Protein AF-A0A3M6WK58-F1 (afdb_monomer_lite)

InterPro domains:
  IPR018483 Carbohydrate kinase, FGGY, conserved site [PS00933] (231-243)
  IPR018484 Carbohydrate kinase FGGY, N-terminal [PF00370] (97-352)
  IPR043129 ATPase, nucleotide binding domain [SSF53067] (97-353)

Organism: Hortaea werneckii (NCBI:txid91943)

Sequence (387 aa):
MAVPSNTFLESTEDTSRTMPAQDNPLPTRPAAKDTESTLKEAGAGTVEVEKDPKHQQPNITAPGPDGHTPPGTKPAERPGMPRFTTSKENVLSDIFIGSIDQGTTSTRFIIFDGVGQPVASHQHEFRQHYPESGWHEHDPNELVASMETCVKKATALFQELGHNIKDIKAIGLTNQRETALVWDWETGEPLHNAIAWPDTRTKGLVRDLKHKEEEMGLDLAKETGLPLSTYPSCVKLVWLLEHVPKIKETYEAGRLAFGTVDTWLLYNMNGKNRDYFVTDSSNASRTMFVNLHTLQWDDKLLNFFGLDRNKLHLPRIVPSSDPKSYGHMASGPLEGLKIAGCMGDQSAALVGQQGFRPGSAKNTYGTGCFLLYNVGSKPVVSTHGLL

Structure (mmCIF, N/CA/C/O backbone):
data_AF-A0A3M6WK58-F1
#
_entry.id   AF-A0A3M6WK58-F1
#
loop_
_atom_site.group_PDB
_atom_site.id
_atom_site.type_symbol
_atom_site.label_atom_id
_atom_site.label_alt_id
_atom_site.label_comp_id
_atom_site.label_asym_id
_atom_site.label_entity_id
_atom_site.label_seq_id
_atom_site.pdbx_PDB_ins_code
_atom_site.Cartn_x
_atom_site.Cartn_y
_atom_site.Cartn_z
_atom_site.occupancy
_atom_site.B_iso_or_equiv
_atom_site.auth_seq_id
_atom_site.auth_comp_id
_atom_site.auth_asym_id
_atom_site.auth_atom_id
_atom_site.pdbx_PDB_model_num
ATOM 1 N N . MET A 1 1 ? -9.871 52.392 -26.232 1.00 32.09 1 MET A N 1
ATOM 2 C CA . MET A 1 1 ? -9.070 53.498 -25.659 1.00 32.09 1 MET A CA 1
ATOM 3 C C . MET A 1 1 ? -8.749 53.065 -24.235 1.00 32.09 1 MET A C 1
ATOM 5 O O . MET A 1 1 ? -9.691 52.789 -23.513 1.00 32.09 1 MET A O 1
ATOM 9 N N . ALA A 1 2 ? -7.537 52.599 -23.934 1.00 29.12 2 ALA A N 1
ATOM 10 C CA . ALA A 1 2 ? -6.264 53.331 -23.819 1.00 29.12 2 ALA A CA 1
ATOM 11 C C . ALA A 1 2 ? -5.990 53.724 -22.348 1.00 29.12 2 ALA A C 1
ATOM 13 O O . ALA A 1 2 ? -6.811 54.384 -21.723 1.00 29.12 2 ALA A O 1
ATOM 14 N N . VAL A 1 3 ? -4.852 53.250 -21.827 1.00 31.67 3 VAL A N 1
ATOM 15 C CA . VAL A 1 3 ? -4.288 53.495 -20.477 1.00 31.67 3 VAL A CA 1
ATOM 16 C C . VAL A 1 3 ? -3.691 54.922 -20.402 1.00 31.67 3 VAL A C 1
ATOM 18 O O . VAL A 1 3 ? -3.530 55.521 -21.469 1.00 31.67 3 VAL A O 1
ATOM 21 N N . PRO A 1 4 ? -3.400 55.509 -19.215 1.00 44.72 4 PRO A N 1
ATOM 22 C CA . PRO A 1 4 ? -2.165 55.239 -18.431 1.00 44.72 4 PRO A CA 1
ATOM 23 C C . PRO A 1 4 ? -2.423 55.131 -16.897 1.00 44.72 4 PRO A C 1
ATOM 25 O O . PRO A 1 4 ? -3.351 55.736 -16.378 1.00 44.72 4 PRO A O 1
ATOM 28 N N . SER A 1 5 ? -1.797 54.243 -16.114 1.00 30.75 5 SER A N 1
ATOM 29 C CA . SER A 1 5 ? -0.423 54.274 -15.559 1.00 30.75 5 SER A CA 1
ATOM 30 C C . SER A 1 5 ? 0.006 55.591 -14.891 1.00 30.75 5 SER A C 1
ATOM 32 O O . SER A 1 5 ? 0.214 56.579 -15.589 1.00 30.75 5 SER A O 1
ATOM 34 N N . ASN A 1 6 ? 0.292 55.570 -13.581 1.00 26.42 6 ASN A N 1
ATOM 35 C CA . ASN A 1 6 ? 1.396 56.370 -13.042 1.00 26.42 6 ASN A CA 1
ATOM 36 C C . ASN A 1 6 ? 1.965 55.826 -11.721 1.00 26.42 6 ASN A C 1
ATOM 38 O O . ASN A 1 6 ? 1.245 55.277 -10.888 1.00 26.42 6 ASN A O 1
ATOM 42 N N . THR A 1 7 ? 3.273 56.004 -11.573 1.00 26.77 7 THR A N 1
ATOM 43 C CA . THR A 1 7 ? 4.132 55.580 -10.456 1.00 26.77 7 THR A CA 1
ATOM 44 C C . THR A 1 7 ? 4.458 56.787 -9.569 1.00 26.77 7 THR A C 1
ATOM 46 O O . THR A 1 7 ? 4.432 57.910 -10.064 1.00 26.77 7 THR A O 1
ATOM 49 N N . PHE A 1 8 ? 4.862 56.578 -8.312 1.00 26.72 8 PHE A N 1
ATOM 50 C CA . PHE A 1 8 ? 5.641 57.571 -7.555 1.00 26.72 8 PHE A CA 1
ATOM 51 C C . PHE A 1 8 ? 6.734 56.896 -6.709 1.00 26.72 8 PHE A C 1
ATOM 53 O O . PHE A 1 8 ? 6.592 55.745 -6.300 1.00 26.72 8 PHE A O 1
ATOM 60 N N . LEU A 1 9 ? 7.837 57.622 -6.518 1.00 23.98 9 LEU A N 1
ATOM 61 C CA . LEU A 1 9 ? 9.110 57.233 -5.893 1.00 23.98 9 LEU A CA 1
ATOM 62 C C . LEU A 1 9 ? 9.629 58.408 -5.031 1.00 23.98 9 LEU A C 1
ATOM 64 O O . LEU A 1 9 ? 9.048 59.486 -5.111 1.00 23.98 9 LEU A O 1
ATOM 68 N N . GLU A 1 10 ? 10.749 58.179 -4.320 1.00 25.91 10 GLU A N 1
ATOM 69 C CA . GLU A 1 10 ? 11.544 59.078 -3.430 1.00 25.91 10 GLU A CA 1
ATOM 70 C C . GLU A 1 10 ? 11.228 58.898 -1.923 1.00 25.91 10 GLU A C 1
ATOM 72 O O . GLU A 1 10 ? 10.081 59.030 -1.512 1.00 25.91 10 GLU A O 1
ATOM 77 N N . SER A 1 11 ? 12.119 58.347 -1.072 1.00 24.89 11 SER A N 1
ATOM 78 C CA . SER A 1 11 ? 13.498 58.729 -0.635 1.00 24.89 11 SER A CA 1
ATOM 79 C C . SER A 1 11 ? 13.506 59.876 0.392 1.00 24.89 11 SER A C 1
ATOM 81 O O . SER A 1 11 ? 12.660 60.752 0.293 1.00 24.89 11 SER A O 1
ATOM 83 N N . THR A 1 12 ? 14.418 59.991 1.364 1.00 26.06 12 THR A N 1
ATOM 84 C CA . THR A 1 12 ? 15.697 59.298 1.675 1.00 26.06 12 THR A CA 1
ATOM 85 C C . THR A 1 12 ? 15.564 58.448 2.980 1.00 26.06 12 THR A C 1
ATOM 87 O O . THR A 1 12 ? 14.445 58.035 3.272 1.00 26.06 12 THR A O 1
ATOM 90 N N . GLU A 1 13 ? 16.554 58.020 3.791 1.00 27.55 13 GLU A N 1
ATOM 91 C CA . GLU A 1 13 ? 18.018 58.240 3.885 1.00 27.55 13 GLU A CA 1
ATOM 92 C C . GLU A 1 13 ? 18.749 57.028 4.541 1.00 27.55 13 GLU A C 1
ATOM 94 O O . GLU A 1 13 ? 18.248 55.907 4.480 1.00 27.55 13 GLU A O 1
ATOM 99 N N . ASP A 1 14 ? 19.944 57.223 5.122 1.00 28.27 14 ASP A N 1
ATOM 100 C CA . ASP A 1 14 ? 20.926 56.183 5.496 1.00 28.27 14 ASP A CA 1
ATOM 101 C C . ASP A 1 14 ? 21.252 56.148 7.011 1.00 28.27 14 ASP A C 1
ATOM 103 O O . ASP A 1 14 ? 21.207 57.169 7.697 1.00 28.27 14 ASP A O 1
ATOM 107 N N . THR A 1 15 ? 21.643 54.980 7.539 1.00 27.23 15 THR A N 1
ATOM 108 C CA . THR A 1 15 ? 22.846 54.865 8.396 1.00 27.23 15 THR A CA 1
ATOM 109 C C . THR A 1 15 ? 23.268 53.406 8.613 1.00 27.23 15 THR A C 1
ATOM 111 O O . THR A 1 15 ? 22.673 52.648 9.380 1.00 27.23 15 THR A O 1
ATOM 114 N N . SER A 1 16 ? 24.387 53.026 8.000 1.00 26.98 16 SER A N 1
ATOM 115 C CA . SER A 1 16 ? 25.072 51.751 8.238 1.00 26.98 16 SER A CA 1
ATOM 116 C C . SER A 1 16 ? 25.614 51.591 9.670 1.00 26.98 16 SER A C 1
ATOM 118 O O . SER A 1 16 ? 26.287 52.491 10.181 1.00 26.98 16 SER A O 1
ATOM 120 N N . ARG A 1 17 ? 25.476 50.393 10.263 1.00 28.89 17 ARG A N 1
ATOM 121 C CA . ARG A 1 17 ? 26.414 49.881 11.283 1.00 28.89 17 ARG A CA 1
ATOM 122 C C . ARG A 1 17 ? 26.468 48.350 11.306 1.00 28.89 17 ARG A C 1
ATOM 124 O O . ARG A 1 17 ? 25.572 47.681 11.807 1.00 28.89 17 ARG A O 1
ATOM 131 N N . THR A 1 18 ? 27.557 47.812 10.771 1.00 28.92 18 THR A N 1
ATOM 132 C CA . THR A 1 18 ? 27.986 46.418 10.934 1.00 28.92 18 THR A CA 1
ATOM 133 C C . THR A 1 18 ? 28.479 46.165 12.361 1.00 28.92 18 THR A C 1
ATOM 135 O O . THR A 1 18 ? 29.104 47.045 12.941 1.00 28.92 18 THR A O 1
ATOM 138 N N . MET A 1 19 ? 28.229 44.966 12.904 1.00 29.41 19 MET A N 1
ATOM 139 C CA . MET A 1 19 ? 28.953 44.276 13.996 1.00 29.41 19 MET A CA 1
ATOM 140 C C . MET A 1 19 ? 28.474 42.794 14.012 1.00 29.41 19 MET A C 1
ATOM 142 O O . MET A 1 19 ? 27.473 42.491 13.360 1.00 29.41 19 MET A O 1
ATOM 146 N N . PRO A 1 20 ? 29.235 41.841 14.585 1.00 30.61 20 PRO A N 1
ATOM 147 C CA . PRO A 1 20 ? 29.574 40.617 13.849 1.00 30.61 20 PRO A CA 1
ATOM 148 C C . PRO A 1 20 ? 28.751 39.369 14.192 1.00 30.61 20 PRO A C 1
ATOM 150 O O . PRO A 1 20 ? 28.081 39.287 15.219 1.00 30.61 20 PRO A O 1
ATOM 153 N N . ALA A 1 21 ? 28.901 38.352 13.337 1.00 30.88 21 ALA A N 1
ATOM 154 C CA . ALA A 1 21 ? 28.478 36.986 13.617 1.00 30.88 21 ALA A CA 1
ATOM 155 C C . ALA A 1 21 ? 29.148 36.450 14.894 1.00 30.88 21 ALA A C 1
ATOM 157 O O . ALA A 1 21 ? 30.362 36.574 15.065 1.00 30.88 21 ALA A O 1
ATOM 158 N N . GLN A 1 22 ? 28.355 35.827 15.766 1.00 28.53 22 GLN A N 1
ATOM 159 C CA . GLN A 1 22 ? 28.859 35.000 16.858 1.00 28.53 22 GLN A CA 1
ATOM 160 C C . GLN A 1 22 ? 28.777 33.532 16.442 1.00 28.53 22 GLN A C 1
ATOM 162 O O . GLN A 1 22 ? 27.686 33.017 16.190 1.00 28.53 22 GLN A O 1
ATOM 167 N N . ASP A 1 23 ? 29.932 32.868 16.394 1.00 29.94 23 ASP A N 1
ATOM 168 C CA . ASP A 1 23 ? 30.018 31.415 16.275 1.00 29.94 23 ASP A CA 1
ATOM 169 C C . ASP A 1 23 ? 29.330 30.768 17.479 1.00 29.94 23 ASP A C 1
ATOM 171 O O . ASP A 1 23 ? 29.797 30.876 18.615 1.00 29.94 23 ASP A O 1
ATOM 175 N N . ASN A 1 24 ? 28.214 30.086 17.230 1.00 31.09 24 ASN A N 1
ATOM 176 C CA . ASN A 1 24 ? 27.503 29.335 18.253 1.00 31.09 24 ASN A CA 1
ATOM 177 C C . ASN A 1 24 ? 27.928 27.858 18.133 1.00 31.09 24 ASN A C 1
ATOM 179 O O . ASN A 1 24 ? 27.599 27.221 17.126 1.00 31.09 24 ASN A O 1
ATOM 183 N N . PRO A 1 25 ? 28.703 27.302 19.084 1.00 32.00 25 PRO A N 1
ATOM 184 C CA . PRO A 1 25 ? 29.223 25.947 18.959 1.00 32.00 25 PRO A CA 1
ATOM 185 C C . PRO A 1 25 ? 28.094 24.910 18.989 1.00 32.00 25 PRO A C 1
ATOM 187 O O . PRO A 1 25 ? 27.153 25.004 19.778 1.00 32.00 25 PRO A O 1
ATOM 190 N N . LEU A 1 26 ? 28.222 23.894 18.130 1.00 30.56 26 LEU A N 1
ATOM 191 C CA . LEU A 1 26 ? 27.312 22.749 18.047 1.00 30.56 26 LEU A CA 1
ATOM 192 C C . LEU A 1 26 ? 27.070 22.132 19.440 1.00 30.56 26 LEU A C 1
ATOM 194 O O . LEU A 1 26 ? 28.049 21.845 20.139 1.00 30.56 26 LEU A O 1
ATOM 198 N N . PRO A 1 27 ? 25.811 21.864 19.844 1.00 31.27 27 PRO A N 1
ATOM 199 C CA . PRO A 1 27 ? 25.535 21.221 21.121 1.00 31.27 27 PRO A CA 1
ATOM 200 C C . PRO A 1 27 ? 26.147 19.818 21.143 1.00 31.27 27 PRO A C 1
ATOM 202 O O . PRO A 1 27 ? 25.846 18.958 20.311 1.00 31.27 27 PRO A O 1
ATOM 205 N N . THR A 1 28 ? 27.035 19.591 22.107 1.00 33.81 28 THR A N 1
ATOM 206 C CA . THR A 1 28 ? 27.738 18.324 22.276 1.00 33.81 28 THR A CA 1
ATOM 207 C C . THR A 1 28 ? 26.791 17.217 22.737 1.00 33.81 28 THR A C 1
ATOM 209 O O . THR A 1 28 ? 25.885 17.411 23.546 1.00 33.81 28 THR A O 1
ATOM 212 N N . ARG A 1 29 ? 27.026 16.019 22.196 1.00 29.47 29 ARG A N 1
ATOM 213 C CA . ARG A 1 29 ? 26.272 14.788 22.460 1.00 29.47 29 ARG A CA 1
ATOM 214 C C . ARG A 1 29 ? 26.185 14.511 23.975 1.00 29.47 29 ARG A C 1
ATOM 216 O O . ARG A 1 29 ? 27.240 14.350 24.592 1.00 29.47 29 ARG A O 1
ATOM 223 N N . PRO A 1 30 ? 24.985 14.395 24.578 1.00 31.12 30 PRO A N 1
ATOM 224 C CA . PRO A 1 30 ? 24.861 13.988 25.974 1.00 31.12 30 PRO A CA 1
ATOM 225 C C . PRO A 1 30 ? 25.481 12.605 26.195 1.00 31.12 30 PRO A C 1
ATOM 227 O O . PRO A 1 30 ? 25.288 11.690 25.389 1.00 31.12 30 PRO A O 1
ATOM 230 N N . ALA A 1 31 ? 26.233 12.457 27.285 1.00 29.94 31 ALA A N 1
ATOM 231 C CA . ALA A 1 31 ? 26.809 11.176 27.679 1.00 29.94 31 ALA A CA 1
ATOM 232 C C . ALA A 1 31 ? 25.704 10.153 27.989 1.00 29.94 31 ALA A C 1
ATOM 234 O O . ALA A 1 31 ? 24.655 10.505 28.532 1.00 29.94 31 ALA A O 1
ATOM 235 N N . ALA A 1 32 ? 25.957 8.884 27.659 1.00 35.31 32 ALA A N 1
ATOM 236 C CA . ALA A 1 32 ? 25.025 7.797 27.927 1.00 35.31 32 ALA A CA 1
ATOM 237 C C . ALA A 1 32 ? 24.718 7.691 29.430 1.00 35.31 32 ALA A C 1
ATOM 239 O O . ALA A 1 32 ? 25.635 7.635 30.250 1.00 35.31 32 ALA A O 1
ATOM 240 N N . LYS A 1 33 ? 23.427 7.633 29.769 1.00 28.66 33 LYS A N 1
ATOM 241 C CA . LYS A 1 33 ? 22.929 7.262 31.095 1.00 28.66 33 LYS A CA 1
ATOM 242 C C . LYS A 1 33 ? 21.872 6.170 30.954 1.00 28.66 33 LYS A C 1
ATOM 244 O O . LYS A 1 33 ? 20.855 6.379 30.303 1.00 28.66 33 LYS A O 1
ATOM 249 N N . ASP A 1 34 ? 22.172 5.031 31.566 1.00 30.67 34 ASP A N 1
ATOM 250 C CA . ASP A 1 34 ? 21.265 4.035 32.142 1.00 30.67 34 ASP A CA 1
ATOM 251 C C . ASP A 1 34 ? 20.000 3.678 31.338 1.00 30.67 34 ASP A C 1
ATOM 253 O O . ASP A 1 34 ? 18.874 4.045 31.677 1.00 30.67 34 ASP A O 1
ATOM 257 N N . THR A 1 35 ? 20.184 2.829 30.324 1.00 30.94 35 THR A N 1
ATOM 258 C CA . THR A 1 35 ? 19.120 2.182 29.527 1.00 30.94 35 THR A CA 1
ATOM 259 C C . THR A 1 35 ? 18.309 1.112 30.284 1.00 30.94 35 THR A C 1
ATOM 261 O O . THR A 1 35 ? 17.650 0.287 29.658 1.00 30.94 35 THR A O 1
ATOM 264 N N . GLU A 1 36 ? 18.344 1.095 31.619 1.00 33.06 36 GLU A N 1
ATOM 265 C CA . GLU A 1 36 ? 17.670 0.086 32.457 1.00 33.06 36 GLU A CA 1
ATOM 266 C C . GLU A 1 36 ? 16.316 0.550 33.029 1.00 33.06 36 GLU A C 1
ATOM 268 O O . GLU A 1 36 ? 15.548 -0.263 33.542 1.00 33.06 36 GLU A O 1
ATOM 273 N N . SER A 1 37 ? 15.983 1.843 32.925 1.00 32.97 37 SER A N 1
ATOM 274 C CA . SER A 1 37 ? 14.753 2.411 33.508 1.00 32.97 37 SER A CA 1
ATOM 275 C C . SER A 1 37 ? 13.553 2.484 32.550 1.00 32.97 37 SER A C 1
ATOM 277 O O . SER A 1 37 ? 12.416 2.533 33.010 1.00 32.97 37 SER A O 1
ATOM 279 N N . THR A 1 38 ? 13.766 2.427 31.231 1.00 32.06 38 THR A N 1
ATOM 280 C CA . THR A 1 38 ? 12.718 2.599 30.199 1.00 32.06 38 THR A CA 1
ATOM 281 C C . THR A 1 38 ? 12.088 1.300 29.681 1.00 32.06 38 THR A C 1
ATOM 283 O O . THR A 1 38 ? 11.190 1.351 28.844 1.00 32.06 38 THR A O 1
ATOM 286 N N . LEU A 1 39 ? 12.509 0.131 30.176 1.00 30.58 39 LEU A N 1
ATOM 287 C CA . LEU A 1 39 ? 12.017 -1.181 29.720 1.00 30.58 39 LEU A CA 1
ATOM 288 C C . LEU A 1 39 ? 10.876 -1.775 30.571 1.00 30.58 39 LEU A C 1
ATOM 290 O O . LEU A 1 39 ? 10.407 -2.865 30.266 1.00 30.58 39 LEU A O 1
ATOM 294 N N . LYS A 1 40 ? 10.405 -1.081 31.619 1.00 30.61 40 LYS A N 1
ATOM 295 C CA . LYS A 1 40 ? 9.356 -1.593 32.531 1.00 30.61 40 LYS A CA 1
ATOM 296 C C . LYS A 1 40 ? 7.911 -1.197 32.191 1.00 30.61 40 LYS A C 1
ATOM 298 O O . LYS A 1 40 ? 7.003 -1.722 32.825 1.00 30.61 40 LYS A O 1
ATOM 303 N N . GLU A 1 41 ? 7.681 -0.335 31.199 1.00 34.75 41 GLU A N 1
ATOM 304 C CA . GLU A 1 41 ? 6.321 0.065 30.772 1.00 34.75 41 GLU A CA 1
ATOM 305 C C . GLU A 1 41 ? 5.825 -0.648 29.499 1.00 34.75 41 GLU A C 1
ATOM 307 O O . GLU A 1 41 ? 4.646 -0.564 29.159 1.00 34.75 41 GLU A O 1
ATOM 312 N N . ALA A 1 42 ? 6.685 -1.413 28.821 1.00 32.31 42 ALA A N 1
ATOM 313 C CA . ALA A 1 42 ? 6.278 -2.370 27.796 1.00 32.31 42 ALA A CA 1
ATOM 314 C C . ALA A 1 42 ? 6.321 -3.776 28.410 1.00 32.31 42 ALA A C 1
ATOM 316 O O . ALA A 1 42 ? 7.394 -4.245 28.775 1.00 32.31 42 ALA A O 1
ATOM 317 N N . GLY A 1 43 ? 5.161 -4.425 28.559 1.00 32.62 43 GLY A N 1
ATOM 318 C CA . GLY A 1 43 ? 4.976 -5.664 29.333 1.00 32.62 43 GLY A CA 1
ATOM 319 C C . GLY A 1 43 ? 5.644 -6.921 28.761 1.00 32.62 43 GLY A C 1
ATOM 320 O O . GLY A 1 43 ? 4.959 -7.876 28.405 1.00 32.62 43 GLY A O 1
ATOM 321 N N . ALA A 1 44 ? 6.974 -6.940 28.695 1.00 33.53 44 ALA A N 1
ATOM 322 C CA . ALA A 1 44 ? 7.783 -8.102 28.360 1.00 33.53 44 ALA A CA 1
ATOM 323 C C . ALA A 1 44 ? 8.214 -8.823 29.648 1.00 33.53 44 ALA A C 1
ATOM 325 O O . ALA A 1 44 ? 9.032 -8.318 30.417 1.00 33.53 44 ALA A O 1
ATOM 326 N N . GLY A 1 45 ? 7.664 -10.015 29.886 1.00 29.77 45 GLY A N 1
ATOM 327 C CA . GLY A 1 45 ? 8.100 -10.870 30.989 1.00 29.77 45 GLY A CA 1
ATOM 328 C C . GLY A 1 45 ? 9.536 -11.355 30.780 1.00 29.77 45 GLY A C 1
ATOM 329 O O . GLY A 1 45 ? 9.867 -11.900 29.728 1.00 29.77 45 GLY A O 1
ATOM 330 N N . THR A 1 46 ? 10.389 -11.183 31.788 1.00 28.33 46 THR A N 1
ATOM 331 C CA . THR A 1 46 ? 11.746 -11.740 31.802 1.00 28.33 46 THR A CA 1
ATOM 332 C C . THR A 1 46 ? 11.691 -13.257 31.963 1.00 28.33 46 THR A C 1
ATOM 334 O O . THR A 1 46 ? 11.257 -13.751 33.002 1.00 28.33 46 THR A O 1
ATOM 337 N N . VAL A 1 47 ? 12.161 -13.995 30.957 1.00 30.47 47 VAL A N 1
ATOM 338 C CA . VAL A 1 47 ? 12.375 -15.444 31.056 1.00 30.47 47 VAL A CA 1
ATOM 339 C C . VAL A 1 47 ? 13.752 -15.691 31.668 1.00 30.47 47 VAL A C 1
ATOM 341 O O . VAL A 1 47 ? 14.771 -15.422 31.032 1.00 30.47 47 VAL A O 1
ATOM 344 N N . GLU A 1 48 ? 13.793 -16.208 32.895 1.00 27.03 48 GLU A N 1
ATOM 345 C CA . GLU A 1 48 ? 15.031 -16.736 33.471 1.00 27.03 48 GLU A CA 1
ATOM 346 C C . GLU A 1 48 ? 15.381 -18.069 32.796 1.00 27.03 48 GLU A C 1
ATOM 348 O O . GLU A 1 48 ? 14.574 -18.997 32.760 1.00 27.03 48 GLU A O 1
ATOM 353 N N . VAL A 1 49 ? 16.589 -18.162 32.234 1.00 30.73 49 VAL A N 1
ATOM 354 C CA . VAL A 1 49 ? 17.086 -19.390 31.600 1.00 30.73 49 VAL A CA 1
ATOM 355 C C . VAL A 1 49 ? 17.897 -20.184 32.618 1.00 30.73 49 VAL A C 1
ATOM 357 O O . VAL A 1 49 ? 19.025 -19.820 32.962 1.00 30.73 49 VAL A O 1
ATOM 360 N N . GLU A 1 50 ? 17.322 -21.291 33.078 1.00 27.56 50 GLU A N 1
ATOM 361 C CA . GLU A 1 50 ? 17.995 -22.268 33.930 1.00 27.56 50 GLU A CA 1
ATOM 362 C C . GLU A 1 50 ? 19.154 -22.938 33.159 1.00 27.56 50 GLU A C 1
ATOM 364 O O . GLU A 1 50 ? 19.006 -23.355 32.007 1.00 27.56 50 GLU A O 1
ATOM 369 N N . LYS A 1 51 ? 20.350 -22.994 33.759 1.00 31.70 51 LYS A N 1
ATOM 370 C CA . LYS A 1 51 ? 21.571 -23.469 33.084 1.00 31.70 51 LYS A CA 1
ATOM 371 C C . LYS A 1 51 ? 21.737 -24.985 33.221 1.00 31.70 51 LYS A C 1
ATOM 373 O O . LYS A 1 51 ? 22.217 -25.450 34.252 1.00 31.70 51 LYS A O 1
ATOM 378 N N . ASP A 1 52 ? 21.447 -25.733 32.158 1.00 30.88 52 ASP A N 1
ATOM 379 C CA . ASP A 1 52 ? 21.769 -27.167 32.062 1.00 30.88 52 ASP A CA 1
ATOM 380 C C . ASP A 1 52 ? 23.299 -27.383 31.901 1.00 30.88 52 ASP A C 1
ATOM 382 O O . ASP A 1 52 ? 23.891 -26.921 30.917 1.00 30.88 52 ASP A O 1
ATOM 386 N N . PRO A 1 53 ? 23.993 -28.053 32.845 1.00 32.69 53 PRO A N 1
ATOM 387 C CA . PRO A 1 53 ? 25.454 -28.096 32.898 1.00 32.69 53 PRO A CA 1
ATOM 388 C C . PRO A 1 53 ? 26.085 -29.202 32.027 1.00 32.69 53 PRO A C 1
ATOM 390 O O . PRO A 1 53 ? 27.031 -29.868 32.459 1.00 32.69 53 PRO A O 1
ATOM 393 N N . LYS A 1 54 ? 25.598 -29.426 30.796 1.00 34.62 54 LYS A N 1
ATOM 394 C CA . LYS A 1 54 ? 26.154 -30.444 29.877 1.00 34.62 54 LYS A CA 1
ATOM 395 C C . LYS A 1 54 ? 26.172 -30.048 28.396 1.00 34.62 54 LYS A C 1
ATOM 397 O O . LYS A 1 54 ? 25.583 -30.750 27.584 1.00 34.62 54 LYS A O 1
ATOM 402 N N . HIS A 1 55 ? 26.949 -29.035 28.007 1.00 34.56 55 HIS A N 1
ATOM 403 C CA . HIS A 1 55 ? 27.558 -28.956 26.662 1.00 34.56 55 HIS A CA 1
ATOM 404 C C . HIS A 1 55 ? 28.852 -28.123 26.713 1.00 34.56 55 HIS A C 1
ATOM 406 O O . HIS A 1 55 ? 28.830 -26.955 27.095 1.00 34.56 55 HIS A O 1
ATOM 412 N N . GLN A 1 56 ? 29.992 -28.713 26.337 1.00 33.91 56 GLN A N 1
ATOM 413 C CA . GLN A 1 56 ? 31.262 -27.987 26.211 1.00 33.91 56 GLN A CA 1
ATOM 414 C C . GLN A 1 56 ? 31.293 -27.234 24.875 1.00 33.91 56 GLN A C 1
ATOM 416 O O . GLN A 1 56 ? 31.236 -27.855 23.815 1.00 33.91 56 GLN A O 1
ATOM 421 N N . GLN A 1 57 ? 31.415 -25.906 24.917 1.00 33.00 57 GLN A N 1
ATOM 422 C CA . GLN A 1 57 ? 31.729 -25.116 23.723 1.00 33.00 57 GLN A CA 1
ATOM 423 C C . GLN A 1 57 ? 33.231 -25.234 23.400 1.00 33.00 57 GLN A C 1
ATOM 425 O O . GLN A 1 57 ? 34.051 -25.141 24.317 1.00 33.00 57 GLN A O 1
ATOM 430 N N . PRO A 1 58 ? 33.626 -25.415 22.126 1.00 31.97 58 PRO A N 1
ATOM 431 C CA . PRO A 1 58 ? 35.029 -25.357 21.738 1.00 31.97 58 PRO A CA 1
ATOM 432 C C . PRO A 1 58 ? 35.549 -23.913 21.808 1.00 31.97 58 PRO A C 1
ATOM 434 O O . PRO A 1 58 ? 34.939 -22.996 21.261 1.00 31.97 58 PRO A O 1
ATOM 437 N N . ASN A 1 59 ? 36.702 -23.718 22.454 1.00 31.06 59 ASN A N 1
ATOM 438 C CA . ASN A 1 59 ? 37.392 -22.427 22.498 1.00 31.06 59 ASN A CA 1
ATOM 439 C C . ASN A 1 59 ? 37.786 -21.969 21.085 1.00 31.06 59 ASN A C 1
ATOM 441 O O . ASN A 1 59 ? 38.590 -22.627 20.425 1.00 31.06 59 ASN A O 1
ATOM 445 N N . ILE A 1 60 ? 37.296 -20.799 20.668 1.00 34.78 60 ILE A N 1
ATOM 446 C CA . ILE A 1 60 ? 37.808 -20.066 19.506 1.00 34.78 60 ILE A CA 1
ATOM 447 C C . ILE A 1 60 ? 38.456 -18.782 20.027 1.00 34.78 60 ILE A C 1
ATOM 449 O O . ILE A 1 60 ? 37.774 -17.832 20.407 1.00 34.78 60 ILE A O 1
ATOM 453 N N . THR A 1 61 ? 39.785 -18.763 20.073 1.00 34.53 61 THR A N 1
ATOM 454 C CA . THR A 1 61 ? 40.573 -17.574 20.412 1.00 34.53 61 THR A CA 1
ATOM 455 C C . THR A 1 61 ? 40.621 -16.606 19.231 1.00 34.53 61 THR A C 1
ATOM 457 O O . THR A 1 61 ? 41.003 -16.981 18.123 1.00 34.53 61 THR A O 1
ATOM 460 N N . ALA A 1 62 ? 40.272 -15.341 19.468 1.00 31.41 62 ALA A N 1
ATOM 461 C CA . ALA A 1 62 ? 40.463 -14.272 18.491 1.00 31.41 62 ALA A CA 1
ATOM 462 C C . ALA A 1 62 ? 41.948 -13.843 18.440 1.00 31.41 62 ALA A C 1
ATOM 464 O O . ALA A 1 62 ? 42.559 -13.687 19.501 1.00 31.41 62 ALA A O 1
ATOM 465 N N . PRO A 1 63 ? 42.546 -13.635 17.251 1.00 37.41 63 PRO A N 1
ATOM 466 C CA . PRO A 1 63 ? 43.903 -13.106 17.134 1.00 37.41 63 PRO A CA 1
ATOM 467 C C . PRO A 1 63 ? 43.944 -11.590 17.395 1.00 37.41 63 PRO A C 1
ATOM 469 O O . PRO A 1 63 ? 43.024 -10.857 17.030 1.00 37.41 63 PRO A O 1
ATOM 472 N N . GLY A 1 64 ? 45.024 -11.133 18.035 1.00 37.31 64 GLY A N 1
ATOM 473 C CA . GLY A 1 64 ? 45.261 -9.725 18.371 1.00 37.31 64 GLY A CA 1
ATOM 474 C C . GLY A 1 64 ? 45.762 -8.862 17.197 1.00 37.31 64 GLY A C 1
ATOM 475 O O . GLY A 1 64 ? 46.030 -9.383 16.112 1.00 37.31 64 GLY A O 1
ATOM 476 N N . P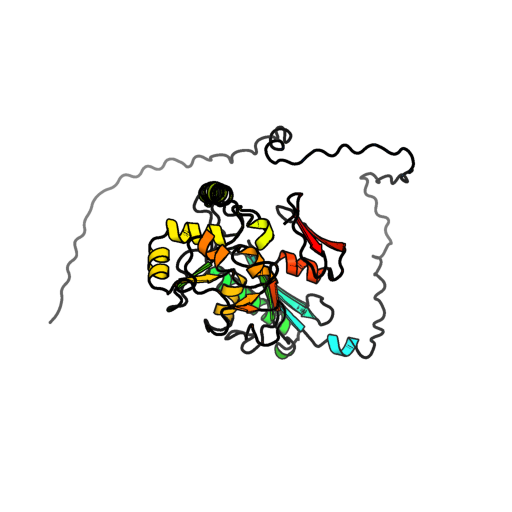RO A 1 65 ? 45.885 -7.537 17.400 1.00 38.19 65 PRO A N 1
ATOM 477 C CA . PRO A 1 65 ? 46.068 -6.572 16.322 1.00 38.19 65 PRO A CA 1
ATOM 478 C C . PRO A 1 65 ? 47.547 -6.237 16.058 1.00 38.19 65 PRO A C 1
ATOM 480 O O . PRO A 1 65 ? 47.990 -5.142 16.385 1.00 38.19 65 PRO A O 1
ATOM 483 N N . ASP A 1 66 ? 48.289 -7.135 15.406 1.00 35.91 66 ASP A N 1
ATOM 484 C CA . ASP A 1 66 ? 49.629 -6.827 14.879 1.00 35.91 66 ASP A CA 1
ATOM 485 C C . ASP A 1 66 ? 49.762 -7.260 13.413 1.00 35.91 66 ASP A C 1
ATOM 487 O O . ASP A 1 66 ? 49.617 -8.431 13.055 1.00 35.91 66 ASP A O 1
ATOM 491 N N . GLY A 1 67 ? 49.997 -6.284 12.533 1.00 45.75 67 GLY A N 1
ATOM 492 C CA . GLY A 1 67 ? 49.973 -6.474 11.085 1.00 45.75 67 GLY A CA 1
ATOM 493 C C . GLY A 1 67 ? 51.339 -6.807 10.491 1.00 45.75 67 GLY A C 1
ATOM 494 O O . GLY A 1 67 ? 52.170 -5.916 10.321 1.00 45.75 67 GLY A O 1
ATOM 495 N N . HIS A 1 68 ? 51.533 -8.056 10.060 1.00 35.88 68 HIS A N 1
ATOM 496 C CA . HIS A 1 68 ? 52.608 -8.456 9.144 1.00 35.88 68 HIS A CA 1
ATOM 497 C C . HIS A 1 68 ? 52.067 -9.398 8.059 1.00 35.88 68 HIS A C 1
ATOM 499 O O . HIS A 1 68 ? 51.750 -10.557 8.319 1.00 35.88 68 HIS A O 1
ATOM 505 N N . THR A 1 69 ? 51.984 -8.898 6.824 1.00 37.09 69 THR A N 1
ATOM 506 C CA . THR A 1 69 ? 51.550 -9.669 5.649 1.00 37.09 69 THR A CA 1
ATOM 507 C C . THR A 1 69 ? 52.776 -10.229 4.915 1.00 37.09 69 THR A C 1
ATOM 509 O O . THR A 1 69 ? 53.596 -9.435 4.448 1.00 37.09 69 THR A O 1
ATOM 512 N N . PRO A 1 70 ? 52.933 -11.558 4.763 1.00 36.06 70 PRO A N 1
ATOM 513 C CA . PRO A 1 70 ? 54.035 -12.127 3.989 1.00 36.06 70 PRO A CA 1
ATOM 514 C C . PRO A 1 70 ? 53.880 -11.826 2.486 1.00 36.06 70 PRO A C 1
ATOM 516 O O . PRO A 1 70 ? 52.768 -11.927 1.959 1.00 36.06 70 PRO A O 1
ATOM 519 N N . PRO A 1 71 ? 54.962 -11.508 1.753 1.00 37.69 71 PRO A N 1
ATOM 520 C CA . PRO A 1 71 ? 54.885 -11.291 0.313 1.00 37.69 71 PRO A CA 1
ATOM 521 C C . PRO A 1 71 ? 54.768 -12.633 -0.429 1.00 37.69 71 PRO A C 1
ATOM 523 O O . PRO A 1 71 ? 55.685 -13.449 -0.374 1.00 37.69 71 PRO A O 1
ATOM 526 N N . GLY A 1 72 ? 53.670 -12.857 -1.161 1.00 46.06 72 GLY A N 1
ATOM 527 C CA . GLY A 1 72 ? 53.582 -13.982 -2.108 1.00 46.06 72 GLY A CA 1
ATOM 528 C C . GLY A 1 72 ? 52.222 -14.661 -2.295 1.00 46.06 72 GLY A C 1
ATOM 529 O O . GLY A 1 72 ? 52.106 -15.520 -3.166 1.00 46.06 72 GLY A O 1
ATOM 530 N N . THR A 1 73 ? 51.180 -14.306 -1.541 1.00 35.47 73 THR A N 1
ATOM 531 C CA . THR A 1 73 ? 49.840 -14.884 -1.733 1.00 35.47 73 THR A CA 1
ATOM 532 C C . THR A 1 73 ? 49.013 -14.075 -2.732 1.00 35.47 73 THR A C 1
ATOM 534 O O . THR A 1 73 ? 48.565 -12.964 -2.451 1.00 35.47 73 THR A O 1
ATOM 537 N N . LYS A 1 74 ? 48.760 -14.655 -3.915 1.00 40.56 74 LYS A N 1
ATOM 538 C CA . LYS A 1 74 ? 47.661 -14.196 -4.781 1.00 40.56 74 LYS A CA 1
ATOM 539 C C . LYS A 1 74 ? 46.337 -14.289 -4.001 1.00 40.56 74 LYS A C 1
ATOM 541 O O . LYS A 1 74 ? 46.186 -15.237 -3.223 1.00 40.56 74 LYS A O 1
ATOM 546 N N . PRO A 1 75 ? 45.365 -13.384 -4.225 1.00 38.09 75 PRO A N 1
ATOM 547 C CA . PRO A 1 75 ? 44.008 -13.590 -3.735 1.00 38.09 75 PRO A CA 1
ATOM 548 C C . PRO A 1 75 ? 43.506 -14.955 -4.205 1.00 38.09 75 PRO A C 1
ATOM 550 O O . PRO A 1 75 ? 43.700 -15.314 -5.367 1.00 38.09 75 PRO A O 1
ATOM 553 N N . ALA A 1 76 ? 42.877 -15.716 -3.312 1.00 38.03 76 ALA A N 1
ATOM 554 C CA . ALA A 1 76 ? 42.237 -16.960 -3.702 1.00 38.03 76 ALA A CA 1
ATOM 555 C C . ALA A 1 76 ? 41.056 -16.630 -4.624 1.00 38.03 76 ALA A C 1
ATOM 557 O O . ALA A 1 76 ? 39.994 -16.209 -4.158 1.00 38.03 76 ALA A O 1
ATOM 558 N N . GLU A 1 77 ? 41.245 -16.813 -5.932 1.00 37.75 77 GLU A N 1
ATOM 559 C CA . GLU A 1 77 ? 40.133 -16.901 -6.869 1.00 37.75 77 GLU A CA 1
ATOM 560 C C . GLU A 1 77 ? 39.195 -17.990 -6.349 1.00 37.75 77 GLU A C 1
ATOM 562 O O . GLU A 1 77 ? 39.574 -19.159 -6.234 1.00 37.75 77 GLU A O 1
ATOM 567 N N . ARG A 1 78 ? 37.967 -17.603 -5.988 1.00 37.81 78 ARG A N 1
ATOM 568 C CA . ARG A 1 78 ? 36.914 -18.587 -5.735 1.00 37.81 78 ARG A CA 1
ATOM 569 C C . ARG A 1 78 ? 36.784 -19.401 -7.022 1.00 37.81 78 ARG A C 1
ATOM 571 O O . ARG A 1 78 ? 36.609 -18.769 -8.065 1.00 37.81 78 ARG A O 1
ATOM 578 N N . PRO A 1 79 ? 36.853 -20.744 -6.983 1.00 37.38 79 PRO A N 1
ATOM 579 C CA . PRO A 1 79 ? 36.670 -21.542 -8.183 1.00 37.38 79 PRO A CA 1
ATOM 580 C C . PRO A 1 79 ? 35.334 -21.166 -8.816 1.00 37.38 79 PRO A C 1
ATOM 582 O O . PRO A 1 79 ? 34.278 -21.390 -8.218 1.00 37.38 79 PRO A O 1
ATOM 585 N N . GLY A 1 80 ? 35.380 -20.544 -9.995 1.00 40.78 80 GLY A N 1
ATOM 586 C CA . GLY A 1 80 ? 34.176 -20.286 -10.765 1.00 40.78 80 GLY A CA 1
ATOM 587 C C . GLY A 1 80 ? 33.529 -21.634 -11.037 1.00 40.78 80 GLY A C 1
ATOM 588 O O . GLY A 1 80 ? 34.149 -22.480 -11.683 1.00 40.78 80 GLY A O 1
ATOM 589 N N . MET A 1 81 ? 32.327 -21.864 -10.500 1.00 36.16 81 MET A N 1
ATOM 590 C CA . MET A 1 81 ? 31.605 -23.101 -10.785 1.00 36.16 81 MET A CA 1
ATOM 591 C C . MET A 1 81 ? 31.486 -23.231 -12.306 1.00 36.16 81 MET A C 1
ATOM 593 O O . MET A 1 81 ? 31.025 -22.281 -12.951 1.00 36.16 81 MET A O 1
ATOM 597 N N . PRO A 1 82 ? 31.897 -24.366 -12.900 1.00 37.84 82 PRO A N 1
ATOM 598 C CA . PRO A 1 82 ? 31.708 -24.566 -14.323 1.00 37.84 82 PRO A CA 1
ATOM 599 C C . PRO A 1 82 ? 30.210 -24.481 -14.615 1.00 37.84 82 PRO A C 1
ATOM 601 O O . PRO A 1 82 ? 29.420 -25.204 -14.003 1.00 37.84 82 PRO A O 1
ATOM 604 N N . ARG A 1 83 ? 29.816 -23.596 -15.537 1.00 46.38 83 ARG A N 1
ATOM 605 C CA . ARG A 1 83 ? 28.437 -23.502 -16.032 1.00 46.38 83 ARG A CA 1
ATOM 606 C C . ARG A 1 83 ? 28.098 -24.759 -16.840 1.00 46.38 83 ARG A C 1
ATOM 608 O O . ARG A 1 83 ? 28.115 -24.742 -18.067 1.00 46.38 83 ARG A O 1
ATOM 615 N N . PHE A 1 84 ? 27.778 -25.847 -16.149 1.00 39.00 84 PHE A N 1
ATOM 616 C CA . PHE A 1 84 ? 27.095 -26.998 -16.727 1.00 39.00 84 PHE A CA 1
ATOM 617 C C . PHE A 1 84 ? 25.612 -26.659 -16.869 1.00 39.00 84 PHE A C 1
ATOM 619 O O . PHE A 1 84 ? 24.790 -27.136 -16.092 1.00 39.00 84 PHE A O 1
ATOM 626 N N . THR A 1 85 ? 25.275 -25.793 -17.831 1.00 43.41 85 THR A N 1
ATOM 627 C CA . THR A 1 85 ? 23.881 -25.407 -18.047 1.00 43.41 85 THR A CA 1
ATOM 628 C C . THR A 1 85 ? 23.080 -26.597 -18.553 1.00 43.41 85 THR A C 1
ATOM 630 O O . THR A 1 85 ? 23.300 -27.140 -19.638 1.00 43.41 85 THR A O 1
ATOM 633 N N . THR A 1 86 ? 22.101 -27.003 -17.757 1.00 48.50 86 THR A N 1
ATOM 634 C CA . THR A 1 86 ? 21.012 -27.841 -18.239 1.00 48.50 86 THR A CA 1
ATOM 635 C C . THR A 1 86 ? 20.142 -27.021 -19.191 1.00 48.50 86 THR A C 1
ATOM 637 O O . THR A 1 86 ? 20.034 -25.798 -19.079 1.00 48.50 86 THR A O 1
ATOM 640 N N . SER A 1 87 ? 19.458 -27.680 -20.128 1.00 54.81 87 SER A N 1
ATOM 641 C CA . SER A 1 87 ? 18.636 -27.001 -21.144 1.00 54.81 87 SER A CA 1
ATOM 642 C C . SER A 1 87 ? 17.475 -26.161 -20.586 1.00 54.81 87 SER A C 1
ATOM 644 O O . SER A 1 87 ? 16.865 -25.409 -21.340 1.00 54.81 87 SER A O 1
ATOM 646 N N . LYS A 1 88 ? 17.177 -26.255 -19.281 1.00 48.69 88 LYS A N 1
ATOM 647 C CA . LYS A 1 88 ? 16.209 -25.399 -18.578 1.00 48.69 88 LYS A CA 1
ATOM 648 C C . LYS A 1 88 ? 16.809 -24.088 -18.061 1.00 48.69 88 LYS A C 1
ATOM 650 O O . LYS A 1 88 ? 16.093 -23.096 -18.014 1.00 48.69 88 LYS A O 1
ATOM 655 N N . GLU A 1 89 ? 18.092 -24.048 -17.704 1.00 49.97 89 GLU A N 1
ATOM 656 C CA . GLU A 1 89 ? 18.741 -22.819 -17.211 1.00 49.97 89 GLU A CA 1
ATOM 657 C C . GLU A 1 89 ? 18.919 -21.790 -18.334 1.00 49.97 89 GLU A C 1
ATOM 659 O O . GLU A 1 89 ? 18.703 -20.602 -18.113 1.00 49.97 89 GLU A O 1
ATOM 664 N N . ASN A 1 90 ? 19.156 -22.252 -19.567 1.00 56.69 90 ASN A N 1
ATOM 665 C CA . ASN A 1 90 ? 19.159 -21.408 -20.771 1.00 56.69 90 ASN A CA 1
ATOM 666 C C . ASN A 1 90 ? 17.784 -20.775 -21.096 1.00 56.69 90 ASN A C 1
ATOM 668 O O . ASN A 1 90 ? 17.703 -19.952 -21.997 1.00 56.69 90 ASN A O 1
ATOM 672 N N . VAL A 1 91 ? 16.693 -21.167 -20.422 1.00 59.84 91 VAL A N 1
ATOM 673 C CA . VAL A 1 91 ? 15.372 -20.520 -20.573 1.00 59.84 91 VAL A CA 1
ATOM 674 C C . VAL A 1 91 ? 15.199 -19.372 -19.571 1.00 59.84 91 VAL A C 1
ATOM 676 O O . VAL A 1 91 ? 14.393 -18.476 -19.796 1.00 59.84 91 VAL A O 1
ATOM 679 N N . LEU A 1 92 ? 15.954 -19.382 -18.467 1.00 72.75 92 LEU A N 1
ATOM 680 C CA . LEU A 1 92 ? 15.867 -18.385 -17.395 1.00 72.75 92 LEU A CA 1
ATOM 681 C C . LEU A 1 92 ? 16.830 -17.202 -17.586 1.00 72.75 92 LEU A C 1
ATOM 683 O O . LEU A 1 92 ? 16.613 -16.161 -16.972 1.00 72.75 92 LEU A O 1
ATOM 687 N N . SER A 1 93 ? 17.853 -17.329 -18.438 1.00 70.06 93 SER A N 1
ATOM 688 C CA . SER A 1 93 ? 18.808 -16.246 -18.736 1.00 70.06 93 SER A CA 1
ATOM 689 C C . SER A 1 93 ? 18.177 -15.035 -19.430 1.00 70.06 93 SER A C 1
ATOM 691 O O . SER A 1 93 ? 18.681 -13.924 -19.292 1.00 70.06 93 SER A O 1
ATOM 693 N N . ASP A 1 94 ? 17.071 -15.256 -20.146 1.00 81.69 94 ASP A N 1
ATOM 694 C CA . ASP A 1 94 ? 16.448 -14.285 -21.056 1.00 81.69 94 ASP A CA 1
ATOM 695 C C . ASP A 1 94 ? 15.063 -13.824 -20.534 1.00 81.69 94 ASP A C 1
ATOM 697 O O . ASP A 1 94 ? 14.249 -13.236 -21.254 1.00 81.69 94 ASP A O 1
ATOM 701 N N . ILE A 1 95 ? 14.760 -14.136 -19.269 1.00 90.19 95 ILE A N 1
ATOM 702 C CA . ILE A 1 95 ? 13.523 -13.769 -18.577 1.00 90.19 95 ILE A CA 1
ATOM 703 C C . ILE A 1 95 ? 13.881 -12.841 -17.426 1.00 90.19 95 ILE A C 1
ATOM 705 O O . ILE A 1 95 ? 14.607 -13.237 -16.518 1.00 90.19 95 ILE A O 1
ATOM 709 N N . PHE A 1 96 ? 13.305 -11.640 -17.428 1.00 97.81 96 PHE A N 1
ATOM 710 C CA . PHE A 1 96 ? 13.496 -10.672 -16.354 1.00 97.81 96 PHE A CA 1
ATOM 711 C C . PHE A 1 96 ? 12.167 -10.263 -15.721 1.00 97.81 96 PHE A C 1
ATOM 713 O O . PHE A 1 96 ? 11.117 -10.264 -16.372 1.00 97.81 96 PHE A O 1
ATOM 720 N N . ILE A 1 97 ? 12.208 -9.894 -14.444 1.00 98.25 97 ILE A N 1
ATOM 721 C CA . ILE A 1 97 ? 11.059 -9.403 -13.678 1.00 98.25 97 ILE A CA 1
ATOM 722 C C . ILE A 1 97 ? 11.454 -8.093 -13.002 1.00 98.25 97 ILE A C 1
ATOM 724 O O . ILE A 1 97 ? 12.454 -8.029 -12.288 1.00 98.25 97 ILE A O 1
ATOM 728 N N . GLY A 1 98 ? 10.665 -7.044 -13.226 1.00 98.62 98 GLY A N 1
ATOM 729 C CA . GLY A 1 98 ? 10.800 -5.789 -12.495 1.00 98.62 98 GLY A CA 1
ATOM 730 C C . GLY A 1 98 ? 10.133 -5.883 -11.125 1.00 98.62 98 GLY A C 1
ATOM 731 O O . GLY A 1 98 ? 9.071 -6.486 -10.998 1.00 98.62 98 GLY A O 1
ATOM 732 N N . SER A 1 99 ? 10.715 -5.260 -10.109 1.00 98.81 99 SER A N 1
ATOM 733 C CA . SER A 1 99 ? 10.123 -5.124 -8.779 1.00 98.81 99 SER A CA 1
ATOM 734 C C . SER A 1 99 ? 10.229 -3.681 -8.309 1.00 98.81 99 SER A C 1
ATOM 736 O O . SER A 1 99 ? 11.333 -3.138 -8.226 1.00 98.81 99 SER A O 1
ATOM 738 N N . ILE A 1 100 ? 9.087 -3.060 -8.017 1.00 98.88 100 ILE A N 1
ATOM 739 C CA . ILE A 1 100 ? 9.011 -1.779 -7.311 1.00 98.88 100 ILE A CA 1
ATOM 740 C C . ILE A 1 100 ? 9.016 -2.084 -5.816 1.00 98.88 100 ILE A C 1
ATOM 742 O O . ILE A 1 100 ? 8.191 -2.863 -5.352 1.00 98.88 100 ILE A O 1
ATOM 746 N N . ASP A 1 101 ? 9.916 -1.449 -5.072 1.00 98.81 101 ASP A N 1
ATOM 747 C CA . ASP A 1 101 ? 10.009 -1.535 -3.614 1.00 98.81 101 ASP A CA 1
ATOM 748 C C . ASP A 1 101 ? 9.828 -0.132 -3.021 1.00 98.81 101 ASP A C 1
ATOM 750 O O . ASP A 1 101 ? 10.749 0.688 -3.004 1.00 98.81 101 ASP A O 1
ATOM 754 N N . GLN A 1 102 ? 8.590 0.177 -2.630 1.00 98.81 102 GLN A N 1
ATOM 755 C CA . GLN A 1 102 ? 8.172 1.454 -2.051 1.00 98.81 102 GLN A CA 1
ATOM 756 C C . GLN A 1 102 ? 8.362 1.396 -0.525 1.00 98.81 102 GLN A C 1
ATOM 758 O O . GLN A 1 102 ? 7.425 1.120 0.223 1.00 98.81 102 GLN A O 1
ATOM 763 N N . GLY A 1 103 ? 9.588 1.623 -0.055 1.00 97.75 103 GLY A N 1
ATOM 764 C CA . GLY A 1 103 ? 9.908 1.678 1.372 1.00 97.75 103 GLY A CA 1
ATOM 765 C C . GLY A 1 103 ? 9.534 3.014 2.027 1.00 97.75 103 GLY A C 1
ATOM 766 O O . GLY A 1 103 ? 9.173 3.983 1.368 1.00 97.75 103 GLY A O 1
ATOM 767 N N . THR A 1 104 ? 9.671 3.103 3.351 1.00 97.19 104 THR A N 1
ATOM 768 C CA . THR A 1 104 ? 9.291 4.307 4.120 1.00 97.19 104 THR A CA 1
ATOM 769 C C . THR A 1 104 ? 10.149 5.539 3.838 1.00 97.19 104 THR A C 1
ATOM 771 O O . THR A 1 104 ? 9.633 6.648 3.893 1.00 97.19 104 THR A O 1
ATOM 774 N N . THR A 1 105 ? 11.436 5.366 3.530 1.00 97.12 105 THR A N 1
ATOM 775 C CA . THR A 1 105 ? 12.386 6.474 3.293 1.00 97.12 105 THR A CA 1
ATOM 776 C C . THR A 1 105 ? 12.864 6.586 1.847 1.00 97.12 105 THR A C 1
ATOM 778 O O . THR A 1 105 ? 13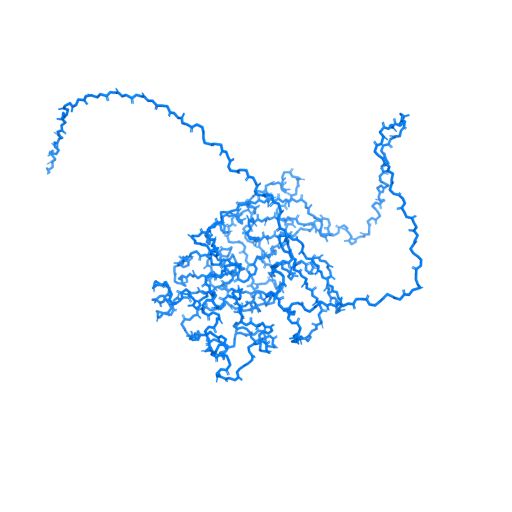.454 7.594 1.462 1.00 97.12 105 THR A O 1
ATOM 781 N N . SER A 1 106 ? 12.648 5.547 1.040 1.00 97.88 106 SER A N 1
ATOM 782 C CA . SER A 1 106 ? 13.103 5.496 -0.345 1.00 97.88 106 SER A CA 1
ATOM 783 C C . SER A 1 106 ? 12.262 4.536 -1.166 1.00 97.88 106 SER A C 1
ATOM 785 O O . SER A 1 106 ? 11.838 3.499 -0.655 1.00 97.88 106 SER A O 1
ATOM 787 N N . THR A 1 107 ? 12.108 4.844 -2.446 1.00 98.81 107 THR A N 1
ATOM 788 C CA . THR A 1 107 ? 11.557 3.929 -3.442 1.00 98.81 107 THR A CA 1
ATOM 789 C C . THR A 1 107 ? 12.703 3.326 -4.250 1.00 98.81 107 THR A C 1
ATOM 791 O O . THR A 1 107 ? 13.681 4.008 -4.566 1.00 98.81 107 THR A O 1
ATOM 794 N N . ARG A 1 108 ? 12.596 2.052 -4.620 1.00 98.75 108 ARG A N 1
ATOM 795 C CA . ARG A 1 108 ? 13.526 1.362 -5.522 1.00 98.75 108 ARG A CA 1
ATOM 796 C C . ARG A 1 108 ? 12.782 0.739 -6.693 1.00 98.75 108 ARG A C 1
ATOM 798 O O . ARG A 1 108 ? 11.629 0.341 -6.560 1.00 98.75 108 ARG A O 1
ATOM 805 N N . PHE A 1 109 ? 13.475 0.596 -7.816 1.00 98.88 109 PHE A N 1
ATOM 806 C CA . PHE A 1 109 ? 13.101 -0.352 -8.863 1.00 98.88 109 PHE A CA 1
ATOM 807 C C . PHE A 1 109 ? 14.295 -1.260 -9.132 1.00 98.88 109 PHE A C 1
ATOM 809 O O . PHE A 1 109 ? 15.418 -0.775 -9.287 1.00 98.88 109 PHE A O 1
ATOM 816 N N . ILE A 1 110 ? 14.058 -2.569 -9.134 1.00 98.81 110 ILE A N 1
ATOM 817 C CA . ILE A 1 110 ? 15.077 -3.606 -9.307 1.00 98.81 110 ILE A CA 1
ATOM 818 C C . ILE A 1 110 ? 14.603 -4.552 -10.406 1.00 98.81 110 ILE A C 1
ATOM 820 O O . ILE A 1 110 ? 13.471 -5.026 -10.365 1.00 98.81 110 ILE A O 1
ATOM 824 N N . ILE A 1 111 ? 15.463 -4.833 -11.379 1.00 98.75 111 ILE A N 1
ATOM 825 C CA . ILE A 1 111 ? 15.216 -5.812 -12.437 1.00 98.75 111 ILE A CA 1
ATOM 826 C C . ILE A 1 111 ? 16.005 -7.071 -12.082 1.00 98.75 111 ILE A C 1
ATOM 828 O O . ILE A 1 111 ? 17.233 -7.027 -11.991 1.00 98.75 111 ILE A O 1
ATOM 832 N N . PHE A 1 112 ? 15.293 -8.171 -11.857 1.00 98.19 112 PHE A N 1
ATOM 833 C CA . PHE A 1 112 ? 15.853 -9.483 -11.539 1.00 98.19 112 PHE A CA 1
ATOM 834 C C . PHE A 1 112 ? 15.872 -10.386 -12.772 1.00 98.19 112 PHE A C 1
ATOM 836 O O . PHE A 1 112 ? 14.964 -10.297 -13.598 1.00 98.19 112 PHE A O 1
ATOM 843 N N . ASP A 1 113 ? 16.863 -11.271 -12.874 1.00 95.81 113 ASP A N 1
ATOM 844 C CA . ASP A 1 113 ? 16.873 -12.375 -13.843 1.00 95.81 113 ASP A CA 1
ATOM 845 C C . ASP A 1 113 ? 15.978 -13.556 -13.406 1.00 95.81 113 ASP A C 1
ATOM 847 O O . ASP A 1 113 ? 15.403 -13.572 -12.311 1.00 95.81 113 ASP A O 1
ATOM 851 N N . GLY A 1 114 ? 15.871 -14.582 -14.255 1.00 90.56 114 GLY A N 1
ATOM 852 C CA . GLY A 1 114 ? 15.060 -15.772 -13.997 1.00 90.56 114 GLY A CA 1
ATOM 853 C C . GLY A 1 114 ? 15.561 -16.676 -12.861 1.00 90.56 114 GLY A C 1
ATOM 854 O O . GLY A 1 114 ? 14.872 -17.639 -12.525 1.00 90.56 114 GLY A O 1
ATOM 855 N N . VAL A 1 115 ? 16.720 -16.386 -12.253 1.00 90.81 115 VAL A N 1
ATOM 856 C CA . VAL A 1 115 ? 17.227 -17.054 -11.038 1.00 90.81 115 VAL A CA 1
ATOM 857 C C . VAL A 1 115 ? 17.229 -16.129 -9.809 1.00 90.81 115 VAL A C 1
ATOM 859 O O . VAL A 1 115 ? 17.719 -16.508 -8.744 1.00 90.81 115 VAL A O 1
ATOM 862 N N . GLY A 1 116 ? 16.628 -14.940 -9.922 1.00 91.69 116 GLY A N 1
ATOM 863 C CA . GLY A 1 116 ? 16.427 -13.999 -8.822 1.00 91.69 116 GLY A CA 1
ATOM 864 C C . GLY A 1 116 ? 17.651 -13.153 -8.464 1.00 91.69 116 GLY A C 1
ATOM 865 O O . GLY A 1 116 ? 17.689 -12.600 -7.365 1.00 91.69 116 GLY A O 1
ATOM 866 N N . GLN A 1 117 ? 18.651 -13.034 -9.344 1.00 94.88 117 GLN A N 1
ATOM 867 C CA . GLN A 1 117 ? 19.761 -12.096 -9.146 1.00 94.88 117 GLN A CA 1
ATOM 868 C C . GLN A 1 117 ? 19.398 -10.699 -9.673 1.00 94.88 117 GLN A C 1
ATOM 870 O O . GLN A 1 117 ? 18.820 -10.591 -10.755 1.00 94.88 117 GLN A O 1
ATOM 875 N N . PRO A 1 118 ? 19.718 -9.614 -8.941 1.00 97.00 118 PRO A N 1
ATOM 876 C CA . PRO A 1 118 ? 19.491 -8.253 -9.416 1.00 97.00 118 PRO A CA 1
ATOM 877 C C . PRO A 1 118 ? 20.504 -7.892 -10.512 1.00 97.00 118 PRO A C 1
ATOM 879 O O . PRO A 1 118 ? 21.713 -7.974 -10.301 1.00 97.00 118 PRO A O 1
ATOM 882 N N . VAL A 1 119 ? 20.005 -7.458 -11.669 1.00 97.31 119 VAL A N 1
ATOM 883 C CA . VAL A 1 119 ? 20.805 -7.131 -12.865 1.00 97.31 119 VAL A CA 1
ATOM 884 C C . VAL A 1 119 ? 20.951 -5.622 -13.049 1.00 97.31 119 VAL A C 1
ATOM 886 O O . VAL A 1 119 ? 22.035 -5.134 -13.354 1.00 97.31 119 VAL A O 1
ATOM 889 N N . ALA A 1 120 ? 19.878 -4.868 -12.808 1.00 98.38 120 ALA A N 1
ATOM 890 C CA . ALA A 1 120 ? 19.890 -3.407 -12.805 1.00 98.38 120 ALA A CA 1
ATOM 891 C C . ALA A 1 120 ? 18.993 -2.879 -11.681 1.00 98.38 120 ALA A C 1
ATOM 893 O O . ALA A 1 120 ? 17.967 -3.482 -11.361 1.00 98.38 120 ALA A O 1
ATOM 894 N N . SER A 1 121 ? 19.361 -1.750 -11.074 1.00 98.56 121 SER A N 1
ATOM 895 C CA . SER A 1 121 ? 18.549 -1.119 -10.033 1.00 98.56 121 SER A CA 1
ATOM 896 C C . SER A 1 121 ? 18.748 0.392 -9.950 1.00 98.56 121 SER A C 1
ATOM 898 O O . SER A 1 121 ? 19.768 0.938 -10.374 1.00 98.56 121 SER A O 1
ATOM 900 N N . HIS A 1 122 ? 17.757 1.079 -9.384 1.00 98.88 122 HIS A N 1
ATOM 901 C CA . HIS A 1 122 ? 17.878 2.463 -8.944 1.00 98.88 122 HIS A CA 1
ATOM 902 C C . HIS A 1 122 ? 17.112 2.666 -7.635 1.00 98.88 122 HIS A C 1
ATOM 904 O O . HIS A 1 122 ? 16.066 2.052 -7.426 1.00 98.88 122 HIS A O 1
ATOM 910 N N . GLN A 1 123 ? 17.634 3.543 -6.776 1.00 98.69 123 GLN A N 1
ATOM 911 C CA . GLN A 1 123 ? 17.010 3.982 -5.530 1.00 98.69 123 GLN A CA 1
ATOM 912 C C . GLN A 1 123 ? 16.853 5.502 -5.557 1.00 98.69 123 GLN A C 1
ATOM 914 O O . GLN A 1 123 ? 17.785 6.216 -5.926 1.00 98.69 123 GLN A O 1
ATOM 919 N N . HIS A 1 124 ? 15.703 5.987 -5.100 1.00 98.19 124 HIS A N 1
ATOM 920 C CA . HIS A 1 124 ? 15.434 7.399 -4.884 1.00 98.19 124 HIS A CA 1
ATOM 921 C C . HIS A 1 124 ? 14.870 7.594 -3.475 1.00 98.19 124 HIS A C 1
ATOM 923 O O . HIS A 1 124 ? 13.842 7.014 -3.126 1.00 98.19 124 HIS A O 1
ATOM 929 N N . GLU A 1 125 ? 15.569 8.371 -2.652 1.00 98.12 125 GLU A N 1
ATOM 930 C CA . GLU A 1 125 ? 15.051 8.832 -1.362 1.00 98.12 125 GLU A CA 1
ATOM 931 C C . GLU A 1 125 ? 14.025 9.942 -1.593 1.00 98.12 125 GLU A C 1
ATOM 933 O O . GLU A 1 125 ? 14.170 10.729 -2.527 1.00 98.12 125 GLU A O 1
ATOM 938 N N . PHE A 1 126 ? 12.991 9.986 -0.756 1.00 97.44 126 PHE A N 1
ATOM 939 C CA . PHE A 1 126 ? 11.910 10.966 -0.847 1.00 97.44 126 PHE A CA 1
ATOM 940 C C . PHE A 1 126 ? 11.635 11.595 0.522 1.00 97.44 126 PHE A C 1
ATOM 942 O O . PHE A 1 126 ? 11.990 11.042 1.574 1.00 97.44 126 PHE A O 1
ATOM 949 N N . ARG A 1 127 ? 11.036 12.785 0.518 1.00 98.12 127 ARG A N 1
ATOM 950 C CA . ARG A 1 127 ? 10.917 13.623 1.704 1.00 98.12 127 ARG A CA 1
ATOM 951 C C . ARG A 1 127 ? 10.054 12.971 2.780 1.00 98.12 127 ARG A C 1
ATOM 953 O O . ARG A 1 127 ? 8.965 12.455 2.554 1.00 98.12 127 ARG A O 1
ATOM 960 N N . GLN A 1 128 ? 10.558 13.049 4.005 1.00 98.25 128 GLN A N 1
ATOM 961 C CA . GLN A 1 128 ? 9.835 12.648 5.202 1.00 98.25 128 GLN A CA 1
ATOM 962 C C . GLN A 1 128 ? 9.251 13.905 5.848 1.00 98.25 128 GLN A C 1
ATOM 964 O O . GLN A 1 128 ? 9.993 14.846 6.146 1.00 98.25 128 GLN A O 1
ATOM 969 N N . HIS A 1 129 ? 7.934 13.944 6.036 1.00 98.62 129 HIS A N 1
ATOM 970 C CA . HIS A 1 129 ? 7.257 15.074 6.661 1.00 98.62 129 HIS A CA 1
ATOM 971 C C . HIS A 1 129 ? 6.947 14.736 8.118 1.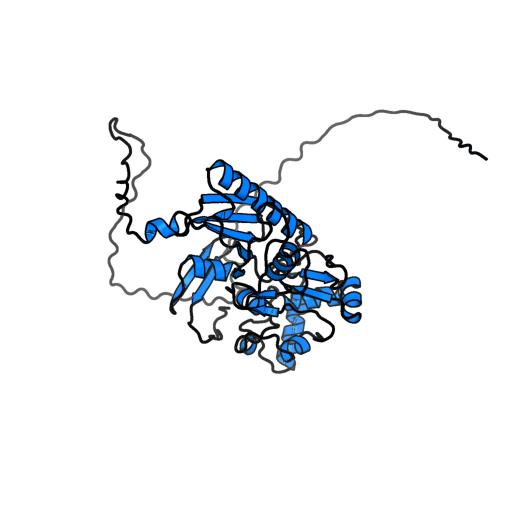00 98.62 129 HIS A C 1
ATOM 973 O O . HIS A 1 129 ? 6.310 13.727 8.405 1.00 98.62 129 HIS A O 1
ATOM 979 N N . TYR A 1 130 ? 7.375 15.602 9.034 1.00 98.38 130 TYR A N 1
ATOM 980 C CA . TYR A 1 130 ? 7.093 15.491 10.465 1.00 98.38 130 TYR A CA 1
ATOM 981 C C . TYR A 1 130 ? 6.494 16.826 10.937 1.00 98.38 130 TYR A C 1
ATOM 983 O O . TYR A 1 130 ? 7.242 17.680 11.413 1.00 98.38 130 TYR A O 1
ATOM 991 N N . PRO A 1 131 ? 5.185 17.075 10.712 1.00 97.56 131 PRO A N 1
ATOM 992 C CA . PRO A 1 131 ? 4.572 18.365 11.041 1.00 97.56 131 PRO A CA 1
ATOM 993 C C . PRO A 1 131 ? 4.605 18.666 12.542 1.00 97.56 131 PRO A C 1
ATOM 995 O O . PRO A 1 131 ? 4.800 19.808 12.939 1.00 97.56 131 PRO A O 1
ATOM 998 N N . GLU A 1 132 ? 4.444 17.621 13.355 1.00 97.81 132 GLU A N 1
ATOM 999 C CA . GLU A 1 132 ? 4.358 17.667 14.812 1.00 97.81 132 GLU A CA 1
ATOM 1000 C C . GLU A 1 132 ? 5.096 16.471 15.432 1.00 97.81 132 GLU A C 1
ATOM 1002 O O . GLU A 1 132 ? 5.418 15.485 14.760 1.00 97.81 132 GLU A O 1
ATOM 1007 N N . SER A 1 133 ? 5.349 16.526 16.742 1.00 97.75 133 SER A N 1
ATOM 1008 C CA . SER A 1 133 ? 6.026 15.436 17.456 1.00 97.75 133 SER A CA 1
ATOM 1009 C C . SER A 1 133 ? 5.245 14.118 17.364 1.00 97.75 133 SER A C 1
ATOM 1011 O O . SER A 1 133 ? 4.094 14.016 17.791 1.00 97.75 133 SER A O 1
ATOM 1013 N N . GLY A 1 134 ? 5.884 13.084 16.809 1.00 97.19 134 GLY A N 1
ATOM 1014 C CA . GLY A 1 134 ? 5.276 11.766 16.614 1.00 97.19 134 GLY A CA 1
ATOM 1015 C C . GLY A 1 134 ? 4.254 11.686 15.473 1.00 97.19 134 GLY A C 1
ATOM 1016 O O . GLY A 1 134 ? 3.560 10.670 15.389 1.00 97.19 134 GLY A O 1
ATOM 1017 N N . TRP A 1 135 ? 4.157 12.718 14.626 1.00 98.69 135 TRP A N 1
ATOM 1018 C CA . TRP A 1 135 ? 3.420 12.696 13.361 1.00 98.69 135 TRP A CA 1
ATOM 1019 C C . TRP A 1 135 ? 4.391 12.404 12.214 1.00 98.69 135 TRP A C 1
ATOM 1021 O O . TRP A 1 135 ? 5.497 12.940 12.196 1.00 98.69 135 TRP A O 1
ATOM 1031 N N . HIS A 1 136 ? 3.988 11.576 11.252 1.00 98.75 136 HIS A N 1
ATOM 1032 C CA . HIS A 1 136 ? 4.806 11.188 10.103 1.00 98.75 136 HIS A CA 1
ATOM 1033 C C . HIS A 1 136 ? 3.941 11.077 8.846 1.00 98.75 136 HIS A C 1
ATOM 1035 O O . HIS A 1 136 ? 2.959 10.336 8.803 1.00 98.75 136 HIS A O 1
ATOM 1041 N N . GLU A 1 137 ? 4.312 11.834 7.821 1.00 98.88 137 GLU A N 1
ATOM 1042 C CA . GLU A 1 137 ? 3.581 11.978 6.568 1.00 98.88 137 GLU A CA 1
ATOM 1043 C C . GLU A 1 137 ? 4.484 11.839 5.337 1.00 98.88 137 GLU A C 1
ATOM 1045 O O . GLU A 1 137 ? 5.686 12.127 5.384 1.00 98.88 137 GLU A O 1
ATOM 1050 N N . HIS A 1 138 ? 3.869 11.452 4.217 1.00 98.81 138 HIS A N 1
ATOM 1051 C CA . HIS A 1 138 ? 4.467 11.432 2.877 1.00 98.81 138 HIS A CA 1
ATOM 1052 C C . HIS A 1 138 ? 3.539 12.133 1.878 1.00 98.81 138 HIS A C 1
ATOM 1054 O O . HIS A 1 138 ? 2.320 11.970 1.965 1.00 98.81 138 HIS A O 1
ATOM 1060 N N . ASP A 1 139 ? 4.086 12.872 0.910 1.00 98.81 139 ASP A N 1
ATOM 1061 C CA . ASP A 1 139 ? 3.302 13.387 -0.221 1.00 98.81 139 ASP A CA 1
ATOM 1062 C C . ASP A 1 139 ? 2.953 12.216 -1.173 1.00 98.81 139 ASP A C 1
ATOM 1064 O O . ASP A 1 139 ? 3.864 11.580 -1.716 1.00 98.81 139 ASP A O 1
ATOM 1068 N N . PRO A 1 140 ? 1.661 11.903 -1.412 1.00 98.81 140 PRO A N 1
ATOM 1069 C CA . PRO A 1 140 ? 1.247 10.827 -2.312 1.00 98.81 140 PRO A CA 1
ATOM 1070 C C . PRO A 1 140 ? 1.811 10.961 -3.732 1.00 98.81 140 PRO A C 1
ATOM 1072 O O . PRO A 1 140 ? 2.107 9.950 -4.373 1.00 98.81 140 PRO A O 1
ATOM 1075 N N . ASN A 1 141 ? 1.993 12.186 -4.228 1.00 98.69 141 ASN A N 1
ATOM 1076 C CA . ASN A 1 141 ? 2.543 12.437 -5.557 1.00 98.69 141 ASN A CA 1
ATOM 1077 C C . ASN A 1 141 ? 4.063 12.214 -5.592 1.00 98.69 141 ASN A C 1
ATOM 1079 O O . ASN A 1 141 ? 4.586 11.749 -6.604 1.00 98.69 141 ASN A O 1
ATOM 1083 N N . GLU A 1 142 ? 4.778 12.453 -4.489 1.00 98.75 142 GLU A N 1
ATOM 1084 C CA . GLU A 1 142 ? 6.212 12.148 -4.381 1.00 98.75 142 GLU A CA 1
ATOM 1085 C C . GLU A 1 142 ? 6.471 10.628 -4.351 1.00 98.75 142 GLU A C 1
ATOM 1087 O O . GLU A 1 142 ? 7.443 10.142 -4.940 1.00 98.75 142 GLU A O 1
ATOM 1092 N N . LEU A 1 143 ? 5.558 9.839 -3.766 1.00 98.81 143 LEU A N 1
ATOM 1093 C CA . LEU A 1 143 ? 5.605 8.371 -3.854 1.00 98.81 143 LEU A CA 1
ATOM 1094 C C . LEU A 1 143 ? 5.513 7.884 -5.314 1.00 98.81 143 LEU A C 1
ATOM 1096 O O . LEU A 1 143 ? 6.252 6.982 -5.709 1.00 98.81 143 LEU A O 1
ATOM 1100 N N . VAL A 1 144 ? 4.659 8.509 -6.135 1.00 98.81 144 VAL A N 1
ATOM 1101 C CA . VAL A 1 144 ? 4.532 8.194 -7.571 1.00 98.81 144 VAL A CA 1
ATOM 1102 C C . VAL A 1 144 ? 5.765 8.674 -8.345 1.00 98.81 144 VAL A C 1
ATOM 1104 O O . VAL A 1 144 ? 6.394 7.882 -9.044 1.00 98.81 144 VAL A O 1
ATOM 1107 N N . ALA A 1 145 ? 6.183 9.930 -8.169 1.00 98.75 145 ALA A N 1
ATOM 1108 C CA . ALA A 1 145 ? 7.330 10.507 -8.877 1.00 98.75 145 ALA A CA 1
ATOM 1109 C C . ALA A 1 145 ? 8.662 9.794 -8.559 1.00 98.75 145 ALA A C 1
ATOM 1111 O O . ALA A 1 145 ? 9.516 9.629 -9.439 1.00 98.75 145 ALA A O 1
ATOM 1112 N N . SER A 1 146 ? 8.847 9.325 -7.318 1.00 98.81 146 SER A N 1
ATOM 1113 C CA . SER A 1 146 ? 10.008 8.514 -6.927 1.00 98.81 146 SER A CA 1
ATOM 1114 C C . SER A 1 146 ? 9.989 7.128 -7.583 1.00 98.81 146 SER A C 1
ATOM 1116 O O . SER A 1 146 ? 11.027 6.673 -8.071 1.00 98.81 146 SER A O 1
ATOM 1118 N N . MET A 1 147 ? 8.817 6.488 -7.679 1.00 98.75 147 MET A N 1
ATOM 1119 C CA . MET A 1 147 ? 8.618 5.233 -8.412 1.00 98.75 147 MET A CA 1
ATOM 1120 C C . MET A 1 147 ? 8.943 5.395 -9.903 1.00 98.75 147 MET A C 1
ATOM 1122 O O . MET A 1 147 ? 9.789 4.662 -10.418 1.00 98.75 147 MET A O 1
ATOM 1126 N N . GLU A 1 148 ? 8.376 6.401 -10.575 1.00 98.75 148 GLU A N 1
ATOM 1127 C CA . GLU A 1 148 ? 8.640 6.686 -11.993 1.00 98.75 148 GLU A CA 1
ATOM 1128 C C . GLU A 1 148 ? 10.125 6.975 -12.260 1.00 98.75 148 GLU A C 1
ATOM 1130 O O . GLU A 1 148 ? 10.706 6.475 -13.228 1.00 98.75 148 GLU A O 1
ATOM 1135 N N . THR A 1 149 ? 10.772 7.735 -11.369 1.00 98.81 149 THR A N 1
ATOM 1136 C CA . THR A 1 149 ? 12.211 8.034 -11.434 1.00 98.81 149 THR A CA 1
ATOM 1137 C C . THR A 1 149 ? 13.058 6.767 -11.327 1.00 98.81 149 THR A C 1
ATOM 1139 O O . THR A 1 149 ? 14.017 6.597 -12.089 1.00 98.81 149 THR A O 1
ATOM 1142 N N . CYS A 1 150 ? 12.711 5.865 -10.406 1.00 98.88 150 CYS A N 1
ATOM 1143 C CA . CYS A 1 150 ? 13.394 4.588 -10.237 1.00 98.88 150 CYS A CA 1
ATOM 1144 C C . CYS A 1 150 ? 13.194 3.664 -11.437 1.00 98.88 150 CYS A C 1
ATOM 1146 O O . CYS A 1 150 ? 14.186 3.148 -11.955 1.00 98.88 150 CYS A O 1
ATOM 1148 N N . VAL A 1 151 ? 11.956 3.521 -11.925 1.00 98.88 151 VAL A N 1
ATOM 1149 C CA . VAL A 1 151 ? 11.644 2.759 -13.142 1.00 98.88 151 VAL A CA 1
ATOM 1150 C C . VAL A 1 151 ? 12.484 3.279 -14.306 1.00 98.88 151 VAL A C 1
ATOM 1152 O O . VAL A 1 151 ? 13.266 2.516 -14.866 1.00 98.88 151 VAL A O 1
ATOM 1155 N N . LYS A 1 152 ? 12.436 4.589 -14.587 1.00 98.81 152 LYS A N 1
ATOM 1156 C CA . LYS A 1 152 ? 13.173 5.228 -15.687 1.00 98.81 152 LYS A CA 1
ATOM 1157 C C . LYS A 1 152 ? 14.680 4.984 -15.653 1.00 98.81 152 LYS A C 1
ATOM 1159 O O . LYS A 1 152 ? 15.280 4.708 -16.692 1.00 98.81 152 LYS A O 1
ATOM 1164 N N . LYS A 1 153 ? 15.307 5.110 -14.483 1.00 98.81 153 LYS A N 1
ATOM 1165 C CA . LYS A 1 153 ? 16.769 5.010 -14.362 1.00 98.81 153 LYS A CA 1
ATOM 1166 C C . LYS A 1 153 ? 17.273 3.570 -14.357 1.00 98.81 153 LYS A C 1
ATOM 1168 O O . LYS A 1 153 ? 18.286 3.299 -14.993 1.00 98.81 153 LYS A O 1
ATOM 1173 N N . ALA A 1 154 ? 16.570 2.640 -13.712 1.00 98.81 154 ALA A N 1
ATOM 1174 C CA . ALA A 1 154 ? 16.951 1.229 -13.760 1.00 98.81 154 ALA A CA 1
ATOM 1175 C C . ALA A 1 154 ? 16.710 0.611 -15.146 1.00 98.81 154 ALA A C 1
ATOM 1177 O O . ALA A 1 154 ? 17.529 -0.191 -15.584 1.00 98.81 154 ALA A O 1
ATOM 1178 N N . THR A 1 155 ? 15.664 1.019 -15.880 1.00 98.62 155 THR A N 1
ATOM 1179 C CA . THR A 1 155 ? 15.487 0.590 -17.280 1.00 98.62 155 THR A CA 1
ATOM 1180 C C . THR A 1 155 ? 16.572 1.138 -18.202 1.00 98.62 155 THR A C 1
ATOM 1182 O O . THR A 1 155 ? 17.048 0.401 -19.058 1.00 98.62 155 THR A O 1
ATOM 1185 N N . ALA A 1 156 ? 17.011 2.388 -18.008 1.00 98.69 156 ALA A N 1
ATOM 1186 C CA . ALA A 1 156 ? 18.128 2.950 -18.771 1.00 98.69 156 ALA A CA 1
ATOM 1187 C C . ALA A 1 156 ? 19.425 2.156 -18.529 1.00 98.69 156 ALA A C 1
ATOM 1189 O O . ALA A 1 156 ? 20.026 1.670 -19.483 1.00 98.69 156 ALA A O 1
ATOM 1190 N N . LEU A 1 157 ? 19.780 1.910 -17.261 1.00 98.69 157 LEU A N 1
ATOM 1191 C CA . LEU A 1 157 ? 20.931 1.078 -16.890 1.00 98.69 157 LEU A CA 1
ATOM 1192 C C . LEU A 1 157 ? 20.836 -0.345 -17.472 1.00 98.69 157 LEU A C 1
ATOM 1194 O O . LEU A 1 157 ? 21.820 -0.888 -17.961 1.00 98.69 157 LEU A O 1
ATOM 1198 N N . PHE A 1 158 ? 19.649 -0.953 -17.462 1.00 98.31 158 PHE A N 1
ATOM 1199 C CA . PHE A 1 158 ? 19.423 -2.281 -18.038 1.00 98.31 158 PHE A CA 1
ATOM 1200 C C . PHE A 1 158 ? 19.699 -2.323 -19.553 1.00 98.31 158 PHE A C 1
ATOM 1202 O O . PHE A 1 158 ? 20.284 -3.286 -20.047 1.00 98.31 158 PHE A O 1
ATOM 1209 N N . GLN A 1 159 ? 19.346 -1.258 -20.281 1.00 98.00 159 GLN A N 1
ATOM 1210 C CA . GLN A 1 159 ? 19.666 -1.113 -21.706 1.00 98.00 159 GLN A CA 1
ATOM 1211 C C . GLN A 1 159 ? 21.153 -0.812 -21.951 1.00 98.00 159 GLN A C 1
ATOM 1213 O O . GLN A 1 159 ? 21.725 -1.341 -22.902 1.00 98.00 159 GLN A O 1
ATOM 1218 N N . GLU A 1 160 ? 21.800 -0.016 -21.093 1.00 98.12 160 GLU A N 1
ATOM 1219 C CA . GLU A 1 160 ? 23.251 0.240 -21.139 1.00 98.12 160 GLU A CA 1
ATOM 1220 C C . GLU A 1 160 ? 24.074 -1.044 -20.934 1.00 98.12 160 GLU A C 1
ATOM 1222 O O . GLU A 1 160 ? 25.120 -1.217 -21.559 1.00 98.12 160 GLU A O 1
ATOM 1227 N N . LEU A 1 161 ? 23.568 -1.982 -20.127 1.00 96.81 161 LEU A N 1
ATOM 1228 C CA . LEU A 1 161 ? 24.124 -3.329 -19.946 1.00 96.81 161 LEU A CA 1
ATOM 1229 C C . LEU A 1 161 ? 23.854 -4.280 -21.135 1.00 96.81 161 LEU A C 1
ATOM 1231 O O . LEU A 1 161 ? 24.297 -5.427 -21.117 1.00 96.81 161 LEU A O 1
ATOM 1235 N N . GLY A 1 162 ? 23.163 -3.815 -22.182 1.00 95.50 162 GLY A N 1
ATOM 1236 C CA . GLY A 1 162 ? 22.924 -4.554 -23.426 1.00 95.50 162 GLY A CA 1
ATOM 1237 C C . GLY A 1 162 ? 21.641 -5.390 -23.464 1.00 95.50 162 GLY A C 1
ATOM 1238 O O . GLY A 1 162 ? 21.424 -6.104 -24.443 1.00 95.50 162 GLY A O 1
ATOM 1239 N N . HIS A 1 163 ? 20.779 -5.310 -22.446 1.00 95.75 163 HIS A N 1
ATOM 1240 C CA . HIS A 1 163 ? 19.512 -6.046 -22.415 1.00 95.75 163 HIS A CA 1
ATOM 1241 C C . HIS A 1 163 ? 18.376 -5.307 -23.142 1.00 95.75 163 HIS A C 1
ATOM 1243 O O . HIS A 1 163 ? 18.385 -4.082 -23.291 1.00 95.75 163 HIS A O 1
ATOM 1249 N N . ASN A 1 164 ? 17.346 -6.045 -23.572 1.00 94.62 164 ASN A N 1
ATOM 1250 C CA . ASN A 1 164 ? 16.155 -5.463 -24.183 1.00 94.62 164 ASN A CA 1
ATOM 1251 C C . ASN A 1 164 ? 15.025 -5.331 -23.153 1.00 94.62 164 ASN A C 1
ATOM 1253 O O . ASN A 1 164 ? 14.697 -6.277 -22.445 1.00 94.62 164 ASN A O 1
ATOM 1257 N N . ILE A 1 165 ? 14.346 -4.182 -23.118 1.00 94.94 165 ILE A N 1
ATOM 1258 C CA . ILE A 1 165 ? 13.175 -3.959 -22.250 1.00 94.94 165 ILE A CA 1
ATOM 1259 C C . ILE A 1 165 ? 12.075 -5.013 -22.472 1.00 94.94 165 ILE A C 1
ATOM 1261 O O . ILE A 1 165 ? 11.389 -5.397 -21.528 1.00 94.94 165 ILE A O 1
ATOM 1265 N N . LYS A 1 166 ? 11.956 -5.552 -23.693 1.00 93.31 166 LYS A N 1
ATOM 1266 C CA . LYS A 1 166 ? 11.018 -6.639 -24.042 1.00 93.31 166 LYS A CA 1
ATOM 1267 C C . LYS A 1 166 ? 11.305 -7.968 -23.323 1.00 93.31 166 LYS A C 1
ATOM 1269 O O . LYS A 1 166 ? 10.475 -8.885 -23.362 1.00 93.31 166 LYS A O 1
ATOM 1274 N N . ASP A 1 167 ? 12.455 -8.088 -22.668 1.00 94.69 167 ASP A N 1
ATOM 1275 C CA . ASP A 1 167 ? 12.845 -9.268 -21.899 1.00 94.69 167 ASP A CA 1
ATOM 1276 C C . ASP A 1 167 ? 12.311 -9.227 -20.460 1.00 94.69 167 ASP A C 1
ATOM 1278 O O . ASP A 1 167 ? 12.167 -10.272 -19.822 1.00 94.69 167 ASP A O 1
ATOM 1282 N N . ILE A 1 168 ? 11.871 -8.053 -19.994 1.00 97.75 168 ILE A N 1
ATOM 1283 C CA . ILE A 1 168 ? 11.106 -7.901 -18.756 1.00 97.75 168 ILE A CA 1
ATOM 1284 C C . ILE A 1 168 ? 9.671 -8.384 -19.011 1.00 97.75 168 ILE A C 1
ATOM 1286 O O . ILE A 1 168 ? 8.967 -7.859 -19.871 1.00 97.75 168 ILE A O 1
ATOM 1290 N N . LYS A 1 169 ? 9.229 -9.423 -18.292 1.00 97.62 169 LYS A N 1
ATOM 1291 C CA . LYS A 1 169 ? 7.953 -10.120 -18.562 1.00 97.62 169 LYS A CA 1
ATOM 1292 C C . LYS A 1 169 ? 6.800 -9.695 -17.651 1.00 97.62 169 LYS A C 1
ATOM 1294 O O . LYS A 1 169 ? 5.645 -9.962 -17.987 1.00 97.62 169 LYS A O 1
ATOM 1299 N N . ALA A 1 170 ? 7.091 -9.073 -16.509 1.00 98.19 170 ALA A N 1
ATOM 1300 C CA . ALA A 1 170 ? 6.106 -8.503 -15.590 1.00 98.19 170 ALA A CA 1
ATOM 1301 C C . ALA A 1 170 ? 6.759 -7.523 -14.604 1.00 98.19 170 ALA A C 1
ATOM 1303 O O . ALA A 1 170 ? 7.981 -7.534 -14.428 1.00 98.19 170 ALA A O 1
ATOM 1304 N N . ILE A 1 171 ? 5.919 -6.749 -13.914 1.00 98.62 171 ILE A N 1
ATOM 1305 C CA . ILE A 1 171 ? 6.273 -5.981 -12.716 1.00 98.62 171 ILE A CA 1
ATOM 1306 C C . ILE A 1 171 ? 5.592 -6.596 -11.483 1.00 98.62 171 ILE A C 1
ATOM 1308 O O . ILE A 1 171 ? 4.410 -6.949 -11.527 1.00 98.62 171 ILE A O 1
ATOM 1312 N N . GLY A 1 172 ? 6.337 -6.709 -10.386 1.00 98.75 172 GLY A N 1
ATOM 1313 C CA . GLY A 1 172 ? 5.822 -6.881 -9.030 1.00 98.75 172 GLY A CA 1
ATOM 1314 C C . GLY A 1 172 ? 5.900 -5.574 -8.235 1.00 98.75 172 GLY A C 1
ATOM 1315 O O . GLY A 1 172 ? 6.771 -4.740 -8.487 1.00 98.75 172 GLY A O 1
ATOM 1316 N N . LEU A 1 173 ? 5.003 -5.402 -7.267 1.00 98.88 173 LEU A N 1
ATOM 1317 C CA . LEU A 1 173 ? 5.001 -4.283 -6.328 1.00 98.88 173 LEU A CA 1
ATOM 1318 C C . LEU A 1 173 ? 5.132 -4.788 -4.888 1.00 98.88 173 LEU A C 1
ATOM 1320 O O . LEU A 1 173 ? 4.384 -5.662 -4.456 1.00 98.88 173 LEU A O 1
ATOM 1324 N N . THR A 1 174 ? 6.047 -4.191 -4.135 1.00 98.94 174 THR A N 1
ATOM 1325 C CA . THR A 1 174 ? 6.116 -4.286 -2.680 1.00 98.94 174 THR A CA 1
ATOM 1326 C C . THR A 1 174 ? 6.177 -2.895 -2.064 1.00 98.94 174 THR A C 1
ATOM 1328 O O . THR A 1 174 ? 6.715 -1.960 -2.656 1.00 98.94 174 THR A O 1
ATOM 1331 N N . ASN A 1 175 ? 5.560 -2.734 -0.897 1.00 98.88 175 ASN A N 1
ATOM 1332 C CA . ASN A 1 175 ? 5.320 -1.433 -0.284 1.00 98.88 175 ASN A CA 1
ATOM 1333 C C . ASN A 1 175 ? 5.350 -1.496 1.244 1.00 98.88 175 ASN A C 1
ATOM 1335 O O . ASN A 1 175 ? 4.949 -2.499 1.838 1.00 98.88 175 ASN A O 1
ATOM 1339 N N . GLN A 1 176 ? 5.722 -0.384 1.880 1.00 98.50 176 GLN A N 1
ATOM 1340 C CA . GLN A 1 176 ? 5.420 -0.150 3.289 1.00 98.50 176 GLN A CA 1
ATOM 1341 C C . GLN A 1 176 ? 3.912 -0.337 3.524 1.00 98.50 176 GLN A C 1
ATOM 1343 O O . GLN A 1 176 ? 3.066 0.269 2.856 1.00 98.50 176 GLN A O 1
ATOM 1348 N N . ARG A 1 177 ? 3.586 -1.237 4.447 1.00 98.56 177 ARG A N 1
ATOM 1349 C CA . ARG A 1 177 ? 2.213 -1.557 4.846 1.00 98.56 177 ARG A CA 1
ATOM 1350 C C . ARG A 1 177 ? 1.662 -0.480 5.787 1.00 98.56 177 ARG A C 1
ATOM 1352 O O . ARG A 1 177 ? 2.388 0.428 6.178 1.00 98.56 177 ARG A O 1
ATOM 1359 N N . GLU A 1 178 ? 0.376 -0.576 6.127 1.00 98.75 178 GLU A N 1
ATOM 1360 C CA . GLU A 1 178 ? -0.355 0.283 7.078 1.00 98.75 178 GLU A CA 1
ATOM 1361 C C . GLU A 1 178 ? -0.484 1.790 6.725 1.00 98.75 178 GLU A C 1
ATOM 1363 O O . GLU A 1 178 ? -1.500 2.393 7.084 1.00 98.75 178 GLU A O 1
ATOM 1368 N N . THR A 1 179 ? 0.475 2.401 6.017 1.00 98.88 179 THR A N 1
ATOM 1369 C CA . THR A 1 179 ? 0.438 3.796 5.539 1.00 98.88 179 THR A CA 1
ATOM 1370 C C . THR A 1 179 ? -0.854 4.067 4.763 1.00 98.88 179 THR A C 1
ATOM 1372 O O . THR A 1 179 ? -1.147 3.391 3.775 1.00 98.88 179 THR A O 1
ATOM 1375 N N . ALA A 1 180 ? -1.630 5.048 5.228 1.00 98.81 180 ALA A N 1
ATOM 1376 C CA . ALA A 1 180 ? -3.001 5.294 4.792 1.00 98.81 180 ALA A CA 1
ATOM 1377 C C . ALA A 1 180 ? -3.090 6.508 3.862 1.00 98.81 180 ALA A C 1
ATOM 1379 O O . ALA A 1 180 ? -2.599 7.587 4.203 1.00 98.81 180 ALA A O 1
ATOM 1380 N N . LEU A 1 181 ? -3.760 6.339 2.720 1.00 98.88 181 LEU A N 1
ATOM 1381 C CA . LEU A 1 181 ? -3.990 7.380 1.723 1.00 98.88 181 LEU A CA 1
ATOM 1382 C C . LEU A 1 181 ? -5.483 7.574 1.470 1.00 98.88 181 LEU A C 1
ATOM 1384 O O . LEU A 1 181 ? -6.272 6.629 1.532 1.00 98.88 181 LEU A O 1
ATOM 1388 N N . VAL A 1 182 ? -5.844 8.813 1.141 1.00 98.88 182 VAL A N 1
ATOM 1389 C CA . VAL A 1 182 ? -7.200 9.196 0.749 1.00 98.88 182 VAL A CA 1
ATOM 1390 C C . VAL A 1 182 ? -7.185 10.195 -0.400 1.00 98.88 182 VAL A C 1
ATOM 1392 O O . VAL A 1 182 ? -6.410 11.156 -0.407 1.00 98.88 182 VAL A O 1
ATOM 1395 N N . TRP A 1 183 ? -8.069 9.980 -1.365 1.00 98.81 183 TRP A N 1
ATOM 1396 C CA . TRP A 1 183 ? -8.230 10.833 -2.537 1.00 98.81 183 TRP A CA 1
ATOM 1397 C C . TRP A 1 183 ? -9.703 10.986 -2.903 1.00 98.81 183 TRP A C 1
ATOM 1399 O O . TRP A 1 183 ? -10.570 10.235 -2.451 1.00 98.81 183 TRP A O 1
ATOM 1409 N N . ASP A 1 184 ? -9.988 12.000 -3.710 1.00 98.62 184 ASP A N 1
ATOM 1410 C CA . ASP A 1 184 ? -11.307 12.190 -4.299 1.00 98.62 184 ASP A CA 1
ATOM 1411 C C . ASP A 1 184 ? -11.466 11.198 -5.461 1.00 98.62 184 ASP A C 1
ATOM 1413 O O . ASP A 1 184 ? -10.667 11.181 -6.400 1.00 98.62 184 ASP A O 1
ATOM 1417 N N . TRP A 1 185 ? -12.479 10.337 -5.383 1.00 98.31 185 TRP A N 1
ATOM 1418 C CA . TRP A 1 185 ? -12.764 9.301 -6.374 1.00 98.31 185 TRP A CA 1
ATOM 1419 C C . TRP A 1 185 ? -13.033 9.880 -7.764 1.00 98.31 185 TRP A C 1
ATOM 1421 O O . TRP A 1 185 ? -12.696 9.245 -8.767 1.00 98.31 185 TRP A O 1
ATOM 1431 N N . GLU A 1 186 ? -13.626 11.076 -7.843 1.00 97.00 186 GLU A N 1
ATOM 1432 C CA . GLU A 1 186 ? -13.974 11.722 -9.106 1.00 97.00 186 GLU A CA 1
ATOM 1433 C C . GLU A 1 186 ? -12.755 12.309 -9.807 1.00 97.00 186 GLU A C 1
ATOM 1435 O O . GLU A 1 186 ? -12.589 12.074 -11.003 1.00 97.00 186 GLU A O 1
ATOM 1440 N N . THR A 1 187 ? -11.904 13.031 -9.074 1.00 97.62 187 THR A N 1
ATOM 1441 C CA . THR A 1 187 ? -10.739 13.725 -9.651 1.00 97.62 187 THR A CA 1
ATOM 1442 C C . THR A 1 187 ? -9.480 12.860 -9.699 1.00 97.62 187 THR A C 1
ATOM 1444 O O . THR A 1 187 ? -8.605 13.104 -10.525 1.00 97.62 187 THR A O 1
ATOM 1447 N N . GLY A 1 188 ? -9.371 11.854 -8.826 1.00 97.94 188 GLY A N 1
ATOM 1448 C CA . GLY A 1 188 ? -8.151 11.071 -8.641 1.00 97.94 188 GLY A CA 1
ATOM 1449 C C . GLY A 1 188 ? -7.031 11.831 -7.918 1.00 97.94 188 GLY A C 1
ATOM 1450 O O . GLY A 1 188 ? -5.880 11.396 -7.975 1.00 97.94 188 GLY A O 1
ATOM 1451 N N . GLU A 1 189 ? -7.331 12.964 -7.273 1.00 98.38 189 GLU A N 1
ATOM 1452 C CA . GLU A 1 189 ? -6.348 13.816 -6.589 1.00 98.38 189 GLU A CA 1
ATOM 1453 C C . GLU A 1 189 ? -6.324 13.585 -5.067 1.00 98.38 189 GLU A C 1
ATOM 1455 O O . GLU A 1 189 ? -7.390 13.464 -4.446 1.00 98.38 189 GLU A O 1
ATOM 1460 N N . PRO A 1 190 ? -5.131 13.551 -4.436 1.00 98.69 190 PRO A N 1
ATOM 1461 C CA . PRO A 1 190 ? -5.004 13.323 -3.002 1.00 98.69 190 PRO A CA 1
ATOM 1462 C C . PRO A 1 190 ? -5.669 14.447 -2.198 1.00 98.69 190 PRO A C 1
ATOM 1464 O O . PRO A 1 190 ? -5.554 15.635 -2.506 1.00 98.69 190 PRO A O 1
ATOM 1467 N N . LEU A 1 191 ? -6.379 14.069 -1.134 1.00 98.75 191 LEU A N 1
ATOM 1468 C CA . LEU A 1 191 ? -7.094 15.020 -0.274 1.00 98.75 191 LEU A CA 1
ATOM 1469 C C . LEU A 1 191 ? -6.233 15.550 0.878 1.00 98.75 191 LEU A C 1
ATOM 1471 O O . LEU A 1 191 ? -6.542 16.607 1.428 1.00 98.75 191 LEU A O 1
ATOM 1475 N N . HIS A 1 192 ? -5.185 14.809 1.231 1.00 98.75 192 HIS A N 1
ATOM 1476 C CA . HIS A 1 192 ? -4.233 15.071 2.305 1.00 98.75 192 HIS A CA 1
ATOM 1477 C C . HIS A 1 192 ? -2.941 14.284 2.021 1.00 98.75 192 HIS A C 1
ATOM 1479 O O . HIS A 1 192 ? -2.940 13.379 1.181 1.00 98.75 192 HIS A O 1
ATOM 1485 N N . ASN A 1 193 ? -1.860 14.582 2.745 1.00 98.88 193 ASN A N 1
ATOM 1486 C CA . ASN A 1 193 ? -0.687 13.710 2.779 1.00 98.88 193 ASN A CA 1
ATOM 1487 C C . ASN A 1 193 ? -1.057 12.294 3.255 1.00 98.88 193 ASN A C 1
ATOM 1489 O O . ASN A 1 193 ? -1.958 12.121 4.082 1.00 98.88 193 ASN A O 1
ATOM 1493 N N . ALA A 1 194 ? -0.314 11.290 2.794 1.00 98.88 194 ALA A N 1
ATOM 1494 C CA . ALA A 1 194 ? -0.398 9.943 3.338 1.00 98.88 194 ALA A CA 1
ATOM 1495 C C . ALA A 1 194 ? 0.061 9.945 4.803 1.00 98.88 194 ALA A C 1
ATOM 1497 O O . ALA A 1 194 ? 1.137 10.464 5.100 1.00 98.88 194 ALA A O 1
ATOM 1498 N N . ILE A 1 195 ? -0.713 9.344 5.711 1.00 98.94 195 ILE A N 1
ATOM 1499 C CA . ILE A 1 195 ? -0.285 9.165 7.106 1.00 98.94 195 ILE A CA 1
ATOM 1500 C C . ILE A 1 195 ? 0.539 7.879 7.181 1.00 98.94 195 ILE A C 1
ATOM 1502 O O . ILE A 1 195 ? 0.002 6.781 7.000 1.00 98.94 195 ILE A O 1
ATOM 1506 N N . ALA A 1 196 ? 1.839 8.012 7.442 1.00 98.69 196 ALA A N 1
ATOM 1507 C CA . ALA A 1 196 ? 2.791 6.907 7.419 1.00 98.69 196 ALA A CA 1
ATOM 1508 C C . ALA A 1 196 ? 2.555 5.911 8.568 1.00 98.69 196 ALA A C 1
ATOM 1510 O O . ALA A 1 196 ? 2.034 6.263 9.628 1.00 98.69 196 ALA A O 1
ATOM 1511 N N . TRP A 1 197 ? 2.960 4.650 8.389 1.00 98.31 197 TRP A N 1
ATOM 1512 C CA . TRP A 1 197 ? 2.731 3.587 9.376 1.00 98.31 197 TRP A CA 1
ATOM 1513 C C . TRP A 1 197 ? 3.153 3.908 10.825 1.00 98.31 197 TRP A C 1
ATOM 1515 O O . TRP A 1 197 ? 2.339 3.592 11.700 1.00 98.31 197 TRP A O 1
ATOM 1525 N N . PRO A 1 198 ? 4.308 4.552 11.127 1.00 97.56 198 PRO A N 1
ATOM 1526 C CA . PRO A 1 198 ? 4.758 4.761 12.503 1.00 97.56 198 PRO A CA 1
ATOM 1527 C C . PRO A 1 198 ? 4.154 6.022 13.142 1.00 97.56 198 PRO A C 1
ATOM 1529 O O . PRO A 1 198 ? 4.496 6.348 14.277 1.00 97.56 198 PRO A O 1
ATOM 1532 N N . ASP A 1 199 ? 3.281 6.741 12.429 1.00 98.69 199 ASP A N 1
ATOM 1533 C CA . ASP A 1 199 ? 2.563 7.900 12.952 1.00 98.69 199 ASP A CA 1
ATOM 1534 C C . ASP A 1 199 ? 1.758 7.535 14.209 1.00 98.69 199 ASP A C 1
ATOM 1536 O O . ASP A 1 199 ? 1.116 6.482 14.292 1.00 98.69 199 ASP A O 1
ATOM 1540 N N . THR A 1 200 ? 1.798 8.424 15.201 1.00 98.56 200 THR A N 1
ATOM 1541 C CA . THR A 1 200 ? 1.165 8.217 16.504 1.00 98.56 200 THR A CA 1
ATOM 1542 C C . THR A 1 200 ? 0.114 9.263 16.878 1.00 98.56 200 THR A C 1
ATOM 1544 O O . THR A 1 200 ? -0.334 9.273 18.027 1.00 98.56 200 THR A O 1
ATOM 1547 N N . ARG A 1 201 ? -0.346 10.105 15.939 1.00 98.62 201 ARG A N 1
ATOM 1548 C CA . ARG A 1 201 ? -1.420 11.092 16.188 1.00 98.62 201 ARG A CA 1
ATOM 1549 C C . ARG A 1 201 ? -2.718 10.439 16.670 1.00 98.62 201 ARG A C 1
ATOM 1551 O O . ARG A 1 201 ? -3.476 11.021 17.437 1.00 98.62 201 ARG A O 1
ATOM 1558 N N . THR A 1 202 ? -2.925 9.181 16.285 1.00 98.69 202 THR A N 1
ATOM 1559 C CA . THR A 1 202 ? -4.089 8.356 16.629 1.00 98.69 202 THR A CA 1
ATOM 1560 C C . THR A 1 202 ? -4.075 7.807 18.062 1.00 98.69 202 THR A C 1
ATOM 1562 O O . THR A 1 202 ? -5.036 7.154 18.451 1.00 98.69 202 THR A O 1
ATOM 1565 N N . LYS A 1 203 ? -3.047 8.078 18.889 1.00 98.19 203 LYS A N 1
ATOM 1566 C CA . LYS A 1 203 ? -2.939 7.590 20.287 1.00 98.19 203 LYS A CA 1
ATOM 1567 C C . LYS A 1 203 ? -4.204 7.809 21.130 1.00 98.19 203 LYS A C 1
ATOM 1569 O O . LYS A 1 203 ? -4.610 6.895 21.841 1.00 98.19 203 LYS A O 1
ATOM 1574 N N . GLY A 1 204 ? -4.808 9.001 21.059 1.00 98.19 204 GLY A N 1
ATOM 1575 C CA . GLY A 1 204 ? -6.042 9.323 21.791 1.00 98.19 204 GLY A CA 1
ATOM 1576 C C . GLY A 1 204 ? -7.224 8.486 21.301 1.00 98.19 204 GLY A C 1
ATOM 1577 O O . GLY A 1 204 ? -7.786 7.708 22.064 1.00 98.19 204 GLY A O 1
ATOM 1578 N N . LEU A 1 205 ? -7.494 8.555 19.996 1.00 98.50 205 LEU A N 1
ATOM 1579 C CA . LEU A 1 205 ? -8.528 7.773 19.315 1.00 98.50 205 LEU A CA 1
ATOM 1580 C C . LEU A 1 205 ? -8.409 6.260 19.587 1.00 98.50 205 LEU A C 1
ATOM 1582 O O . LEU A 1 205 ? -9.409 5.599 19.832 1.00 98.50 205 LEU A O 1
ATOM 1586 N N . VAL A 1 206 ? -7.196 5.700 19.605 1.00 98.69 206 VAL A N 1
ATOM 1587 C CA . VAL A 1 206 ? -6.954 4.275 19.904 1.00 98.69 206 VAL A CA 1
ATOM 1588 C C . VAL A 1 206 ? -7.381 3.895 21.324 1.00 98.69 206 VAL A C 1
ATOM 1590 O O . VAL A 1 206 ? -7.913 2.805 21.513 1.00 98.69 206 VAL A O 1
ATOM 1593 N N . ARG A 1 207 ? -7.161 4.759 22.324 1.00 98.44 207 ARG A N 1
ATOM 1594 C CA . ARG A 1 207 ? -7.641 4.521 23.698 1.00 98.44 207 ARG A CA 1
ATOM 1595 C C . ARG A 1 207 ? -9.168 4.517 23.733 1.00 98.44 207 ARG A C 1
ATOM 1597 O O . ARG A 1 207 ? -9.764 3.617 24.314 1.00 98.44 207 ARG A O 1
ATOM 1604 N N . ASP A 1 208 ? -9.783 5.492 23.079 1.00 98.44 208 ASP A N 1
ATOM 1605 C CA . ASP A 1 208 ? -11.233 5.681 23.118 1.00 98.44 208 ASP A CA 1
ATOM 1606 C C . ASP A 1 208 ? -11.955 4.557 22.336 1.00 98.44 208 ASP A C 1
ATOM 1608 O O . ASP A 1 208 ? -12.979 4.037 22.779 1.00 98.44 208 ASP A O 1
ATOM 1612 N N . LEU A 1 209 ? -11.354 4.066 21.243 1.00 98.44 209 LEU A N 1
ATOM 1613 C CA . LEU A 1 209 ? -11.802 2.867 20.524 1.00 98.44 209 LEU A CA 1
ATOM 1614 C C . LEU A 1 209 ? -11.639 1.573 21.338 1.00 98.44 209 LEU A C 1
ATOM 1616 O O . LEU A 1 209 ? -12.474 0.686 21.198 1.00 98.44 209 LEU A O 1
ATOM 1620 N N . LYS A 1 210 ? -10.617 1.445 22.196 1.00 98.19 210 LYS A N 1
ATOM 1621 C CA . LYS A 1 210 ? -10.479 0.271 23.083 1.00 98.19 210 LYS A CA 1
ATOM 1622 C C . LYS A 1 210 ? -11.583 0.211 24.128 1.00 98.19 210 LYS A C 1
ATOM 1624 O O . LYS A 1 210 ? -12.184 -0.842 24.299 1.00 98.19 210 LYS A O 1
ATOM 1629 N N . HIS A 1 211 ? -11.918 1.341 24.747 1.00 98.06 211 HIS A N 1
ATOM 1630 C CA . HIS A 1 211 ? -13.076 1.400 25.641 1.00 98.06 211 HIS A CA 1
ATOM 1631 C C . HIS A 1 211 ? -14.374 1.039 24.907 1.00 98.06 211 HIS A C 1
ATOM 1633 O O . HIS A 1 211 ? -15.172 0.270 25.430 1.00 98.06 211 HIS A O 1
ATOM 1639 N N . LYS A 1 212 ? -14.549 1.483 23.655 1.00 98.19 212 LYS A N 1
ATOM 1640 C CA . LYS A 1 212 ? -15.685 1.065 22.819 1.00 98.19 212 LYS A CA 1
ATOM 1641 C C . LYS A 1 212 ? -15.693 -0.444 22.516 1.00 98.19 212 LYS A C 1
ATOM 1643 O O . LYS A 1 212 ? -16.758 -1.054 22.518 1.00 98.19 212 LYS A O 1
ATOM 1648 N N . GLU A 1 213 ? -14.539 -1.052 22.234 1.00 97.81 213 GLU A N 1
ATOM 1649 C CA . GLU A 1 213 ? -14.403 -2.505 22.022 1.00 97.81 213 GLU A CA 1
ATOM 1650 C C . GLU A 1 213 ? -14.824 -3.291 23.278 1.00 97.81 213 GLU A C 1
ATOM 1652 O O . GLU A 1 213 ? -15.639 -4.212 23.180 1.00 97.81 213 GLU A O 1
ATOM 1657 N N . GLU A 1 214 ? -14.351 -2.859 24.453 1.00 97.06 214 GLU A N 1
ATOM 1658 C CA . GLU A 1 214 ? -14.700 -3.411 25.770 1.00 97.06 214 GLU A CA 1
ATOM 1659 C C . GLU A 1 214 ? -16.201 -3.260 26.087 1.00 97.06 214 GLU A C 1
ATOM 1661 O O . GLU A 1 214 ? -16.859 -4.243 26.429 1.00 97.06 214 GLU A O 1
ATOM 1666 N N . GLU A 1 215 ? -16.767 -2.057 25.929 1.00 97.38 215 GLU A N 1
ATOM 1667 C CA . GLU A 1 215 ? -18.189 -1.761 26.176 1.00 97.38 215 GLU A CA 1
ATOM 1668 C C . GLU A 1 215 ? -19.132 -2.565 25.270 1.00 97.38 215 GLU A C 1
ATOM 1670 O O . GLU A 1 215 ? -20.212 -2.977 25.699 1.00 97.38 215 GLU A O 1
ATOM 1675 N N . MET A 1 216 ? -18.730 -2.813 24.019 1.00 97.06 216 MET A N 1
ATOM 1676 C CA . MET A 1 216 ? -19.498 -3.624 23.070 1.00 97.06 216 MET A CA 1
ATOM 1677 C C . MET A 1 216 ? -19.280 -5.138 23.248 1.00 97.06 216 MET A C 1
ATOM 1679 O O . MET A 1 216 ? -19.955 -5.922 22.578 1.00 97.06 216 MET A O 1
ATOM 1683 N N . GLY A 1 217 ? -18.360 -5.565 24.123 1.00 95.94 217 GLY A N 1
ATOM 1684 C CA . GLY A 1 217 ? -18.013 -6.975 24.325 1.00 95.94 217 GLY A CA 1
ATOM 1685 C C . GLY A 1 217 ? -17.414 -7.639 23.080 1.00 95.94 217 GLY A C 1
ATOM 1686 O O . GLY A 1 217 ? -17.647 -8.827 22.845 1.00 95.94 217 GLY A O 1
ATOM 1687 N N . LEU A 1 218 ? -16.702 -6.868 22.254 1.00 94.75 218 LEU A N 1
ATOM 1688 C CA . LEU A 1 218 ? -16.104 -7.330 21.003 1.00 94.75 218 LEU A CA 1
ATOM 1689 C C . LEU A 1 218 ? -14.664 -7.822 21.201 1.00 94.75 218 LEU A C 1
ATOM 1691 O O . LEU A 1 218 ? -14.012 -7.546 22.202 1.00 94.75 218 LEU A O 1
ATOM 1695 N N . ASP A 1 219 ? -14.177 -8.563 20.208 1.00 93.25 219 ASP A N 1
ATOM 1696 C CA . ASP A 1 219 ? -12.780 -8.977 20.093 1.00 93.25 219 ASP A CA 1
ATOM 1697 C C . ASP A 1 219 ? -12.375 -8.847 18.620 1.00 93.25 219 ASP A C 1
ATOM 1699 O O . ASP A 1 219 ? -12.552 -9.763 17.811 1.00 93.25 219 ASP A O 1
ATOM 1703 N N . LEU A 1 220 ? -11.896 -7.660 18.248 1.00 95.12 220 LEU A N 1
ATOM 1704 C CA . LEU A 1 220 ? -11.501 -7.344 16.876 1.00 95.12 220 LEU A CA 1
ATOM 1705 C C . LEU A 1 220 ? -10.240 -8.115 16.469 1.00 95.12 220 LEU A C 1
ATOM 1707 O O . LEU A 1 220 ? -10.034 -8.362 15.279 1.00 95.12 220 LEU A O 1
ATOM 1711 N N . ALA A 1 221 ? -9.422 -8.544 17.435 1.00 93.56 221 ALA A N 1
ATOM 1712 C CA . ALA A 1 221 ? -8.236 -9.355 17.188 1.00 93.56 221 ALA A CA 1
ATOM 1713 C C . ALA A 1 221 ? -8.593 -10.777 16.726 1.00 93.56 221 ALA A C 1
ATOM 1715 O O . ALA A 1 221 ? -7.893 -11.319 15.871 1.00 93.56 221 ALA A O 1
ATOM 1716 N N . LYS A 1 222 ? -9.704 -11.364 17.194 1.00 92.75 222 LYS A N 1
ATOM 1717 C CA . LYS A 1 222 ? -10.226 -12.627 16.637 1.00 92.75 222 LYS A CA 1
ATOM 1718 C C . LYS A 1 222 ? -10.656 -12.502 15.174 1.00 92.75 222 LYS A C 1
ATOM 1720 O O . LYS A 1 222 ? -10.382 -13.410 14.399 1.00 92.75 222 LYS A O 1
ATOM 1725 N N . GLU A 1 223 ? -11.310 -11.404 14.796 1.00 94.38 223 GLU A N 1
ATOM 1726 C CA . GLU A 1 223 ? -11.836 -11.221 13.432 1.00 94.38 223 GLU A CA 1
ATOM 1727 C C . GLU A 1 223 ? -10.756 -10.761 12.434 1.00 94.38 223 GLU A C 1
ATOM 1729 O O . GLU A 1 223 ? -10.763 -11.176 11.276 1.00 94.38 223 GLU A O 1
ATOM 1734 N N . THR A 1 224 ? -9.812 -9.915 12.863 1.00 96.00 224 THR A N 1
ATOM 1735 C CA . THR A 1 224 ? -8.800 -9.287 11.983 1.00 96.00 224 THR A CA 1
ATOM 1736 C C . THR A 1 224 ? -7.394 -9.875 12.111 1.00 96.00 224 THR A C 1
ATOM 1738 O O . THR A 1 224 ? -6.554 -9.641 11.246 1.00 96.00 224 THR A O 1
ATOM 1741 N N . GLY A 1 225 ? -7.109 -10.600 13.197 1.00 94.31 225 GLY A N 1
ATOM 1742 C CA . GLY A 1 225 ? -5.751 -10.950 13.627 1.00 94.31 225 GLY A CA 1
ATOM 1743 C C . GLY A 1 225 ? -4.997 -9.822 14.346 1.00 94.31 225 GLY A C 1
ATOM 1744 O O . GLY A 1 225 ? -3.888 -10.054 14.817 1.00 94.31 225 GLY A O 1
ATOM 1745 N N . LEU A 1 226 ? -5.563 -8.611 14.448 1.00 95.38 226 LEU A N 1
ATOM 1746 C CA . LEU A 1 226 ? -4.863 -7.416 14.927 1.00 95.38 226 LEU A CA 1
ATOM 1747 C C . LEU A 1 226 ? -5.561 -6.770 16.138 1.00 95.38 226 LEU A C 1
ATOM 1749 O O . LEU A 1 226 ? -6.769 -6.545 16.103 1.00 95.38 226 LEU A O 1
ATOM 1753 N N . PRO A 1 227 ? -4.818 -6.389 17.193 1.00 95.12 227 PRO A N 1
ATOM 1754 C CA . PRO A 1 227 ? -5.338 -5.558 18.268 1.00 95.12 227 PRO A CA 1
ATOM 1755 C C . PRO A 1 227 ? -5.345 -4.075 17.865 1.00 95.12 227 PRO A C 1
ATOM 1757 O O . PRO A 1 227 ? -4.476 -3.606 17.118 1.00 95.12 227 PRO A O 1
ATOM 1760 N N . LEU A 1 228 ? -6.260 -3.298 18.455 1.00 97.00 228 LEU A N 1
ATOM 1761 C CA . LEU A 1 228 ? -6.266 -1.841 18.309 1.00 97.00 228 LEU A CA 1
ATOM 1762 C C . LEU A 1 228 ? -4.919 -1.229 18.742 1.00 97.00 228 LEU A C 1
ATOM 1764 O O . LEU A 1 228 ? -4.444 -1.395 19.872 1.00 97.00 228 LEU A O 1
ATOM 1768 N N . SER A 1 229 ? -4.301 -0.493 17.823 1.00 97.62 229 SER A N 1
ATOM 1769 C CA . SER A 1 229 ? -3.034 0.222 18.000 1.00 97.62 229 SER A CA 1
ATOM 1770 C C . SER A 1 229 ? -2.954 1.385 17.002 1.00 97.62 229 SER A C 1
ATOM 1772 O O . SER A 1 229 ? -3.858 1.567 16.192 1.00 97.62 229 SER A O 1
ATOM 1774 N N . THR A 1 230 ? -1.893 2.195 17.042 1.00 98.25 230 THR A N 1
ATOM 1775 C CA . THR A 1 230 ? -1.735 3.341 16.123 1.00 98.25 230 THR A CA 1
ATOM 1776 C C . THR A 1 230 ? -1.375 2.939 14.690 1.00 98.25 230 THR A C 1
ATOM 1778 O O . THR A 1 230 ? -1.477 3.766 13.781 1.00 98.25 230 THR A O 1
ATOM 1781 N N . TYR A 1 231 ? -0.944 1.690 14.477 1.00 97.69 231 TYR A N 1
ATOM 1782 C CA . TYR A 1 231 ? -0.434 1.216 13.192 1.00 97.69 231 TYR A CA 1
ATOM 1783 C C . TYR A 1 231 ? -1.526 1.008 12.130 1.00 97.69 231 TYR A C 1
ATOM 1785 O O . TYR A 1 231 ? -1.375 1.617 11.069 1.00 97.69 231 TYR A O 1
ATOM 1793 N N . PRO A 1 232 ? -2.607 0.233 12.364 1.00 98.50 232 PRO A N 1
ATOM 1794 C CA . PRO A 1 232 ? -3.554 -0.139 11.316 1.00 98.50 232 PRO A CA 1
ATOM 1795 C C . PRO A 1 232 ? -4.194 1.057 10.616 1.00 98.50 232 PRO A C 1
ATOM 1797 O O . PRO A 1 232 ? -4.433 2.112 11.208 1.00 98.50 232 PRO A O 1
ATOM 1800 N N . SER A 1 233 ? -4.493 0.888 9.332 1.00 98.69 233 SER A N 1
ATOM 1801 C CA . SER A 1 233 ? -4.954 1.998 8.497 1.00 98.69 233 SER A CA 1
ATOM 1802 C C . SER A 1 233 ? -6.331 2.543 8.905 1.00 98.69 233 SER A C 1
ATOM 1804 O O . SER A 1 233 ? -6.609 3.713 8.638 1.00 98.69 233 SER A O 1
ATOM 1806 N N . CYS A 1 234 ? -7.171 1.754 9.592 1.00 98.38 234 CYS A N 1
ATOM 1807 C CA . CYS A 1 234 ? -8.486 2.198 10.060 1.00 98.38 234 CYS A CA 1
ATOM 1808 C C . CYS A 1 234 ? -8.423 3.432 10.962 1.00 98.38 234 CYS A C 1
ATOM 1810 O O . CYS A 1 234 ? -9.123 4.408 10.704 1.00 98.38 234 CYS A O 1
ATOM 1812 N N . VAL A 1 235 ? -7.552 3.440 11.977 1.00 98.69 235 VAL A N 1
ATOM 1813 C CA . VAL A 1 235 ? -7.478 4.553 12.935 1.00 98.69 235 VAL A CA 1
ATOM 1814 C C . VAL A 1 235 ? -6.930 5.820 12.285 1.00 98.69 235 VAL A C 1
ATOM 1816 O O . VAL A 1 235 ? -7.287 6.920 12.692 1.00 98.69 235 VAL A O 1
ATOM 1819 N N . LYS A 1 236 ? -6.117 5.679 11.230 1.00 98.88 236 LYS A N 1
ATOM 1820 C CA . LYS A 1 236 ? -5.639 6.800 10.412 1.00 98.88 236 LYS A CA 1
ATOM 1821 C C . LYS A 1 236 ? -6.779 7.393 9.571 1.00 98.88 236 LYS A C 1
ATOM 1823 O O . LYS A 1 236 ? -6.930 8.611 9.544 1.00 98.88 236 LYS A O 1
ATOM 1828 N N . LEU A 1 237 ? -7.617 6.554 8.951 1.00 98.88 237 LEU A N 1
ATOM 1829 C CA . LEU A 1 237 ? -8.802 6.996 8.203 1.00 98.88 237 LEU A CA 1
ATOM 1830 C C . LEU A 1 237 ? -9.849 7.670 9.107 1.00 98.88 237 LEU A C 1
ATOM 1832 O O . LEU A 1 237 ? -10.337 8.746 8.771 1.00 98.88 237 LEU A O 1
ATOM 1836 N N . VAL A 1 238 ? -10.169 7.071 10.259 1.00 98.81 238 VAL A N 1
ATOM 1837 C CA . VAL A 1 238 ? -11.118 7.648 11.229 1.00 98.81 238 VAL A CA 1
ATOM 1838 C C . VAL A 1 238 ? -10.611 8.999 11.738 1.00 98.81 238 VAL A C 1
ATOM 1840 O O . VAL A 1 238 ? -11.350 9.978 11.698 1.00 98.81 238 VAL A O 1
ATOM 1843 N N . TRP A 1 239 ? -9.325 9.100 12.095 1.00 98.88 239 TRP A N 1
ATOM 1844 C CA . TRP A 1 239 ? -8.732 10.375 12.502 1.00 98.88 239 TRP A CA 1
ATOM 1845 C C . TRP A 1 239 ? -8.847 11.449 11.409 1.00 98.88 239 TRP A C 1
ATOM 1847 O O . TRP A 1 239 ? -9.225 12.580 11.707 1.00 98.88 239 TRP A O 1
ATOM 1857 N N . LEU A 1 240 ? -8.591 11.104 10.140 1.00 98.81 240 LEU A N 1
ATOM 1858 C CA . LEU A 1 240 ? -8.747 12.029 9.009 1.00 98.81 240 LEU A CA 1
ATOM 1859 C C . LEU A 1 240 ? -10.198 12.515 8.842 1.00 98.81 240 LEU A C 1
ATOM 1861 O O . LEU A 1 240 ? -10.414 13.700 8.592 1.00 98.81 240 LEU A O 1
ATOM 1865 N N . LEU A 1 241 ? -11.187 11.633 9.011 1.00 98.75 241 LEU A N 1
ATOM 1866 C CA . LEU A 1 241 ? -12.616 11.976 8.956 1.00 98.75 241 LEU A CA 1
ATOM 1867 C C . LEU A 1 241 ? -13.065 12.870 10.124 1.00 98.75 241 LEU A C 1
ATOM 1869 O O . LEU A 1 241 ? -13.967 13.692 9.962 1.00 98.75 241 LEU A O 1
ATOM 1873 N N . GLU A 1 242 ? -12.442 12.729 11.292 1.00 98.50 242 GLU A N 1
ATOM 1874 C CA . GLU A 1 242 ? -12.709 13.559 12.470 1.00 98.50 242 GLU A CA 1
ATOM 1875 C C . GLU A 1 242 ? -12.031 14.939 12.397 1.00 98.50 242 GLU A C 1
ATOM 1877 O O . GLU A 1 242 ? -12.628 15.930 12.817 1.00 98.50 242 GLU A O 1
ATOM 1882 N N . HIS A 1 243 ? -10.809 15.016 11.855 1.00 98.50 243 HIS A N 1
ATOM 1883 C CA . HIS A 1 243 ? -9.930 16.187 11.993 1.00 98.50 243 HIS A CA 1
ATOM 1884 C C . HIS A 1 243 ? -9.722 16.996 10.700 1.00 98.50 243 HIS A C 1
ATOM 1886 O O . HIS A 1 243 ? -9.249 18.130 10.776 1.00 98.50 243 HIS A O 1
ATOM 1892 N N . VAL A 1 244 ? -10.073 16.468 9.518 1.00 98.50 244 VAL A N 1
ATOM 1893 C CA . VAL A 1 244 ? -9.880 17.155 8.225 1.00 98.50 244 VAL A CA 1
ATOM 1894 C C . VAL A 1 244 ? -11.232 17.389 7.528 1.00 98.50 244 VAL A C 1
ATOM 1896 O O . VAL A 1 244 ? -11.732 16.496 6.838 1.00 98.50 244 VAL A O 1
ATOM 1899 N N . PRO A 1 245 ? -11.832 18.597 7.635 1.00 98.44 245 PRO A N 1
ATOM 1900 C CA . PRO A 1 245 ? -13.185 18.875 7.135 1.00 98.44 245 PRO A CA 1
ATOM 1901 C C . PRO A 1 245 ? -13.418 18.497 5.667 1.00 98.44 245 PRO A C 1
ATOM 1903 O O . PRO A 1 245 ? -14.402 17.831 5.359 1.00 98.44 245 PRO A O 1
ATOM 1906 N N . LYS A 1 246 ? -12.464 18.802 4.775 1.00 98.25 246 LYS A N 1
ATOM 1907 C CA . LYS A 1 246 ? -12.534 18.454 3.343 1.00 98.25 246 LYS A CA 1
ATOM 1908 C C . LYS A 1 246 ? -12.685 16.943 3.099 1.00 98.25 246 LYS A C 1
ATOM 1910 O O . LYS A 1 246 ? -13.368 16.533 2.161 1.00 98.25 246 LYS A O 1
ATOM 1915 N N . ILE A 1 247 ? -12.053 16.103 3.923 1.00 98.75 247 ILE A N 1
ATOM 1916 C CA . ILE A 1 247 ? -12.152 14.639 3.804 1.00 98.75 247 ILE A CA 1
ATOM 1917 C C . ILE A 1 247 ? -13.533 14.173 4.260 1.00 98.75 247 ILE A C 1
ATOM 1919 O O . ILE A 1 247 ? -14.164 13.382 3.559 1.00 98.75 247 ILE A O 1
ATOM 1923 N N . LYS A 1 248 ? -14.042 14.727 5.367 1.00 98.56 248 LYS A N 1
ATOM 1924 C CA . LYS A 1 248 ? -15.406 14.470 5.840 1.00 98.56 248 LYS A CA 1
ATOM 1925 C C . LYS A 1 248 ? -16.462 14.871 4.808 1.00 98.56 248 LYS A C 1
ATOM 1927 O O . LYS A 1 248 ? -17.329 14.068 4.492 1.00 98.56 248 LYS A O 1
ATOM 1932 N N . GLU A 1 249 ? -16.358 16.063 4.226 1.00 98.56 249 GLU A N 1
ATOM 1933 C CA . GLU A 1 249 ? -17.247 16.529 3.150 1.00 98.56 249 GLU A CA 1
ATOM 1934 C C . GLU A 1 249 ? -17.213 15.597 1.928 1.00 98.56 249 GLU A C 1
ATOM 1936 O O . GLU A 1 249 ? -18.254 15.254 1.369 1.00 98.56 249 GLU A O 1
ATOM 1941 N N . THR A 1 250 ? -16.022 15.130 1.539 1.00 98.69 250 THR A N 1
ATOM 1942 C CA . THR A 1 250 ? -15.852 14.217 0.396 1.00 98.69 250 THR A CA 1
ATOM 1943 C C . THR A 1 250 ? -16.429 12.822 0.679 1.00 98.69 250 THR A C 1
ATOM 1945 O O . THR A 1 250 ? -16.987 12.193 -0.221 1.00 98.69 250 THR A O 1
ATOM 1948 N N . TYR A 1 251 ? -16.360 12.358 1.930 1.00 98.81 251 TYR A N 1
ATOM 1949 C CA . TYR A 1 251 ? -17.000 11.125 2.396 1.00 98.81 251 TYR A CA 1
ATOM 1950 C C . TYR A 1 251 ? -18.525 11.237 2.451 1.00 98.81 251 TYR A C 1
ATOM 1952 O O . TYR A 1 251 ? -19.211 10.380 1.904 1.00 98.81 251 TYR A O 1
ATOM 1960 N N . GLU A 1 252 ? -19.078 12.307 3.026 1.00 98.50 252 GLU A N 1
ATOM 1961 C CA . GLU A 1 252 ? -20.533 12.513 3.058 1.00 98.50 252 GLU A CA 1
ATOM 1962 C C . GLU A 1 252 ? -21.134 12.654 1.648 1.00 98.50 252 GLU A C 1
ATOM 1964 O O . GLU A 1 252 ? -22.272 12.247 1.421 1.00 98.50 252 GLU A O 1
ATOM 1969 N N . ALA A 1 253 ? -20.354 13.146 0.679 1.00 98.38 253 ALA A N 1
ATOM 1970 C CA . ALA A 1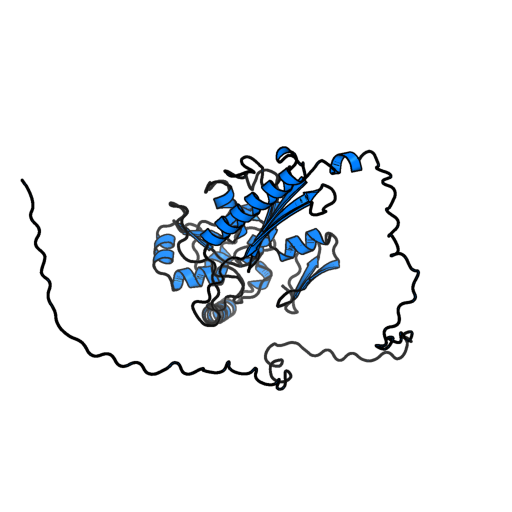 253 ? -20.719 13.168 -0.737 1.00 98.38 253 ALA A CA 1
ATOM 1971 C C . ALA A 1 253 ? -20.633 11.795 -1.448 1.00 98.38 253 ALA A C 1
ATOM 1973 O O . ALA A 1 253 ? -20.982 11.705 -2.623 1.00 98.38 253 ALA A O 1
ATOM 1974 N N . GLY A 1 254 ? -20.145 10.737 -0.789 1.00 98.50 254 GLY A N 1
ATOM 1975 C CA . GLY A 1 254 ? -19.942 9.412 -1.390 1.00 98.50 254 GLY A CA 1
ATOM 1976 C C . GLY A 1 254 ? -18.777 9.340 -2.383 1.00 98.50 254 GLY A C 1
ATOM 1977 O O . GLY A 1 254 ? -18.763 8.487 -3.273 1.00 98.50 254 GLY A O 1
ATOM 1978 N N . ARG A 1 255 ? -17.808 10.258 -2.268 1.00 98.50 255 ARG A N 1
ATOM 1979 C CA . ARG A 1 255 ? -16.688 10.431 -3.210 1.00 98.50 255 ARG A CA 1
ATOM 1980 C C . ARG A 1 255 ? -15.324 10.134 -2.586 1.00 98.50 255 ARG A C 1
ATOM 1982 O O . ARG A 1 255 ? -14.309 10.325 -3.248 1.00 98.50 255 ARG A O 1
ATOM 1989 N N . LEU A 1 256 ? -15.261 9.693 -1.327 1.00 98.88 256 LEU A N 1
ATOM 1990 C CA . LEU A 1 256 ? -13.987 9.384 -0.676 1.00 98.88 256 LEU A CA 1
ATOM 1991 C C . LEU A 1 256 ? -13.477 8.014 -1.123 1.00 98.88 256 LEU A C 1
ATOM 1993 O O . LEU A 1 256 ? -14.130 7.001 -0.879 1.00 98.88 256 LEU A O 1
ATOM 1997 N N . ALA A 1 257 ? -12.290 7.982 -1.719 1.00 98.88 257 ALA A N 1
ATOM 1998 C CA . ALA A 1 257 ? -11.535 6.759 -1.931 1.00 98.88 257 ALA A CA 1
ATOM 1999 C C . ALA A 1 257 ? -10.439 6.626 -0.874 1.00 98.88 257 ALA A C 1
ATOM 2001 O O . ALA A 1 257 ? -9.756 7.598 -0.542 1.00 98.88 257 ALA A O 1
ATOM 2002 N N . PHE A 1 258 ? -10.280 5.414 -0.351 1.00 98.88 258 PHE A N 1
ATOM 2003 C CA . PHE A 1 258 ? -9.243 5.054 0.610 1.00 98.88 258 PHE A CA 1
ATOM 2004 C C . PHE A 1 258 ? -8.373 3.932 0.043 1.00 98.88 258 PHE A C 1
ATOM 2006 O O . PHE A 1 258 ? -8.867 3.043 -0.648 1.00 98.88 258 PHE A O 1
ATOM 2013 N N . GLY A 1 259 ? -7.088 3.929 0.383 1.00 98.75 259 GLY A N 1
ATOM 2014 C CA . GLY A 1 259 ? -6.206 2.813 0.072 1.00 98.75 259 GLY A CA 1
ATOM 2015 C C . GLY A 1 259 ? -4.901 2.844 0.854 1.00 98.75 259 GLY A C 1
ATOM 2016 O O . GLY A 1 259 ? -4.506 3.864 1.421 1.00 98.75 259 GLY A O 1
ATOM 2017 N N . THR A 1 260 ? -4.221 1.705 0.859 1.00 98.88 260 THR A N 1
ATOM 2018 C CA . THR A 1 260 ? -2.812 1.591 1.242 1.00 98.88 260 THR A CA 1
ATOM 2019 C C . THR A 1 260 ? -1.907 1.965 0.059 1.00 98.88 260 THR A C 1
ATOM 2021 O O . THR A 1 260 ? -2.377 2.236 -1.052 1.00 98.88 260 THR A O 1
ATOM 2024 N N . VAL A 1 261 ? -0.592 2.041 0.292 1.00 98.94 261 VAL A N 1
ATOM 2025 C CA . VAL A 1 261 ? 0.393 2.487 -0.716 1.00 98.94 261 VAL A CA 1
ATOM 2026 C C . VAL A 1 261 ? 0.337 1.665 -2.005 1.00 98.94 261 VAL A C 1
ATOM 2028 O O . VAL A 1 261 ? 0.464 2.235 -3.088 1.00 98.94 261 VAL A O 1
ATOM 2031 N N . ASP A 1 262 ? 0.110 0.353 -1.909 1.00 98.94 262 ASP A N 1
ATOM 2032 C CA . ASP A 1 262 ? -0.103 -0.509 -3.070 1.00 98.94 262 ASP A CA 1
ATOM 2033 C C . ASP A 1 262 ? -1.263 -0.028 -3.937 1.00 98.94 262 ASP A C 1
ATOM 2035 O O . ASP A 1 262 ? -1.084 0.169 -5.134 1.00 98.94 262 ASP A O 1
ATOM 2039 N N . THR A 1 263 ? -2.427 0.227 -3.338 1.00 98.94 263 THR A N 1
ATOM 2040 C CA . THR A 1 263 ? -3.616 0.690 -4.060 1.00 98.94 263 THR A CA 1
ATOM 2041 C C . THR A 1 263 ? -3.359 2.011 -4.771 1.00 98.94 263 THR A C 1
ATOM 2043 O O . THR A 1 263 ? -3.723 2.166 -5.936 1.00 98.94 263 THR A O 1
ATOM 2046 N N . TRP A 1 264 ? -2.714 2.959 -4.087 1.00 98.94 264 TRP A N 1
ATOM 2047 C CA . TRP A 1 264 ? -2.397 4.265 -4.660 1.00 98.94 264 TRP A CA 1
ATOM 2048 C C . TRP A 1 264 ? -1.422 4.157 -5.836 1.00 98.94 264 TRP A C 1
ATOM 2050 O O . TRP A 1 264 ? -1.661 4.753 -6.890 1.00 98.94 264 TRP A O 1
ATOM 2060 N N . LEU A 1 265 ? -0.349 3.372 -5.696 1.00 98.88 265 LEU A N 1
ATOM 2061 C CA . LEU A 1 265 ? 0.601 3.165 -6.785 1.00 98.88 265 LEU A CA 1
ATOM 2062 C C . LEU A 1 265 ? -0.029 2.397 -7.948 1.00 98.88 265 LEU A C 1
ATOM 2064 O O . LEU A 1 265 ? 0.098 2.847 -9.078 1.00 98.88 265 LEU A O 1
ATOM 2068 N N . LEU A 1 266 ? -0.763 1.311 -7.700 1.00 98.88 266 LEU A N 1
ATOM 2069 C CA . LEU A 1 266 ? -1.447 0.534 -8.741 1.00 98.88 266 LEU A CA 1
ATOM 2070 C C . LEU A 1 266 ? -2.447 1.388 -9.527 1.00 98.88 266 LEU A C 1
ATOM 2072 O O . LEU A 1 266 ? -2.467 1.328 -10.757 1.00 98.88 266 LEU A O 1
ATOM 2076 N N . TYR A 1 267 ? -3.221 2.229 -8.836 1.00 98.75 267 TYR A N 1
ATOM 2077 C CA . TYR A 1 267 ? -4.142 3.179 -9.456 1.00 98.75 267 TYR A CA 1
ATOM 2078 C C . TYR A 1 267 ? -3.406 4.164 -10.379 1.00 98.75 267 TYR A C 1
ATOM 2080 O O . TYR A 1 267 ? -3.782 4.314 -11.542 1.00 98.75 267 TYR A O 1
ATOM 2088 N N . ASN A 1 268 ? -2.317 4.785 -9.913 1.00 98.81 268 ASN A N 1
ATOM 2089 C CA . ASN A 1 268 ? -1.544 5.744 -10.714 1.00 98.81 268 ASN A CA 1
ATOM 2090 C C . ASN A 1 268 ? -0.753 5.078 -11.856 1.00 98.81 268 ASN A C 1
ATOM 2092 O O . ASN A 1 268 ? -0.769 5.585 -12.975 1.00 98.81 268 ASN A O 1
ATOM 2096 N N . MET A 1 269 ? -0.139 3.912 -11.621 1.00 98.62 269 MET A N 1
ATOM 2097 C CA . MET A 1 269 ? 0.563 3.112 -12.638 1.00 98.62 269 MET A CA 1
ATOM 2098 C C . MET A 1 269 ? -0.360 2.730 -13.800 1.00 98.62 269 MET A C 1
ATOM 2100 O O . MET A 1 269 ? 0.079 2.734 -14.946 1.00 98.62 269 MET A O 1
ATOM 2104 N N . ASN A 1 270 ? -1.642 2.470 -13.522 1.00 98.69 270 ASN A N 1
ATOM 2105 C CA . ASN A 1 270 ? -2.682 2.220 -14.524 1.00 98.69 270 ASN A CA 1
ATOM 2106 C C . ASN A 1 270 ? -3.355 3.511 -15.048 1.00 98.69 270 ASN A C 1
ATOM 2108 O O . ASN A 1 270 ? -4.490 3.471 -15.527 1.00 98.69 270 ASN A O 1
ATOM 2112 N N . GLY A 1 271 ? -2.701 4.673 -14.939 1.00 98.19 271 GLY A N 1
ATOM 2113 C CA . GLY A 1 271 ? -3.202 5.938 -15.489 1.00 98.19 271 GLY A CA 1
ATOM 2114 C C . GLY A 1 271 ? -4.467 6.458 -14.800 1.00 98.19 271 GLY A C 1
ATOM 2115 O O . GLY A 1 271 ? -5.334 7.025 -15.461 1.00 98.19 271 GLY A O 1
ATOM 2116 N N . LYS A 1 272 ? -4.601 6.225 -13.487 1.00 97.81 272 LYS A N 1
ATOM 2117 C CA . LYS A 1 272 ? -5.794 6.531 -12.674 1.00 97.81 272 LYS A CA 1
ATOM 2118 C C . LYS A 1 272 ? -7.070 5.795 -13.140 1.00 97.81 272 LYS A C 1
ATOM 2120 O O . LYS A 1 272 ? -8.189 6.240 -12.867 1.00 97.81 272 LYS A O 1
ATOM 2125 N N . ASN A 1 273 ? -6.934 4.638 -13.803 1.00 97.50 273 ASN A N 1
ATOM 2126 C CA . ASN A 1 273 ? -8.076 3.786 -14.151 1.00 97.50 273 ASN A CA 1
ATOM 2127 C C . ASN A 1 273 ? -8.629 3.044 -12.912 1.00 97.50 273 ASN A C 1
ATOM 2129 O O . ASN A 1 273 ? -7.940 2.249 -12.268 1.00 97.50 273 ASN A O 1
ATOM 2133 N N . ARG A 1 274 ? -9.916 3.273 -12.621 1.00 97.06 274 ARG A N 1
ATOM 2134 C CA . ARG A 1 274 ? -10.672 2.688 -11.501 1.00 97.06 274 ARG A CA 1
ATOM 2135 C C . ARG A 1 274 ? -10.863 1.167 -11.591 1.00 97.06 274 ARG A C 1
ATOM 2137 O O . ARG A 1 274 ? -11.052 0.546 -10.550 1.00 97.06 274 ARG A O 1
ATOM 2144 N N . ASP A 1 275 ? -10.747 0.546 -12.768 1.00 97.38 275 ASP A N 1
ATOM 2145 C CA . ASP A 1 275 ? -10.786 -0.926 -12.913 1.00 97.38 275 ASP A CA 1
ATOM 2146 C C . ASP A 1 275 ? -9.676 -1.626 -12.099 1.00 97.38 275 ASP A C 1
ATOM 2148 O O . ASP A 1 275 ? -9.829 -2.767 -11.639 1.00 97.38 275 ASP A O 1
ATOM 2152 N N . TYR A 1 276 ? -8.571 -0.902 -11.884 1.00 98.12 276 TYR A N 1
ATOM 2153 C CA . TYR A 1 276 ? -7.388 -1.316 -11.132 1.00 98.12 276 TYR A CA 1
ATOM 2154 C C . TYR A 1 276 ? -7.292 -0.635 -9.758 1.00 98.12 276 TYR A C 1
ATOM 2156 O O . TYR A 1 276 ? -6.220 -0.569 -9.158 1.00 98.12 276 TYR A O 1
ATOM 2164 N N . PHE A 1 277 ? -8.424 -0.171 -9.217 1.00 98.69 277 PHE A N 1
ATOM 2165 C CA . PHE A 1 277 ? -8.559 0.172 -7.802 1.00 98.69 277 PHE A CA 1
ATOM 2166 C C . PHE A 1 277 ? -8.603 -1.117 -6.961 1.00 98.69 277 PHE A C 1
ATOM 2168 O O . PHE A 1 277 ? -9.663 -1.632 -6.591 1.00 98.69 277 PHE A O 1
ATOM 2175 N N . VAL A 1 278 ? -7.421 -1.690 -6.734 1.00 98.88 278 VAL A N 1
ATOM 2176 C CA . VAL A 1 278 ? -7.227 -3.006 -6.113 1.00 98.88 278 VAL A CA 1
ATOM 2177 C C . VAL A 1 278 ? -6.168 -2.969 -5.012 1.00 98.88 278 VAL A C 1
ATOM 2179 O O . VAL A 1 278 ? -5.313 -2.087 -4.977 1.00 98.88 278 VAL A O 1
ATOM 2182 N N . THR A 1 279 ? -6.222 -3.952 -4.120 1.00 98.94 279 THR A N 1
ATOM 2183 C CA . THR A 1 279 ? -5.209 -4.201 -3.085 1.00 98.94 279 THR A CA 1
ATOM 2184 C C . THR A 1 279 ? -4.961 -5.699 -2.972 1.00 98.94 279 THR A C 1
ATOM 2186 O O . THR A 1 279 ? -5.861 -6.498 -3.247 1.00 98.94 279 THR A O 1
ATOM 2189 N N . ASP A 1 280 ? -3.755 -6.111 -2.592 1.00 98.81 280 ASP A N 1
ATOM 2190 C CA . ASP A 1 280 ? -3.501 -7.523 -2.312 1.00 98.81 280 ASP A CA 1
ATOM 2191 C C . ASP A 1 280 ? -3.989 -7.939 -0.913 1.00 98.81 280 ASP A C 1
ATOM 2193 O O . ASP A 1 280 ? -4.100 -7.121 0.001 1.00 98.81 280 ASP A O 1
ATOM 2197 N N . SER A 1 281 ? -4.255 -9.231 -0.716 1.00 98.38 281 SER A N 1
ATOM 2198 C CA . SER A 1 281 ? -4.707 -9.756 0.580 1.00 98.38 281 SER A CA 1
ATOM 2199 C C . SER A 1 281 ? -3.752 -9.449 1.741 1.00 98.38 281 SER A C 1
ATOM 2201 O O . SER A 1 281 ? -4.215 -9.254 2.867 1.00 98.38 281 SER A O 1
ATOM 2203 N N . SER A 1 282 ? -2.438 -9.364 1.499 1.00 98.44 282 SER A N 1
ATOM 2204 C CA . SER A 1 282 ? -1.465 -9.047 2.545 1.00 98.44 282 SER A CA 1
ATOM 2205 C C . SER A 1 282 ? -1.541 -7.588 2.997 1.00 98.44 282 SER A C 1
ATOM 2207 O O . SER A 1 282 ? -1.564 -7.371 4.207 1.00 98.44 282 SER A O 1
ATOM 2209 N N . ASN A 1 283 ? -1.664 -6.609 2.092 1.00 98.81 283 ASN A N 1
ATOM 2210 C CA . ASN A 1 283 ? -1.929 -5.211 2.447 1.00 98.81 283 ASN A CA 1
ATOM 2211 C C . ASN A 1 283 ? -3.317 -5.030 3.078 1.00 98.81 283 ASN A C 1
ATOM 2213 O O . ASN A 1 283 ? -3.428 -4.439 4.154 1.00 98.81 283 ASN A O 1
ATOM 2217 N N . ALA A 1 284 ? -4.359 -5.618 2.484 1.00 98.69 284 ALA A N 1
ATOM 2218 C CA . ALA A 1 284 ? -5.729 -5.512 2.980 1.00 98.69 284 ALA A CA 1
ATOM 2219 C C . ALA A 1 284 ? -5.870 -6.006 4.435 1.00 98.69 284 ALA A C 1
ATOM 2221 O O . ALA A 1 284 ? -6.539 -5.360 5.247 1.00 98.69 284 ALA A O 1
ATOM 2222 N N . SER A 1 285 ? -5.165 -7.087 4.805 1.00 98.06 285 SER A N 1
ATOM 2223 C CA . SER A 1 285 ? -5.123 -7.616 6.182 1.00 98.06 285 SER A CA 1
ATOM 2224 C C . SER A 1 285 ? -4.649 -6.606 7.238 1.00 98.06 285 SER A C 1
ATOM 2226 O O . SER A 1 285 ? -4.956 -6.753 8.416 1.00 98.06 285 SER A O 1
ATOM 2228 N N . ARG A 1 286 ? -3.922 -5.552 6.839 1.00 98.44 286 ARG A N 1
ATOM 2229 C CA . ARG A 1 286 ? -3.317 -4.560 7.749 1.00 98.44 286 ARG A CA 1
ATOM 2230 C C . ARG A 1 286 ? -4.241 -3.389 8.085 1.00 98.44 286 ARG A C 1
ATOM 2232 O O . ARG A 1 286 ? -3.886 -2.507 8.863 1.00 98.44 286 ARG A O 1
ATOM 2239 N N . THR A 1 287 ? -5.429 -3.367 7.489 1.00 98.50 287 THR A N 1
ATOM 2240 C CA . THR A 1 287 ? -6.387 -2.265 7.629 1.00 98.50 287 THR A CA 1
ATOM 2241 C C . THR A 1 287 ? -7.237 -2.342 8.895 1.00 98.50 287 THR A C 1
ATOM 2243 O O . THR A 1 287 ? -7.708 -1.302 9.333 1.00 98.50 287 THR A O 1
ATOM 2246 N N . MET A 1 288 ? -7.444 -3.542 9.463 1.00 98.31 288 MET A N 1
ATOM 2247 C CA . MET A 1 288 ? -8.544 -3.887 10.390 1.00 98.31 288 MET A CA 1
ATOM 2248 C C . MET A 1 288 ? -9.971 -3.705 9.824 1.00 98.31 288 MET A C 1
ATOM 2250 O O . MET A 1 288 ? -10.935 -3.719 10.582 1.00 98.31 288 MET A O 1
ATOM 2254 N N . PHE A 1 289 ? -10.139 -3.594 8.503 1.00 98.25 289 PHE A N 1
ATOM 2255 C CA . PHE A 1 289 ? -11.456 -3.663 7.843 1.00 98.25 289 PHE A CA 1
ATOM 2256 C C . PHE A 1 289 ? -11.741 -5.032 7.204 1.00 98.25 289 PHE A C 1
ATOM 2258 O O . PHE A 1 289 ? -12.822 -5.246 6.658 1.00 98.25 289 PHE A O 1
ATOM 2265 N N . VAL A 1 290 ? -10.772 -5.951 7.239 1.00 97.69 290 VAL A N 1
ATOM 2266 C CA . VAL A 1 290 ? -10.846 -7.278 6.614 1.00 97.69 290 VAL A CA 1
ATOM 2267 C C . VAL A 1 290 ? -11.032 -8.357 7.668 1.00 97.69 290 VAL A C 1
ATOM 2269 O O . VAL A 1 290 ? -10.275 -8.410 8.636 1.00 97.69 290 VAL A O 1
ATOM 2272 N N . ASN A 1 291 ? -11.984 -9.258 7.432 1.00 96.56 291 ASN A N 1
ATOM 2273 C CA . ASN A 1 291 ? -12.089 -10.496 8.194 1.00 96.56 291 ASN A CA 1
ATOM 2274 C C . ASN A 1 291 ? -11.012 -11.485 7.719 1.00 96.56 291 ASN A C 1
ATOM 2276 O O . ASN A 1 291 ? -10.988 -11.882 6.550 1.00 96.56 291 ASN A O 1
ATOM 2280 N N . LEU A 1 292 ? -10.118 -11.892 8.619 1.00 95.38 292 LEU A N 1
ATOM 2281 C CA . LEU A 1 292 ? -8.947 -12.718 8.311 1.00 95.38 292 LEU A CA 1
ATOM 2282 C C . LEU A 1 292 ? -9.320 -14.122 7.801 1.00 95.38 292 LEU A C 1
ATOM 2284 O O . LEU A 1 292 ? -8.538 -14.748 7.085 1.00 95.38 292 LEU A O 1
ATOM 2288 N N . HIS A 1 293 ? -10.515 -14.616 8.134 1.00 92.69 293 HIS A N 1
ATOM 2289 C CA . HIS A 1 293 ? -10.993 -15.930 7.704 1.00 92.69 293 HIS A CA 1
ATOM 2290 C C . HIS A 1 293 ? -11.624 -15.923 6.306 1.00 92.69 293 HIS A C 1
ATOM 2292 O O . HIS A 1 293 ? -11.566 -16.940 5.615 1.00 92.69 293 HIS A O 1
ATOM 2298 N N . THR A 1 294 ? -12.226 -14.807 5.882 1.00 95.38 294 THR A N 1
ATOM 2299 C CA . THR A 1 294 ? -12.888 -14.692 4.566 1.00 95.38 294 THR A CA 1
ATOM 2300 C C . THR A 1 294 ? -12.052 -13.937 3.532 1.00 95.38 294 THR A C 1
ATOM 2302 O O . THR A 1 294 ? -12.298 -14.090 2.336 1.00 95.38 294 THR A O 1
ATOM 2305 N N . LEU A 1 295 ? -11.072 -13.142 3.983 1.00 95.38 295 LEU A N 1
ATOM 2306 C CA . LEU A 1 295 ? -10.279 -12.197 3.187 1.00 95.38 295 LEU A CA 1
ATOM 2307 C C . LEU A 1 295 ? -11.143 -11.165 2.436 1.00 95.38 295 LEU A C 1
ATOM 2309 O O . LEU A 1 295 ? -10.818 -10.755 1.322 1.00 95.38 295 LEU A O 1
ATOM 2313 N N . GLN A 1 296 ? -12.250 -10.741 3.053 1.00 97.38 296 GLN A N 1
ATOM 2314 C CA . GLN A 1 296 ? -13.176 -9.738 2.520 1.00 97.38 296 GLN A CA 1
ATOM 2315 C C . GLN A 1 296 ? -13.368 -8.572 3.494 1.00 97.38 296 GLN A C 1
ATOM 2317 O O . GLN A 1 296 ? -13.226 -8.736 4.707 1.00 97.38 296 GLN A O 1
ATOM 2322 N N . TRP A 1 297 ? -13.736 -7.405 2.953 1.00 98.06 297 TRP A N 1
ATOM 2323 C CA . TRP A 1 297 ? -14.203 -6.260 3.737 1.00 98.06 297 TRP A CA 1
ATOM 2324 C C . TRP A 1 297 ? -15.449 -6.641 4.546 1.00 98.06 297 TRP A C 1
ATOM 2326 O O . TRP A 1 297 ? -16.460 -7.046 3.959 1.00 98.06 297 TRP A O 1
ATOM 2336 N N . ASP A 1 298 ? -15.374 -6.500 5.868 1.00 97.75 298 ASP A N 1
ATOM 2337 C CA . ASP A 1 298 ? -16.418 -6.913 6.807 1.00 97.75 298 ASP A CA 1
ATOM 2338 C C . ASP A 1 298 ? -17.222 -5.701 7.294 1.00 97.75 298 ASP A C 1
ATOM 2340 O O . ASP A 1 298 ? -16.681 -4.751 7.869 1.00 97.75 298 ASP A O 1
ATOM 2344 N N . ASP A 1 299 ? -18.537 -5.745 7.084 1.00 96.31 299 ASP A N 1
ATOM 2345 C CA . ASP A 1 299 ? -19.431 -4.649 7.452 1.00 96.31 299 ASP A CA 1
ATOM 2346 C C . ASP A 1 299 ? -19.487 -4.429 8.967 1.00 96.31 299 ASP A C 1
ATOM 2348 O O . ASP A 1 299 ? -19.705 -3.303 9.404 1.00 96.31 299 ASP A O 1
ATOM 2352 N N . LYS A 1 300 ? -19.261 -5.453 9.803 1.00 96.38 300 LYS A N 1
ATOM 2353 C CA . LYS A 1 300 ? -19.212 -5.276 11.264 1.00 96.38 300 LYS A CA 1
ATOM 2354 C C . LYS A 1 300 ? -18.000 -4.443 11.671 1.00 96.38 300 LYS A C 1
ATOM 2356 O O . LYS A 1 300 ? -18.127 -3.571 12.527 1.00 96.38 300 LYS A O 1
ATOM 2361 N N . LEU A 1 301 ? -16.851 -4.692 11.038 1.00 98.00 301 LEU A N 1
ATOM 2362 C CA . LEU A 1 301 ? -15.620 -3.940 11.279 1.00 98.00 301 LEU A CA 1
ATOM 2363 C C . LEU A 1 301 ? -15.787 -2.487 10.818 1.00 98.00 301 LEU A C 1
ATOM 2365 O O . LEU A 1 301 ? -15.525 -1.568 11.589 1.00 98.00 301 LEU A O 1
ATOM 2369 N N . LEU A 1 302 ? -16.310 -2.264 9.607 1.00 98.31 302 LEU A N 1
ATOM 2370 C CA . LEU A 1 302 ? -16.601 -0.915 9.103 1.00 98.31 302 LEU A CA 1
ATOM 2371 C C . LEU A 1 302 ? -17.578 -0.158 10.022 1.00 98.31 302 LEU A C 1
ATOM 2373 O O . LEU A 1 302 ? -17.281 0.962 10.438 1.00 98.31 302 LEU A O 1
ATOM 2377 N N . ASN A 1 303 ? -18.678 -0.797 10.434 1.00 97.56 303 ASN A N 1
ATOM 2378 C CA . ASN A 1 303 ? -19.649 -0.217 11.367 1.00 97.56 303 ASN A CA 1
ATOM 2379 C C . ASN A 1 303 ? -19.041 0.091 12.748 1.00 97.56 303 ASN A C 1
ATOM 2381 O O . ASN A 1 303 ? -19.371 1.120 13.341 1.00 97.56 303 ASN A O 1
ATOM 2385 N N . PHE A 1 304 ? -18.125 -0.742 13.263 1.00 98.38 304 PHE A N 1
ATOM 2386 C CA . PHE A 1 304 ? -17.409 -0.450 14.510 1.00 98.38 304 PHE A CA 1
ATOM 2387 C C . PHE A 1 304 ? -16.618 0.865 14.414 1.00 98.38 304 PHE A C 1
ATOM 2389 O O . PHE A 1 304 ? -16.669 1.679 15.339 1.00 98.38 304 PHE A O 1
ATOM 2396 N N . PHE A 1 305 ? -15.967 1.127 13.280 1.00 98.25 305 PHE A N 1
ATOM 2397 C CA . PHE A 1 305 ? -15.258 2.385 13.018 1.00 98.25 305 PHE A CA 1
ATOM 2398 C C . PHE A 1 305 ? -16.170 3.537 12.543 1.00 98.25 305 PHE A C 1
ATOM 2400 O O . PHE A 1 305 ? -15.673 4.619 12.245 1.00 98.25 305 PHE A O 1
ATOM 2407 N N . GLY A 1 306 ? -17.495 3.344 12.496 1.00 97.69 306 GLY A N 1
ATOM 2408 C CA . GLY A 1 306 ? -18.459 4.370 12.074 1.00 97.69 306 GLY A CA 1
ATOM 2409 C C . GLY A 1 306 ? -18.490 4.631 10.562 1.00 97.69 306 GLY A C 1
ATOM 2410 O O . GLY A 1 306 ? -18.908 5.708 10.136 1.00 97.69 306 GLY A O 1
ATOM 2411 N N . LEU A 1 307 ? -18.034 3.668 9.755 1.00 98.25 307 LEU A N 1
ATOM 2412 C CA . LEU A 1 307 ? -17.890 3.798 8.307 1.00 98.25 307 LEU A CA 1
ATOM 2413 C C . LEU A 1 307 ? -19.053 3.135 7.557 1.00 98.25 307 LEU A C 1
ATOM 2415 O O . LEU A 1 307 ? -19.312 1.942 7.701 1.00 98.25 307 LEU A O 1
ATOM 2419 N N . ASP A 1 308 ? -19.708 3.915 6.701 1.00 96.31 308 ASP A N 1
ATOM 2420 C CA . ASP A 1 308 ? -20.734 3.472 5.761 1.00 96.31 308 ASP A CA 1
ATOM 2421 C C . ASP A 1 308 ? -20.067 3.022 4.455 1.00 96.31 308 ASP A C 1
ATOM 2423 O O . ASP A 1 308 ? -19.462 3.814 3.724 1.00 96.31 308 ASP A O 1
ATOM 2427 N N . ARG A 1 309 ? -20.210 1.731 4.143 1.00 93.19 309 ARG A N 1
ATOM 2428 C CA . ARG A 1 309 ? -19.659 1.092 2.940 1.00 93.19 309 ARG A CA 1
ATOM 2429 C C . ARG A 1 309 ? -20.177 1.693 1.627 1.00 93.19 309 ARG A C 1
ATOM 2431 O O . ARG A 1 309 ? -19.537 1.514 0.598 1.00 93.19 309 ARG A O 1
ATOM 2438 N N . ASN A 1 310 ? -21.300 2.411 1.645 1.00 94.56 310 ASN A N 1
ATOM 2439 C CA . ASN A 1 310 ? -21.846 3.085 0.463 1.00 94.56 310 ASN A CA 1
ATOM 2440 C C . ASN A 1 310 ? -21.215 4.467 0.218 1.00 94.56 310 ASN A C 1
ATOM 2442 O O . ASN A 1 310 ? -21.338 5.006 -0.880 1.00 94.56 310 ASN A O 1
ATOM 2446 N N . LYS A 1 311 ? -20.550 5.043 1.229 1.00 97.12 311 LYS A N 1
ATOM 2447 C CA . LYS A 1 311 ? -19.900 6.365 1.167 1.00 97.12 311 LYS A CA 1
ATOM 2448 C C . LYS A 1 311 ? -18.393 6.301 0.910 1.00 97.12 311 LYS A C 1
ATOM 2450 O O . LYS A 1 311 ? -17.796 7.289 0.481 1.00 97.12 311 LYS A O 1
ATOM 2455 N N . LEU A 1 312 ? -17.786 5.149 1.190 1.00 98.25 312 LEU A N 1
ATOM 2456 C CA . LEU A 1 312 ? -16.350 4.911 1.109 1.00 98.25 312 LEU A CA 1
ATOM 2457 C C . LEU A 1 312 ? -16.022 3.924 -0.015 1.00 98.25 312 LEU A C 1
ATOM 2459 O O . LEU A 1 312 ? -16.368 2.745 0.063 1.00 98.25 312 LEU A O 1
ATOM 2463 N N . HIS A 1 313 ? -15.281 4.378 -1.025 1.00 98.56 313 HIS A N 1
ATOM 2464 C CA . HIS A 1 313 ? -14.715 3.486 -2.034 1.00 98.56 313 HIS A CA 1
ATOM 2465 C C . HIS A 1 313 ? -13.527 2.743 -1.416 1.00 98.56 313 HIS A C 1
ATOM 2467 O O . HIS A 1 313 ? -12.525 3.357 -1.042 1.00 98.56 313 HIS A O 1
ATOM 2473 N N . LEU A 1 314 ? -13.659 1.418 -1.302 1.00 98.50 314 LEU A N 1
ATOM 2474 C CA . LEU A 1 314 ? -12.620 0.492 -0.843 1.00 98.50 314 LEU A CA 1
ATOM 2475 C C . LEU A 1 314 ? -12.102 -0.350 -2.020 1.00 98.50 314 LEU A C 1
ATOM 2477 O O . LEU A 1 314 ? -12.911 -0.799 -2.839 1.00 98.50 314 LEU A O 1
ATOM 2481 N N . PRO A 1 315 ? -10.787 -0.607 -2.113 1.00 98.56 315 PRO A N 1
ATOM 2482 C CA . PRO A 1 315 ? -10.217 -1.315 -3.248 1.00 98.56 315 PRO A CA 1
ATOM 2483 C C . PRO A 1 315 ? -10.657 -2.775 -3.276 1.00 98.56 315 PRO A C 1
ATOM 2485 O O . PRO A 1 315 ? -10.861 -3.414 -2.243 1.00 98.56 315 PRO A O 1
ATOM 2488 N N . ARG A 1 316 ? -10.785 -3.351 -4.470 1.00 98.56 316 ARG A N 1
ATOM 2489 C CA . ARG A 1 316 ? -11.100 -4.778 -4.601 1.00 98.56 316 ARG A CA 1
ATOM 2490 C C . ARG A 1 316 ? -9.894 -5.607 -4.147 1.00 98.56 316 ARG A C 1
ATOM 2492 O O . ARG A 1 316 ? -8.814 -5.494 -4.724 1.00 98.56 316 ARG A O 1
ATOM 2499 N N . ILE A 1 317 ? -10.094 -6.449 -3.133 1.00 98.69 317 ILE A N 1
ATOM 2500 C CA . ILE A 1 317 ? -9.066 -7.373 -2.636 1.00 98.69 317 ILE A CA 1
ATOM 2501 C C . ILE A 1 317 ? -8.831 -8.463 -3.688 1.00 98.69 317 ILE A C 1
ATOM 2503 O O . ILE A 1 317 ? -9.784 -9.058 -4.198 1.00 98.69 317 ILE A O 1
ATOM 2507 N N . VAL A 1 318 ? -7.566 -8.710 -4.024 1.00 98.56 318 VAL A N 1
ATOM 2508 C CA . VAL A 1 318 ? -7.140 -9.687 -5.037 1.00 98.56 318 VAL A CA 1
ATOM 2509 C C . VAL A 1 318 ? -5.956 -10.536 -4.542 1.00 98.56 318 VAL A C 1
ATOM 2511 O O . VAL A 1 318 ? -5.277 -10.147 -3.588 1.00 98.56 318 VAL A O 1
ATOM 2514 N N . PRO A 1 319 ? -5.694 -11.716 -5.139 1.00 98.44 319 PRO A N 1
ATOM 2515 C CA . PRO A 1 319 ? -4.557 -12.552 -4.750 1.00 98.44 319 PRO A CA 1
ATOM 2516 C C . PRO A 1 319 ? -3.220 -11.874 -5.062 1.00 98.44 319 PRO A C 1
ATOM 2518 O O . PRO A 1 319 ? -3.047 -11.366 -6.165 1.00 98.44 319 PRO A O 1
ATOM 2521 N N . SER A 1 320 ? -2.247 -11.973 -4.147 1.00 98.69 320 SER A N 1
ATOM 2522 C CA . SER A 1 320 ? -0.913 -11.346 -4.241 1.00 98.69 320 SER A CA 1
ATOM 2523 C C . SER A 1 320 ? -0.093 -11.688 -5.496 1.00 98.69 320 SER A C 1
ATOM 2525 O O . SER A 1 320 ? 0.914 -11.040 -5.778 1.00 98.69 320 SER A O 1
ATOM 2527 N N . SER A 1 321 ? -0.506 -12.694 -6.271 1.00 98.62 321 SER A N 1
ATOM 2528 C CA . SER A 1 321 ? -0.085 -12.868 -7.660 1.00 98.62 321 SER A CA 1
ATOM 2529 C C . SER A 1 321 ? -1.287 -13.240 -8.523 1.00 98.62 321 SER A C 1
ATOM 2531 O O . SER A 1 321 ? -1.947 -14.250 -8.282 1.00 98.62 321 SER A O 1
ATOM 2533 N N . ASP A 1 322 ? -1.552 -12.419 -9.537 1.00 98.38 322 ASP A N 1
ATOM 2534 C CA . ASP A 1 322 ? -2.603 -12.629 -10.529 1.00 98.38 322 ASP A CA 1
ATOM 2535 C C . ASP A 1 322 ? -2.201 -11.946 -11.851 1.00 98.38 322 ASP A C 1
ATOM 2537 O O . ASP A 1 322 ? -1.730 -10.808 -11.831 1.00 98.38 322 ASP A O 1
ATOM 2541 N N . PRO A 1 323 ? -2.362 -12.598 -13.019 1.00 96.38 323 PRO A N 1
ATOM 2542 C CA . PRO A 1 323 ? -1.849 -12.084 -14.289 1.00 96.38 323 PRO A CA 1
ATOM 2543 C C . PRO A 1 323 ? -2.682 -10.958 -14.925 1.00 96.38 323 PRO A C 1
ATOM 2545 O O . PRO A 1 323 ? -2.327 -10.529 -16.024 1.00 96.38 323 PRO A O 1
ATOM 2548 N N . LYS A 1 324 ? -3.806 -10.539 -14.320 1.00 96.56 324 LYS A N 1
ATOM 2549 C CA . LYS A 1 324 ? -4.752 -9.569 -14.911 1.00 96.56 324 LYS A CA 1
ATOM 2550 C C . LYS A 1 324 ? -5.210 -8.478 -13.944 1.00 96.56 324 LYS A C 1
ATOM 2552 O O . LYS A 1 324 ? -5.440 -7.351 -14.367 1.00 96.56 324 LYS A O 1
ATOM 2557 N N . SER A 1 325 ? -5.366 -8.806 -12.666 1.00 97.88 325 SER A N 1
ATOM 2558 C CA . SER A 1 325 ? -6.065 -7.982 -11.675 1.00 97.88 325 SER A CA 1
ATOM 2559 C C . SER A 1 325 ? -5.386 -6.654 -11.362 1.00 97.88 325 SER A C 1
ATOM 2561 O O . SER A 1 325 ? -6.068 -5.733 -10.926 1.00 97.88 325 SER A O 1
ATOM 2563 N N . TYR A 1 326 ? -4.079 -6.563 -11.603 1.00 98.62 326 TYR A N 1
ATOM 2564 C CA . TYR A 1 326 ? -3.255 -5.380 -11.358 1.00 98.62 326 TYR A CA 1
ATOM 2565 C C . TYR A 1 326 ? -3.006 -4.526 -12.610 1.00 98.62 326 TYR A C 1
ATOM 2567 O O . TYR A 1 326 ? -2.405 -3.460 -12.503 1.00 98.62 326 TYR A O 1
ATOM 2575 N N . GLY A 1 327 ? -3.451 -4.978 -13.787 1.00 98.38 327 GLY A N 1
ATOM 2576 C CA . GLY A 1 327 ? -3.343 -4.228 -15.036 1.00 98.38 327 GLY A CA 1
ATOM 2577 C C . GLY A 1 327 ? -1.921 -4.106 -15.581 1.00 98.38 327 GLY A C 1
ATOM 2578 O O . GLY A 1 327 ? -1.201 -5.101 -15.689 1.00 98.38 327 GLY A O 1
ATOM 2579 N N . HIS A 1 328 ? -1.543 -2.907 -16.017 1.00 98.56 328 HIS A N 1
ATOM 2580 C CA . HIS A 1 328 ? -0.294 -2.623 -16.723 1.00 98.56 328 HIS A CA 1
ATOM 2581 C C . HIS A 1 328 ? 0.165 -1.175 -16.514 1.00 98.56 328 HIS A C 1
ATOM 2583 O O . HIS A 1 328 ? -0.626 -0.302 -16.171 1.00 98.56 328 HIS A O 1
ATOM 2589 N N . MET A 1 329 ? 1.448 -0.912 -16.765 1.00 98.31 329 MET A N 1
ATOM 2590 C CA . MET A 1 329 ? 1.966 0.457 -16.824 1.00 98.31 329 MET A CA 1
ATOM 2591 C C . MET A 1 329 ? 1.311 1.215 -17.984 1.00 98.31 329 MET A C 1
ATOM 2593 O O . MET A 1 329 ? 1.467 0.829 -19.142 1.00 98.31 329 MET A O 1
ATOM 2597 N N . ALA A 1 330 ? 0.614 2.307 -17.684 1.00 98.44 330 ALA A N 1
ATOM 2598 C CA . ALA A 1 330 ? -0.057 3.148 -18.673 1.00 98.44 330 ALA A CA 1
ATOM 2599 C C . ALA A 1 330 ? 0.888 4.123 -19.402 1.00 98.44 330 ALA A C 1
ATOM 2601 O O . ALA A 1 330 ? 0.472 4.772 -20.357 1.00 98.44 330 ALA A O 1
ATOM 2602 N N . SER A 1 331 ? 2.137 4.268 -18.946 1.00 98.00 331 SER A N 1
ATOM 2603 C CA . SER A 1 331 ? 3.117 5.197 -19.518 1.00 98.00 331 SER A CA 1
ATOM 2604 C C . SER A 1 331 ? 4.562 4.829 -19.144 1.00 98.00 331 SER A C 1
ATOM 2606 O O . SER A 1 331 ? 4.823 3.923 -18.344 1.00 98.00 331 SER A O 1
ATOM 2608 N N . GLY A 1 332 ? 5.521 5.564 -19.714 1.00 97.62 332 GLY A N 1
ATOM 2609 C CA . GLY A 1 332 ? 6.942 5.457 -19.382 1.00 97.62 332 GLY A CA 1
ATOM 2610 C C . GLY A 1 332 ? 7.673 4.345 -20.150 1.00 97.62 332 GLY A C 1
ATOM 2611 O O . GLY A 1 332 ? 7.142 3.783 -21.103 1.00 97.62 332 GLY A O 1
ATOM 2612 N N . PRO A 1 333 ? 8.916 3.999 -19.769 1.00 98.00 333 PRO A N 1
ATOM 2613 C CA . PRO A 1 333 ? 9.735 3.040 -20.522 1.00 98.00 333 PRO A CA 1
ATOM 2614 C C . PRO A 1 333 ? 9.208 1.600 -20.469 1.00 98.00 333 PRO A C 1
ATOM 2616 O O . PRO A 1 333 ? 9.688 0.758 -21.220 1.00 98.00 333 PRO A O 1
ATOM 2619 N N . LEU A 1 334 ? 8.249 1.315 -19.583 1.00 98.25 334 LEU A N 1
ATOM 2620 C CA . LEU A 1 334 ? 7.596 0.015 -19.425 1.00 98.25 334 LEU A CA 1
ATOM 2621 C C . LEU A 1 334 ? 6.121 0.046 -19.861 1.00 98.25 334 LEU A C 1
ATOM 2623 O O . LEU A 1 334 ? 5.371 -0.842 -19.473 1.00 98.25 334 LEU A O 1
ATOM 2627 N N . GLU A 1 335 ? 5.689 1.049 -20.633 1.00 98.38 335 GLU A N 1
ATOM 2628 C CA . GLU A 1 335 ? 4.311 1.171 -21.130 1.00 98.38 335 GLU A CA 1
ATOM 2629 C C . GLU A 1 335 ? 3.790 -0.147 -21.743 1.00 98.38 335 GLU A C 1
ATOM 2631 O O . GLU A 1 335 ? 4.476 -0.823 -22.513 1.00 98.38 335 GLU A O 1
ATOM 2636 N N . GLY A 1 336 ? 2.575 -0.544 -21.358 1.00 98.00 336 GLY A N 1
ATOM 2637 C CA . GLY A 1 336 ? 1.953 -1.810 -21.751 1.00 98.00 336 GLY A CA 1
ATOM 2638 C C . GLY A 1 336 ? 2.443 -3.046 -20.983 1.00 98.00 336 GLY A C 1
ATOM 2639 O O . GLY A 1 336 ? 1.826 -4.109 -21.096 1.00 98.00 336 GLY A O 1
ATOM 2640 N N . LEU A 1 337 ? 3.508 -2.954 -20.176 1.00 98.31 337 LEU A N 1
ATOM 2641 C CA . LEU A 1 337 ? 3.995 -4.086 -19.387 1.00 98.31 337 LEU A CA 1
ATOM 2642 C C . LEU A 1 337 ? 3.048 -4.384 -18.220 1.00 98.31 337 LEU A C 1
ATOM 2644 O O . LEU A 1 337 ? 2.750 -3.517 -17.395 1.00 98.31 337 LEU A O 1
ATOM 2648 N N . LYS A 1 338 ? 2.605 -5.642 -18.137 1.00 98.19 338 LYS A N 1
ATOM 2649 C CA . LYS A 1 338 ? 1.691 -6.109 -17.091 1.00 98.19 338 LYS A CA 1
ATOM 2650 C C . LYS A 1 338 ? 2.299 -6.024 -15.690 1.00 98.19 338 LYS A C 1
ATOM 2652 O O . LYS A 1 338 ? 3.468 -6.356 -15.471 1.00 98.19 338 LYS A O 1
ATOM 2657 N N . ILE A 1 339 ? 1.448 -5.701 -14.730 1.00 98.75 339 ILE A N 1
ATOM 2658 C CA . ILE A 1 339 ? 1.709 -5.845 -13.302 1.00 98.75 339 ILE A CA 1
ATOM 2659 C C . ILE A 1 339 ? 1.077 -7.184 -12.892 1.00 98.75 339 ILE A C 1
ATOM 2661 O O . ILE A 1 339 ? -0.052 -7.477 -13.281 1.00 98.75 339 ILE A O 1
ATOM 2665 N N . ALA A 1 340 ? 1.821 -8.049 -12.199 1.00 98.44 340 ALA A N 1
ATOM 2666 C CA . ALA A 1 340 ? 1.411 -9.446 -11.964 1.00 98.44 340 ALA A CA 1
ATOM 2667 C C . ALA A 1 340 ? 1.612 -9.945 -10.522 1.00 98.44 340 ALA A C 1
ATOM 2669 O O . ALA A 1 340 ? 1.337 -11.111 -10.216 1.00 98.44 340 ALA A O 1
ATOM 2670 N N . GLY A 1 341 ? 2.095 -9.077 -9.634 1.00 98.50 341 GLY A N 1
ATOM 2671 C CA . GLY A 1 341 ? 2.212 -9.368 -8.214 1.00 98.50 341 GLY A CA 1
ATOM 2672 C C . GLY A 1 341 ? 2.187 -8.099 -7.378 1.00 98.50 341 GLY A C 1
ATOM 2673 O O . GLY A 1 341 ? 2.703 -7.063 -7.795 1.00 98.50 341 GLY A O 1
ATOM 2674 N N . CYS A 1 342 ? 1.591 -8.195 -6.200 1.00 98.88 342 CYS A N 1
ATOM 2675 C CA . CYS A 1 342 ? 1.566 -7.139 -5.203 1.00 98.88 342 CYS A CA 1
ATOM 2676 C C . CYS A 1 342 ? 1.589 -7.781 -3.816 1.00 98.88 342 CYS A C 1
ATOM 2678 O O . CYS A 1 342 ? 0.845 -8.730 -3.578 1.00 98.88 342 CYS A O 1
ATOM 2680 N N . MET A 1 343 ? 2.460 -7.314 -2.925 1.00 98.56 343 MET A N 1
ATOM 2681 C CA . MET A 1 343 ? 2.568 -7.850 -1.571 1.00 98.56 343 MET A CA 1
ATOM 2682 C C . MET A 1 343 ? 3.220 -6.838 -0.633 1.00 98.56 343 MET A C 1
ATOM 2684 O O . MET A 1 343 ? 4.251 -6.267 -0.967 1.00 98.56 343 MET A O 1
ATOM 2688 N N . GLY A 1 344 ? 2.679 -6.662 0.569 1.00 98.62 344 GLY A N 1
ATOM 2689 C CA . GLY A 1 344 ? 3.276 -5.785 1.571 1.00 98.62 344 GLY A CA 1
ATOM 2690 C C . GLY A 1 344 ? 4.686 -6.228 1.996 1.00 98.62 344 GLY A C 1
ATOM 2691 O O . GLY A 1 344 ? 4.953 -7.423 2.148 1.00 98.62 344 GLY A O 1
ATOM 2692 N N . ASP A 1 345 ? 5.566 -5.256 2.235 1.00 97.88 345 ASP A N 1
ATOM 2693 C CA . ASP A 1 345 ? 7.019 -5.381 2.448 1.00 97.88 345 ASP A CA 1
ATOM 2694 C C . ASP A 1 345 ? 7.488 -6.589 3.268 1.00 97.88 345 ASP A C 1
ATOM 2696 O O . ASP A 1 345 ? 8.337 -7.371 2.833 1.00 97.88 345 ASP A O 1
ATOM 2700 N N . GLN A 1 346 ? 6.934 -6.780 4.463 1.00 97.31 346 GLN A N 1
ATOM 2701 C CA . GLN A 1 346 ? 7.386 -7.842 5.353 1.00 97.31 346 GLN A CA 1
ATOM 2702 C C . GLN A 1 346 ? 6.955 -9.229 4.852 1.00 97.31 346 GLN A C 1
ATOM 2704 O O . GLN A 1 346 ? 7.710 -10.191 5.015 1.00 97.31 346 GLN A O 1
ATOM 2709 N N . SER A 1 347 ? 5.798 -9.332 4.196 1.00 97.94 347 SER A N 1
ATOM 2710 C CA . SER A 1 347 ? 5.337 -10.564 3.545 1.00 97.94 347 SER A CA 1
ATOM 2711 C C . SER A 1 347 ? 6.160 -10.857 2.287 1.00 97.94 347 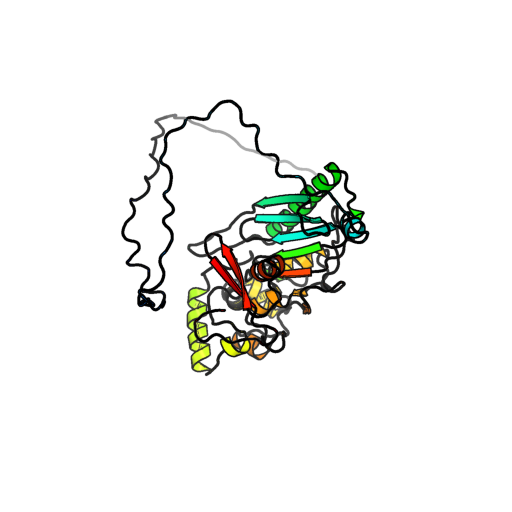SER A C 1
ATOM 2713 O O . SER A 1 347 ? 6.605 -11.991 2.101 1.00 97.94 347 SER A O 1
ATOM 2715 N N . ALA A 1 348 ? 6.469 -9.830 1.486 1.00 98.06 348 ALA A N 1
ATOM 2716 C CA . ALA A 1 348 ? 7.350 -9.946 0.325 1.00 98.06 348 ALA A CA 1
ATOM 2717 C C . ALA A 1 348 ? 8.754 -10.431 0.730 1.00 98.06 348 ALA A C 1
ATOM 2719 O O . ALA A 1 348 ? 9.320 -11.312 0.082 1.00 98.06 348 ALA A O 1
ATOM 2720 N N . ALA A 1 349 ? 9.284 -9.951 1.860 1.00 97.50 349 ALA A N 1
ATOM 2721 C CA . ALA A 1 349 ? 10.542 -10.439 2.423 1.00 97.50 349 ALA A CA 1
ATOM 2722 C C . ALA A 1 349 ? 10.485 -11.923 2.844 1.00 97.50 349 ALA A C 1
ATOM 2724 O O . ALA A 1 349 ? 11.470 -12.637 2.669 1.00 97.50 349 ALA A O 1
ATOM 2725 N N . LEU A 1 350 ? 9.352 -12.424 3.357 1.00 98.00 350 LEU A N 1
ATOM 2726 C CA . LEU A 1 350 ? 9.184 -13.855 3.667 1.00 98.00 350 LEU A CA 1
ATOM 2727 C C . LEU A 1 350 ? 9.143 -14.716 2.396 1.00 98.00 350 LEU A C 1
ATOM 2729 O O . LEU A 1 350 ? 9.757 -15.782 2.360 1.00 98.00 350 LEU A O 1
ATOM 2733 N N . VAL A 1 351 ? 8.482 -14.232 1.341 1.00 97.81 351 VAL A N 1
ATOM 2734 C CA . VAL A 1 351 ? 8.468 -14.870 0.013 1.00 97.81 351 VAL A CA 1
ATOM 2735 C C . VAL A 1 351 ? 9.865 -14.887 -0.614 1.00 97.81 351 VAL A C 1
ATOM 2737 O O . VAL A 1 351 ? 10.298 -15.932 -1.097 1.00 97.81 351 VAL A O 1
ATOM 2740 N N . GLY A 1 352 ? 10.605 -13.777 -0.546 1.00 96.19 352 GLY A N 1
ATOM 2741 C CA . GLY A 1 352 ? 11.986 -13.684 -1.034 1.00 96.19 352 GLY A CA 1
ATOM 2742 C C . GLY A 1 352 ? 12.958 -14.621 -0.306 1.00 96.19 352 GLY A C 1
ATOM 2743 O O . GLY A 1 352 ? 13.876 -15.152 -0.922 1.00 96.19 352 GLY A O 1
ATOM 2744 N N . GLN A 1 353 ? 12.710 -14.904 0.977 1.00 96.81 353 GLN A N 1
ATOM 2745 C CA . GLN A 1 353 ? 13.434 -15.910 1.771 1.00 96.81 353 GLN A CA 1
ATOM 2746 C C . GLN A 1 353 ? 12.915 -17.349 1.567 1.00 96.81 353 GLN A C 1
ATOM 2748 O O . GLN A 1 353 ? 13.256 -18.248 2.332 1.00 96.81 353 GLN A O 1
ATOM 2753 N N . GLN A 1 354 ? 12.069 -17.583 0.556 1.00 96.56 354 GLN A N 1
ATOM 2754 C CA . GLN A 1 354 ? 11.461 -18.882 0.240 1.00 96.56 354 GLN A CA 1
ATOM 2755 C C . GLN A 1 354 ? 10.681 -19.511 1.412 1.00 96.56 354 GLN A C 1
ATOM 2757 O O . GLN A 1 354 ? 10.564 -20.736 1.519 1.00 96.56 354 GLN A O 1
ATOM 2762 N N . GLY A 1 355 ? 10.116 -18.677 2.293 1.00 97.00 355 GLY A N 1
ATOM 2763 C CA . GLY A 1 355 ? 9.428 -19.064 3.526 1.00 97.00 355 GLY A CA 1
ATOM 2764 C C . GLY A 1 355 ? 8.042 -19.684 3.320 1.00 97.00 355 GLY A C 1
ATOM 2765 O O . GLY A 1 355 ? 7.087 -19.306 3.993 1.00 97.00 355 GLY A O 1
ATOM 2766 N N . PHE A 1 356 ? 7.910 -20.618 2.377 1.00 96.56 356 PHE A N 1
ATOM 2767 C CA . PHE A 1 356 ? 6.642 -21.182 1.902 1.00 96.56 356 PHE A CA 1
ATOM 2768 C C . PHE A 1 356 ? 6.105 -22.355 2.733 1.00 96.56 356 PHE A C 1
ATOM 2770 O O . PHE A 1 356 ? 5.009 -22.843 2.458 1.00 96.56 356 PHE A O 1
ATOM 2777 N N . ARG A 1 357 ? 6.863 -22.849 3.717 1.00 96.50 357 ARG A N 1
ATOM 2778 C CA . ARG A 1 357 ? 6.474 -24.001 4.543 1.00 96.50 357 ARG A CA 1
ATOM 2779 C C . ARG A 1 357 ? 6.052 -23.543 5.941 1.00 96.50 357 ARG A C 1
ATOM 2781 O O . ARG A 1 357 ? 6.685 -22.634 6.475 1.00 96.50 357 ARG A O 1
ATOM 2788 N N . PRO A 1 358 ? 5.049 -24.184 6.569 1.00 96.88 358 PRO A N 1
ATOM 2789 C CA . PRO A 1 358 ? 4.773 -23.972 7.985 1.00 96.88 358 PRO A CA 1
ATOM 2790 C C . PRO A 1 358 ? 6.047 -24.193 8.809 1.00 96.88 358 PRO A C 1
ATOM 2792 O O . PRO A 1 358 ? 6.771 -25.163 8.581 1.00 96.88 358 PRO A O 1
ATOM 2795 N N . GLY A 1 359 ? 6.340 -23.278 9.728 1.00 95.00 359 GLY A N 1
ATOM 2796 C CA . GLY A 1 359 ? 7.581 -23.26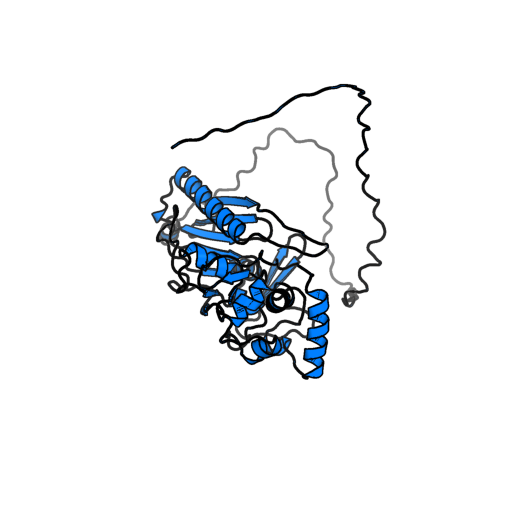5 10.502 1.00 95.00 359 GLY A CA 1
ATOM 2797 C C . GLY A 1 359 ? 8.718 -22.428 9.904 1.00 95.00 359 GLY A C 1
ATOM 2798 O O . GLY A 1 359 ? 9.680 -22.129 10.610 1.00 95.00 359 GLY A O 1
ATOM 2799 N N . SER A 1 360 ? 8.626 -22.005 8.637 1.00 96.19 360 SER A N 1
ATOM 2800 C CA . SER A 1 360 ? 9.558 -21.025 8.071 1.00 96.19 360 SER A CA 1
ATOM 2801 C C . SER A 1 360 ? 9.358 -19.656 8.718 1.00 96.19 360 SER A C 1
ATOM 2803 O O . SER A 1 360 ? 8.235 -19.162 8.801 1.00 96.19 360 SER A O 1
ATOM 2805 N N . ALA A 1 361 ? 10.454 -19.010 9.105 1.00 95.44 361 ALA A N 1
ATOM 2806 C CA . ALA A 1 361 ? 10.449 -17.661 9.649 1.00 95.44 361 ALA A CA 1
ATOM 2807 C C . ALA A 1 361 ? 11.474 -16.781 8.931 1.00 95.44 361 ALA A C 1
ATOM 2809 O O . ALA A 1 361 ? 12.476 -17.275 8.413 1.00 95.44 361 ALA A O 1
ATOM 2810 N N . LYS A 1 362 ? 11.249 -15.469 8.956 1.00 96.75 362 LYS A N 1
ATOM 2811 C CA . LYS A 1 362 ? 12.242 -14.461 8.567 1.00 96.75 362 LYS A CA 1
ATOM 2812 C C . LYS A 1 362 ? 12.289 -13.372 9.626 1.00 96.75 362 LYS A C 1
ATOM 2814 O O . LYS A 1 362 ? 11.256 -13.062 10.215 1.00 96.75 362 LYS A O 1
ATOM 2819 N N . ASN A 1 363 ? 13.440 -12.726 9.792 1.00 94.81 363 ASN A N 1
ATOM 2820 C CA . ASN A 1 363 ? 13.550 -11.471 10.532 1.00 94.81 363 ASN A CA 1
ATOM 2821 C C . ASN A 1 363 ? 14.174 -10.398 9.630 1.00 94.81 363 ASN A C 1
ATOM 2823 O O . ASN A 1 363 ? 15.233 -10.628 9.048 1.00 94.81 363 ASN A O 1
ATOM 2827 N N . THR A 1 364 ? 13.514 -9.247 9.499 1.00 91.12 364 THR A N 1
ATOM 2828 C CA . THR A 1 364 ? 14.044 -8.093 8.756 1.00 91.12 364 THR A CA 1
ATOM 2829 C C . THR A 1 364 ? 14.565 -7.068 9.750 1.00 91.12 364 THR A C 1
ATOM 2831 O O . THR A 1 364 ? 13.807 -6.606 10.601 1.00 91.12 364 THR A O 1
ATOM 2834 N N . TYR A 1 365 ? 15.841 -6.709 9.615 1.00 86.56 365 TYR A N 1
ATOM 2835 C CA . TYR A 1 365 ? 16.528 -5.737 10.463 1.00 86.56 365 TYR A CA 1
ATOM 2836 C C . TYR A 1 365 ? 16.549 -4.357 9.795 1.00 86.56 365 TYR A C 1
ATOM 2838 O O . TYR A 1 365 ? 16.911 -4.229 8.627 1.00 86.56 365 TYR A O 1
ATOM 2846 N N . GLY A 1 366 ? 16.195 -3.329 10.560 1.00 83.94 366 GLY A N 1
ATOM 2847 C CA . GLY A 1 366 ? 16.313 -1.913 10.218 1.00 83.94 366 GLY A CA 1
ATOM 2848 C C . GLY A 1 366 ? 16.426 -1.102 11.510 1.00 83.94 366 GLY A C 1
ATOM 2849 O O . GLY A 1 366 ? 17.080 -1.541 12.452 1.00 83.94 366 GLY A O 1
ATOM 2850 N N . THR A 1 367 ? 15.734 0.036 11.609 1.00 76.94 367 THR A N 1
ATOM 2851 C CA . THR A 1 367 ? 15.603 0.785 12.880 1.00 76.94 367 THR A CA 1
ATOM 2852 C C . THR A 1 367 ? 14.884 -0.028 13.973 1.00 76.94 367 THR A C 1
ATOM 2854 O O . THR A 1 367 ? 15.070 0.222 15.159 1.00 76.94 367 THR A O 1
ATOM 2857 N N . GLY A 1 368 ? 14.089 -1.025 13.574 1.00 83.19 368 GLY A N 1
ATOM 2858 C CA . GLY A 1 368 ? 13.528 -2.066 14.437 1.00 83.19 368 GLY A CA 1
ATOM 2859 C C . GLY A 1 368 ? 13.699 -3.452 13.807 1.00 83.19 368 GLY A C 1
ATOM 2860 O O . GLY A 1 368 ? 14.424 -3.610 12.823 1.00 83.19 368 GLY A O 1
ATOM 2861 N N . CYS A 1 369 ? 13.017 -4.458 14.354 1.00 86.12 369 CYS A N 1
ATOM 2862 C CA . CYS A 1 369 ? 12.987 -5.817 13.807 1.00 86.12 369 CYS A CA 1
ATOM 2863 C C . CYS A 1 369 ? 11.550 -6.244 13.498 1.00 86.12 369 CYS A C 1
ATOM 2865 O O . CYS A 1 369 ? 10.667 -6.078 14.336 1.00 86.12 369 CYS A O 1
ATOM 2867 N N . PHE A 1 370 ? 11.333 -6.846 12.328 1.00 90.50 370 PHE A N 1
ATOM 2868 C CA . PHE A 1 370 ? 10.052 -7.447 11.952 1.00 90.50 370 PHE A CA 1
ATOM 2869 C C . PHE A 1 370 ? 10.232 -8.938 11.672 1.00 90.50 370 PHE A C 1
ATOM 2871 O O . PHE A 1 370 ? 10.696 -9.328 10.591 1.00 90.50 370 PHE A O 1
ATOM 2878 N N . LEU A 1 371 ? 9.826 -9.766 12.634 1.00 93.19 371 LEU A N 1
ATOM 2879 C CA . LEU A 1 371 ? 9.788 -11.218 12.499 1.00 93.19 371 LEU A CA 1
ATOM 2880 C C . LEU A 1 371 ? 8.418 -11.664 11.981 1.00 93.19 371 LEU A C 1
ATOM 2882 O O . LEU A 1 371 ? 7.398 -11.303 12.559 1.00 93.19 371 LEU A O 1
ATOM 2886 N N . LEU A 1 372 ? 8.402 -12.455 10.906 1.00 94.50 372 LEU A N 1
ATOM 2887 C CA . LEU A 1 372 ? 7.205 -13.156 10.426 1.00 94.50 372 LEU A CA 1
ATOM 2888 C C . LEU A 1 372 ? 7.436 -14.664 10.505 1.00 94.50 372 LEU A C 1
ATOM 2890 O O . LEU A 1 372 ? 8.550 -15.135 10.266 1.00 94.50 372 LEU A O 1
ATOM 2894 N N . TYR A 1 373 ? 6.363 -15.402 10.782 1.00 94.75 373 TYR A N 1
ATOM 2895 C CA . TYR A 1 373 ? 6.354 -16.855 10.913 1.00 94.75 373 TYR A CA 1
ATOM 2896 C C . TYR A 1 373 ? 5.226 -17.446 10.062 1.00 94.75 373 TYR A C 1
ATOM 2898 O O . TYR A 1 373 ? 4.069 -17.054 10.192 1.00 94.75 373 TYR A O 1
ATOM 2906 N N . ASN A 1 374 ? 5.545 -18.391 9.180 1.00 96.62 374 ASN A N 1
ATOM 2907 C CA . ASN A 1 374 ? 4.549 -19.082 8.370 1.00 96.62 374 ASN A CA 1
ATOM 2908 C C . ASN A 1 374 ? 3.842 -20.148 9.225 1.00 96.62 374 ASN A C 1
ATOM 2910 O O . ASN A 1 374 ? 4.463 -21.120 9.656 1.00 96.62 374 ASN A O 1
ATOM 2914 N N . VAL A 1 375 ? 2.537 -19.976 9.453 1.00 95.31 375 VAL A N 1
ATOM 2915 C CA . VAL A 1 375 ? 1.682 -20.910 10.217 1.00 95.31 375 VAL A CA 1
ATOM 2916 C C . VAL A 1 375 ? 0.888 -21.884 9.329 1.00 95.31 375 VAL A C 1
ATOM 2918 O O . VAL A 1 375 ? 0.136 -22.719 9.827 1.00 95.31 375 VAL A O 1
ATOM 2921 N N . GLY A 1 376 ? 1.071 -21.825 8.008 1.00 94.94 376 GLY A N 1
ATOM 2922 C CA . GLY A 1 376 ? 0.301 -22.582 7.024 1.00 94.94 376 GLY A CA 1
ATOM 2923 C C . GLY A 1 376 ? -1.004 -21.898 6.607 1.00 94.94 376 GLY A C 1
ATOM 2924 O O . GLY A 1 376 ? -1.156 -20.687 6.709 1.00 94.94 376 GLY A O 1
ATOM 2925 N N . SER A 1 377 ? -1.951 -22.686 6.092 1.00 92.94 377 SER A N 1
ATOM 2926 C CA . SER A 1 377 ? -3.195 -22.192 5.475 1.00 92.94 377 SER A CA 1
ATOM 2927 C C . SER A 1 377 ? -4.339 -21.895 6.451 1.00 92.94 377 SER A C 1
ATOM 2929 O O . SER A 1 377 ? -5.435 -21.550 6.015 1.00 92.94 377 SER A O 1
ATOM 2931 N N . LYS A 1 378 ? -4.117 -22.052 7.761 1.00 92.00 378 LYS A N 1
ATOM 2932 C CA . LYS A 1 378 ? -5.088 -21.706 8.804 1.00 92.00 378 LYS A CA 1
ATOM 2933 C C . LYS A 1 378 ? -4.507 -20.563 9.640 1.00 92.00 378 LYS A C 1
ATOM 2935 O O . LYS A 1 378 ? -3.410 -20.746 10.167 1.00 92.00 378 LYS A O 1
ATOM 2940 N N . PRO A 1 379 ? -5.196 -19.415 9.770 1.00 91.00 379 PRO A N 1
ATOM 2941 C CA . PRO A 1 379 ? -4.721 -18.334 10.623 1.00 91.00 379 PRO A CA 1
ATOM 2942 C C . PRO A 1 379 ? -4.684 -18.787 12.086 1.00 91.00 379 PRO A C 1
ATOM 2944 O O . PRO A 1 379 ? -5.508 -19.594 12.524 1.00 91.00 379 PRO A O 1
ATOM 2947 N N . VAL A 1 380 ? -3.722 -18.254 12.837 1.00 89.00 380 VAL A N 1
ATOM 2948 C CA . VAL A 1 380 ? -3.536 -18.521 14.266 1.00 89.00 380 VAL A CA 1
ATOM 2949 C C . VAL A 1 380 ? -3.638 -17.192 14.999 1.00 89.00 380 VAL A C 1
ATOM 2951 O O . VAL A 1 380 ? -2.794 -16.323 14.806 1.00 89.00 380 VAL A O 1
ATOM 2954 N N . VAL A 1 381 ? -4.663 -17.035 15.837 1.00 85.50 381 VAL A N 1
ATOM 2955 C CA . VAL A 1 381 ? -4.799 -15.856 16.701 1.00 85.50 381 VAL A CA 1
ATOM 2956 C C . VAL A 1 381 ? -3.841 -16.011 17.881 1.00 85.50 381 VAL A C 1
ATOM 2958 O O . VAL A 1 381 ? -3.878 -17.004 18.608 1.00 85.50 381 VAL A O 1
ATOM 2961 N N . SER A 1 382 ? -2.954 -15.036 18.044 1.00 83.75 382 SER A N 1
ATOM 2962 C CA . SER A 1 382 ? -1.933 -15.011 19.089 1.00 83.75 382 SER A CA 1
ATOM 2963 C C . SER A 1 382 ? -2.520 -14.655 20.454 1.00 83.75 382 SER A C 1
ATOM 2965 O O . SER A 1 382 ? -3.270 -13.693 20.589 1.00 83.75 382 SER A O 1
ATOM 2967 N N . THR A 1 383 ? -2.102 -15.377 21.494 1.00 76.25 383 THR A N 1
ATOM 2968 C CA . THR A 1 383 ? -2.362 -15.026 22.903 1.00 76.25 383 THR A CA 1
ATOM 2969 C C . THR A 1 383 ? -1.162 -14.358 23.589 1.00 76.25 383 THR A C 1
ATOM 2971 O O . THR A 1 383 ? -1.212 -14.094 24.785 1.00 76.25 383 THR A O 1
ATOM 2974 N N . HIS A 1 384 ? -0.078 -14.088 22.847 1.00 74.88 384 HIS A N 1
ATOM 2975 C CA . HIS A 1 384 ? 1.215 -13.621 23.378 1.00 74.88 384 HIS A CA 1
ATOM 2976 C C . HIS A 1 384 ? 1.762 -12.380 22.639 1.00 74.88 384 HIS A C 1
ATOM 2978 O O . HIS A 1 384 ? 2.969 -12.162 22.585 1.00 74.88 384 HIS A O 1
ATOM 2984 N N . GLY A 1 385 ? 0.894 -11.570 22.022 1.00 65.50 385 GLY A N 1
ATOM 2985 C CA . GLY A 1 385 ? 1.268 -10.273 21.432 1.00 65.50 385 GLY A CA 1
ATOM 2986 C C . GLY A 1 385 ? 1.980 -10.305 20.069 1.00 65.50 385 GLY A C 1
ATOM 2987 O O . GLY A 1 385 ? 2.184 -9.245 19.483 1.00 65.50 385 GLY A O 1
ATOM 2988 N N . LEU A 1 386 ? 2.315 -11.483 19.529 1.00 65.50 386 LEU A N 1
ATOM 2989 C CA . LEU A 1 386 ? 2.610 -11.644 18.093 1.00 65.50 386 LEU A CA 1
ATOM 2990 C C . LEU A 1 386 ? 1.387 -11.238 17.241 1.00 65.50 386 LEU A C 1
ATOM 2992 O O . LEU A 1 386 ? 0.260 -11.488 17.666 1.00 65.50 386 LEU A O 1
ATOM 2996 N N . LEU A 1 387 ? 1.631 -10.621 16.077 1.00 60.16 387 LEU A N 1
ATOM 2997 C CA . LEU A 1 387 ? 0.636 -10.119 15.107 1.00 60.16 387 LEU A CA 1
ATOM 2998 C C . LEU A 1 387 ? 0.540 -10.995 13.846 1.00 60.16 387 LEU A C 1
ATOM 3000 O O . LEU A 1 387 ? 1.479 -11.792 13.622 1.00 60.16 387 LEU A O 1
#

pLDDT: mean 81.88, std 27.01, range [23.98, 98.94]

Radius of gyration: 27.45 Å; chains: 1; bounding box: 77×90×60 Å

Foldseek 3Di:
DDDDDDDDDDDDDDDDDDDDDDDDDDDDDDDDDDPPPPPPVPPDDDDDDDDDPDDDDDDDDDDDDDDDDDPDDDPPDDPDPPCPDDPVVVVQQLAKAWEWEAEPFKIKIFIATSVGDTDFMDIDGADWDDPDVLWTFDALVRSQVRRQVGVQRRVVVCVVVVHDLVSHQAYAYAHAAQFKFKDFQVPLGTPDTTGHQRRDPLVVVLVVLVVLCVVVVHDLCQFLVDRRDSGANLSVLLCCCVPPVSQVVSLVVLGMEMDTSLQSNLCVQQVNDLLQSADELQRLSRHSQAGPVVSDRDPVSCVSSVHDPSSYHHGHYDHQFAQPNSAAGCDDPGHRHYHGGYHYDVVVVCVVVVVQDQQRWDWDDDPHIDIDGDNDDDDDRDPPPDD

Secondary structure (DSSP, 8-state):
-------------------PPP--PPPPPPPP--TTSSSSSS----------S--PPPP-PPP-S---PPTT--------------TTHHHHTT-EEEEEEE-SSEEEEEEEETTS-EEEEEEEE-PPB-SSTT--EE-HHHHHHHHHHHHHHHHHHHHHTT--GGGEEEEEEEE-SS-EEEEETTT--BSS-EE-TT--TTHHHHHHHHHHHHHTT--HHHHHS--S-SSSHHHHHHHHHHH-HHHHHHHHTT-EEEEEHHHHHHHHHTTT-GGG-EEEHHHHTTSS-EETTTTEE-HHHHHHTT--TTTEE-PEEE-SB-SSTT-B--SSTTTTPBEEEEEEHHHHHHHHTT--STT-EEEEESSSEEEEE---SS----SSS--